Protein AF-A0A1B9RY44-F1 (afdb_monomer_lite)

pLDDT: mean 82.13, std 16.98, range [28.16, 98.31]

Sequence (632 aa):
MNVRVIAPRDVINAGLIRDAIIARSRARRDHPDIRRWLETHFFRWVIGCFEHALPVTDAKAWHICVGAQPIPNWFQAKLAAGVQGMIYIDAEHNLLREQEARLVEFLHSRLDTRLAGRFQRISFAAADEAWRKDHERMRRKRTRGWWPSHRQVLTEIITTPNGRFVELRGSGDLLRAEMAYESFHMQHCLGQFANHDRLEGGYGEQYARGCEEGRIRLFSLRDANNHPHVTISLADDLGDWSVDQIKGKQNSVPAARYMPDVLLLLNNLRPRPNDSTDLVLLGLIAHELPTVLGRAMGFSYQSFAELTSADLQRDLVATLPHLLALHPDPDVQLQWLALGAGGDISATTREPGAAIMAALAVTALDRSTSSAGERLAEIFANHFSNWQGTLSAKDAPSSEREGGGWLSRLLAPAKTSPPIGEPDTHRKWALAMTEPLFHRHAVTGVTRGLRLGAPLAVPQRQQSLVRTELGLDQARDEEVLARFQQEFFRVPEFERLGASAGRQKGLARQLLAAHAMRQSYILRLLAAWGLIDETLGWALLFLNAQRVRDCFLGWDEFGLAAARGRALRAAWLSHEPHHGQGTHPSKATENEWQDFHTSPEYIWKRLQWSSFNLVMPGLAPDPSLQQHNRNH

Radius of gyration: 42.22 Å; chains: 1; bounding box: 107×60×125 Å

Structure (mmCIF, N/CA/C/O backbone):
data_AF-A0A1B9RY44-F1
#
_entry.id   AF-A0A1B9RY44-F1
#
loop_
_atom_site.group_PDB
_atom_site.id
_atom_site.type_symbol
_atom_site.label_atom_id
_atom_site.label_alt_id
_atom_site.label_comp_id
_atom_site.label_asym_id
_atom_site.label_entity_id
_atom_site.label_seq_id
_atom_site.pdbx_PDB_ins_code
_atom_site.Cartn_x
_atom_site.Cartn_y
_atom_site.Cartn_z
_atom_site.occupancy
_atom_site.B_iso_or_equiv
_atom_site.auth_seq_id
_atom_site.auth_comp_id
_atom_site.auth_asym_id
_atom_site.auth_atom_id
_atom_site.pdbx_PDB_model_num
ATOM 1 N N . MET A 1 1 ? 17.069 25.511 -48.737 1.00 34.19 1 MET A N 1
ATOM 2 C CA . MET A 1 1 ? 18.241 25.290 -49.612 1.00 34.19 1 MET A CA 1
ATOM 3 C C . MET A 1 1 ? 17.735 25.096 -51.026 1.00 34.19 1 MET A C 1
ATOM 5 O O . MET A 1 1 ? 16.913 24.214 -51.238 1.00 34.19 1 MET A O 1
ATOM 9 N N . ASN A 1 2 ? 18.155 25.962 -51.949 1.00 28.16 2 ASN A N 1
ATOM 10 C CA . ASN A 1 2 ? 17.778 25.890 -53.360 1.00 28.16 2 ASN A CA 1
ATOM 11 C C . ASN A 1 2 ? 18.171 24.526 -53.932 1.00 28.16 2 ASN A C 1
ATOM 13 O O . ASN A 1 2 ? 19.325 24.116 -53.811 1.00 28.16 2 ASN A O 1
ATOM 17 N N . VAL A 1 3 ? 17.211 23.832 -54.545 1.00 33.84 3 VAL A N 1
ATOM 18 C CA . VAL A 1 3 ? 17.469 22.642 -55.357 1.00 33.84 3 VAL A CA 1
ATOM 19 C C . VAL A 1 3 ? 18.356 23.101 -56.512 1.00 33.84 3 VAL A C 1
ATOM 21 O O . VAL A 1 3 ? 17.869 23.695 -57.471 1.00 33.84 3 VAL A O 1
ATOM 24 N N . ARG A 1 4 ? 19.677 22.904 -56.396 1.00 39.44 4 ARG A N 1
ATOM 25 C CA . ARG A 1 4 ? 20.592 23.066 -57.529 1.00 39.44 4 ARG A CA 1
ATOM 26 C C . ARG A 1 4 ? 20.124 22.083 -58.595 1.00 39.44 4 ARG A C 1
ATOM 28 O O . ARG A 1 4 ? 20.248 20.873 -58.420 1.00 39.44 4 ARG A O 1
ATOM 35 N N . VAL A 1 5 ? 19.551 22.610 -59.672 1.00 40.47 5 VAL A N 1
ATOM 36 C CA . VAL A 1 5 ? 19.350 21.862 -60.910 1.00 40.47 5 VAL A CA 1
ATOM 37 C C . VAL A 1 5 ? 20.723 21.316 -61.301 1.00 40.47 5 VAL A C 1
ATOM 39 O O . VAL A 1 5 ? 21.675 22.081 -61.458 1.00 40.47 5 VAL A O 1
ATOM 42 N N . ILE A 1 6 ? 20.846 19.989 -61.337 1.00 50.47 6 ILE A N 1
ATOM 43 C CA . ILE A 1 6 ? 22.105 19.289 -61.601 1.00 50.47 6 ILE A CA 1
ATOM 44 C C . ILE A 1 6 ? 22.459 19.541 -63.067 1.00 50.47 6 ILE A C 1
ATOM 46 O O . ILE A 1 6 ? 21.918 18.890 -63.958 1.00 50.47 6 ILE A O 1
ATOM 50 N N . ALA A 1 7 ? 23.348 20.497 -63.326 1.00 54.31 7 ALA A N 1
ATOM 51 C CA . ALA A 1 7 ? 24.014 20.570 -64.616 1.00 54.31 7 ALA A CA 1
ATOM 52 C C . ALA A 1 7 ? 24.938 19.341 -64.734 1.00 54.31 7 ALA A C 1
ATOM 54 O O . ALA A 1 7 ? 25.665 19.045 -63.779 1.00 54.31 7 ALA A O 1
ATOM 55 N N . PRO A 1 8 ? 24.905 18.588 -65.846 1.00 63.97 8 PRO A N 1
ATOM 56 C CA . PRO A 1 8 ? 25.803 17.456 -66.028 1.00 63.97 8 PRO A CA 1
ATOM 57 C C . PRO A 1 8 ? 27.256 17.948 -66.004 1.00 63.97 8 PRO A C 1
ATOM 59 O O . PRO A 1 8 ? 27.654 18.758 -66.838 1.00 63.97 8 PRO A O 1
ATOM 62 N N . ARG A 1 9 ? 28.042 17.480 -65.026 1.00 85.12 9 ARG A N 1
ATOM 63 C CA . ARG A 1 9 ? 29.492 17.711 -64.979 1.00 85.12 9 ARG A CA 1
ATOM 64 C C . ARG A 1 9 ? 30.172 16.726 -65.922 1.00 85.12 9 ARG A C 1
ATOM 66 O O . ARG A 1 9 ? 29.802 15.552 -65.959 1.00 85.12 9 ARG A O 1
ATOM 73 N N . ASP A 1 10 ? 31.169 17.193 -66.663 1.00 86.50 10 ASP A N 1
ATOM 74 C CA . ASP A 1 10 ? 31.913 16.355 -67.604 1.00 86.50 10 ASP A CA 1
ATOM 75 C C . ASP A 1 10 ? 32.976 15.532 -66.855 1.00 86.50 10 ASP A C 1
ATOM 77 O O . ASP A 1 10 ? 34.137 15.923 -66.735 1.00 86.50 10 ASP A O 1
ATOM 81 N N . VAL A 1 11 ? 32.540 14.418 -66.255 1.00 90.31 11 VAL A N 1
ATOM 82 C CA . VAL A 1 11 ? 33.387 13.519 -65.456 1.00 90.31 11 VAL A CA 1
ATOM 83 C C . VAL A 1 11 ? 34.052 12.482 -66.356 1.00 90.31 11 VAL A C 1
ATOM 85 O O . VAL A 1 11 ? 33.404 11.547 -66.830 1.00 90.31 11 VAL A O 1
ATOM 88 N N . ILE A 1 12 ? 35.366 12.603 -66.545 1.00 89.56 12 ILE A N 1
ATOM 89 C CA . ILE A 1 12 ? 36.120 11.800 -67.521 1.00 89.56 12 ILE A CA 1
ATOM 90 C C . ILE A 1 12 ? 36.256 10.323 -67.131 1.00 89.56 12 ILE A C 1
ATOM 92 O O . ILE A 1 12 ? 36.442 9.471 -67.995 1.00 89.56 12 ILE A O 1
ATOM 96 N N . ASN A 1 13 ? 36.152 10.008 -65.836 1.00 91.25 13 ASN A N 1
ATOM 97 C CA . ASN A 1 13 ? 36.342 8.666 -65.284 1.00 91.25 13 ASN A CA 1
ATOM 98 C C . ASN A 1 13 ? 35.056 8.060 -64.690 1.00 91.25 13 ASN A C 1
ATOM 100 O O . ASN A 1 13 ? 35.117 7.180 -63.832 1.00 91.25 13 ASN A O 1
ATOM 104 N N . ALA A 1 14 ? 33.878 8.495 -65.154 1.00 89.50 14 ALA A N 1
ATOM 105 C CA . ALA A 1 14 ? 32.586 8.049 -64.625 1.00 89.50 14 ALA A CA 1
ATOM 106 C C . ALA A 1 14 ? 32.402 6.514 -64.629 1.00 89.50 14 ALA A C 1
ATOM 108 O O . ALA A 1 14 ? 31.800 5.969 -63.705 1.00 89.50 14 ALA A O 1
ATOM 109 N N . GLY A 1 15 ? 32.939 5.806 -65.631 1.00 88.56 15 GLY A N 1
ATOM 110 C CA . GLY A 1 15 ? 32.920 4.337 -65.674 1.00 88.56 15 GLY A CA 1
ATOM 111 C C . GLY A 1 15 ? 33.666 3.703 -64.495 1.00 88.56 15 GLY A C 1
ATOM 112 O O . GLY A 1 15 ? 33.091 2.890 -63.777 1.00 88.56 15 GLY A O 1
A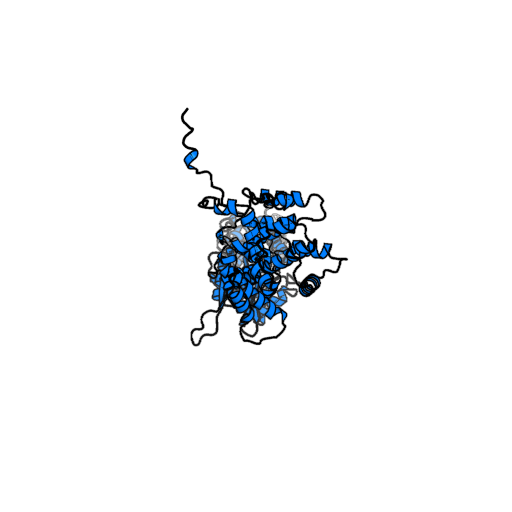TOM 113 N N . LEU A 1 16 ? 34.887 4.173 -64.216 1.00 90.00 16 LEU A N 1
ATOM 114 C CA . LEU A 1 16 ? 35.718 3.676 -63.112 1.00 90.00 16 LEU A CA 1
ATOM 115 C C . LEU A 1 16 ? 35.061 3.902 -61.745 1.00 90.00 16 LEU A C 1
ATOM 117 O O . LEU A 1 16 ? 35.106 3.030 -60.883 1.00 90.00 16 LEU A O 1
ATOM 121 N N . ILE A 1 17 ? 34.400 5.048 -61.558 1.00 93.00 17 ILE A N 1
ATOM 122 C CA . ILE A 1 17 ? 33.658 5.352 -60.325 1.00 93.00 17 ILE A CA 1
ATOM 123 C C . ILE A 1 17 ? 32.526 4.341 -60.116 1.00 93.00 17 ILE A C 1
ATOM 125 O O . ILE A 1 17 ? 32.338 3.835 -59.008 1.00 93.00 17 ILE A O 1
ATOM 129 N N . ARG A 1 18 ? 31.766 4.036 -61.175 1.00 93.69 18 ARG A N 1
ATOM 130 C CA . ARG A 1 18 ? 30.678 3.055 -61.109 1.00 93.69 18 ARG A CA 1
ATOM 131 C C . ARG A 1 18 ? 31.210 1.667 -60.763 1.00 93.69 18 ARG A C 1
ATOM 133 O O . ARG A 1 18 ? 30.661 1.023 -59.871 1.00 93.69 18 ARG A O 1
ATOM 140 N N . ASP A 1 19 ? 32.270 1.235 -61.435 1.00 93.50 19 ASP A N 1
ATOM 141 C CA . ASP A 1 19 ? 32.866 -0.083 -61.219 1.00 93.50 19 ASP A CA 1
ATOM 142 C C . ASP A 1 19 ? 33.399 -0.227 -59.790 1.00 93.50 19 ASP A C 1
ATOM 144 O O . ASP A 1 19 ? 33.167 -1.253 -59.148 1.00 93.50 19 ASP A O 1
ATOM 148 N N . ALA A 1 20 ? 34.015 0.826 -59.245 1.00 93.69 20 ALA A N 1
ATOM 149 C CA . ALA A 1 20 ? 34.483 0.857 -57.864 1.00 93.69 20 ALA A CA 1
ATOM 150 C C . ALA A 1 20 ? 33.327 0.737 -56.850 1.00 93.69 20 ALA A C 1
ATOM 152 O O . ALA A 1 20 ? 33.397 -0.081 -55.931 1.00 93.69 20 ALA A O 1
ATOM 153 N N . ILE A 1 21 ? 32.224 1.475 -57.040 1.00 94.69 21 ILE A N 1
ATOM 154 C CA . ILE A 1 21 ? 31.020 1.369 -56.191 1.00 94.69 21 ILE A CA 1
ATOM 155 C C . ILE A 1 21 ? 30.457 -0.064 -56.218 1.00 94.69 21 ILE A C 1
ATOM 157 O O . ILE A 1 21 ? 30.146 -0.638 -55.170 1.00 94.69 21 ILE A O 1
ATOM 161 N N . ILE A 1 22 ? 30.353 -0.670 -57.407 1.00 94.88 22 ILE A N 1
ATOM 162 C CA . ILE A 1 22 ? 29.857 -2.045 -57.576 1.00 94.88 22 ILE A CA 1
ATOM 163 C C . ILE A 1 22 ? 30.790 -3.046 -56.894 1.00 94.88 22 ILE A C 1
ATOM 165 O O . ILE A 1 22 ? 30.322 -3.935 -56.177 1.00 94.88 22 ILE A O 1
ATOM 169 N N . ALA A 1 23 ? 32.102 -2.909 -57.097 1.00 94.06 23 ALA A N 1
ATOM 170 C CA . ALA A 1 23 ? 33.106 -3.777 -56.497 1.00 94.06 23 ALA A CA 1
ATOM 171 C C . ALA A 1 23 ? 33.033 -3.734 -54.964 1.00 94.06 23 ALA A C 1
ATOM 173 O O . ALA A 1 23 ? 32.957 -4.787 -54.325 1.00 94.06 23 ALA A O 1
ATOM 174 N N . ARG A 1 24 ? 32.949 -2.535 -54.371 1.00 95.88 24 ARG A N 1
ATOM 175 C CA . ARG A 1 24 ? 32.801 -2.362 -52.918 1.00 95.88 24 ARG A CA 1
ATOM 176 C C . ARG A 1 24 ? 31.494 -2.953 -52.390 1.00 95.88 24 ARG A C 1
ATOM 178 O O . ARG A 1 24 ? 31.508 -3.651 -51.377 1.00 95.88 24 ARG A O 1
ATOM 185 N N . SER A 1 25 ? 30.380 -2.757 -53.097 1.00 94.94 25 SER A N 1
ATOM 186 C CA . SER A 1 25 ? 29.089 -3.335 -52.705 1.00 94.94 25 SER A CA 1
ATOM 187 C C . SER A 1 25 ? 29.075 -4.868 -52.760 1.00 94.94 25 SER A C 1
ATOM 189 O O . SER A 1 25 ? 28.510 -5.528 -51.882 1.00 94.94 25 SER A O 1
ATOM 191 N N . ARG A 1 26 ? 29.743 -5.463 -53.759 1.00 93.69 26 ARG A N 1
ATOM 192 C CA . ARG A 1 26 ? 29.936 -6.920 -53.849 1.00 93.69 26 ARG A CA 1
ATOM 193 C C . ARG A 1 26 ? 30.814 -7.442 -52.716 1.00 93.69 26 ARG A C 1
ATOM 195 O O . ARG A 1 26 ? 30.450 -8.442 -52.104 1.00 93.69 26 ARG A O 1
ATOM 202 N N . ALA A 1 27 ? 31.914 -6.754 -52.407 1.00 92.88 27 ALA A N 1
ATOM 203 C CA . ALA A 1 27 ? 32.815 -7.128 -51.319 1.00 92.88 27 ALA A CA 1
ATOM 204 C C . ALA A 1 27 ? 32.106 -7.132 -49.951 1.00 92.88 27 ALA A C 1
ATOM 206 O O . ALA A 1 27 ? 32.279 -8.073 -49.181 1.00 92.88 27 ALA A O 1
ATOM 207 N N . ARG A 1 28 ? 31.241 -6.140 -49.682 1.00 93.19 28 ARG A N 1
ATOM 208 C CA . ARG A 1 28 ? 30.412 -6.072 -48.460 1.00 93.19 28 ARG A CA 1
ATOM 209 C C . ARG A 1 28 ? 29.225 -7.037 -48.436 1.00 93.19 28 ARG A C 1
ATOM 211 O O . ARG A 1 28 ? 28.609 -7.201 -47.390 1.00 93.19 28 ARG A O 1
ATOM 218 N N . ARG A 1 29 ? 28.894 -7.669 -49.569 1.00 93.50 29 ARG A N 1
ATOM 219 C CA . ARG A 1 29 ? 27.685 -8.493 -49.752 1.00 93.50 29 ARG A CA 1
ATOM 220 C C . ARG A 1 29 ? 26.389 -7.726 -49.448 1.00 93.50 29 ARG A C 1
ATOM 222 O O . ARG A 1 29 ? 25.472 -8.269 -48.840 1.00 93.50 29 ARG A O 1
ATOM 229 N N . ASP A 1 30 ? 26.296 -6.474 -49.901 1.00 91.81 30 ASP A N 1
ATOM 230 C CA . ASP A 1 30 ? 25.096 -5.656 -49.678 1.00 91.81 30 ASP A CA 1
ATOM 231 C C . ASP A 1 30 ? 23.840 -6.283 -50.317 1.00 91.81 30 ASP A C 1
ATOM 233 O O . ASP A 1 30 ? 23.916 -6.920 -51.378 1.00 91.81 30 ASP A O 1
ATOM 237 N N . HIS A 1 31 ? 22.678 -6.036 -49.697 1.00 93.06 31 HIS A N 1
ATOM 238 C CA . HIS A 1 31 ? 21.365 -6.464 -50.191 1.00 93.06 31 HIS A CA 1
ATOM 239 C C . HIS A 1 31 ? 21.114 -5.962 -51.633 1.00 93.06 31 HIS A C 1
ATOM 241 O O . HIS A 1 31 ? 21.497 -4.826 -51.943 1.00 93.06 31 HIS A O 1
ATOM 247 N N . PRO A 1 32 ? 20.441 -6.733 -52.519 1.00 92.06 32 PRO A N 1
ATOM 248 C CA . PRO A 1 32 ? 20.240 -6.356 -53.925 1.00 92.06 32 PRO A CA 1
ATOM 249 C C . PRO A 1 32 ? 19.645 -4.957 -54.132 1.00 92.06 32 PRO A C 1
ATOM 251 O O . PRO A 1 32 ? 20.106 -4.210 -54.996 1.00 92.06 32 PRO A O 1
ATOM 254 N N . ASP A 1 33 ? 18.677 -4.564 -53.301 1.00 90.81 33 ASP A N 1
ATOM 255 C CA . ASP A 1 33 ? 18.061 -3.233 -53.385 1.00 90.81 33 ASP A CA 1
ATOM 256 C C . ASP A 1 33 ? 19.015 -2.098 -52.998 1.00 90.81 33 ASP A C 1
ATOM 258 O O . ASP A 1 33 ? 18.949 -1.019 -53.588 1.00 90.81 33 ASP A O 1
ATOM 262 N N . ILE A 1 34 ? 19.920 -2.339 -52.045 1.00 93.56 34 ILE A N 1
ATOM 263 C CA . ILE A 1 34 ? 20.943 -1.371 -51.625 1.00 93.56 34 ILE A CA 1
ATOM 264 C C . ILE A 1 34 ? 21.990 -1.241 -52.727 1.00 93.56 34 ILE A C 1
ATOM 266 O O . ILE A 1 34 ? 22.307 -0.128 -53.139 1.00 93.56 34 ILE A O 1
ATOM 270 N N . ARG A 1 35 ? 22.454 -2.365 -53.287 1.00 94.50 35 ARG A N 1
ATOM 271 C CA . ARG A 1 35 ? 23.375 -2.371 -54.432 1.00 94.50 35 ARG A CA 1
ATOM 272 C C . ARG A 1 35 ? 22.818 -1.567 -55.603 1.00 94.50 35 ARG A C 1
ATOM 274 O O . ARG A 1 35 ? 23.480 -0.661 -56.101 1.00 94.50 35 ARG A O 1
ATOM 281 N N . ARG A 1 36 ? 21.567 -1.833 -55.988 1.00 93.25 36 ARG A N 1
ATOM 282 C CA . ARG A 1 36 ? 20.889 -1.096 -57.062 1.00 93.25 36 ARG A CA 1
ATOM 283 C C . ARG A 1 36 ? 20.767 0.396 -56.745 1.00 93.25 36 ARG A C 1
ATOM 285 O O . ARG A 1 36 ? 20.862 1.228 -57.646 1.00 93.25 36 ARG A O 1
ATOM 292 N N . TRP A 1 37 ? 20.546 0.753 -55.479 1.00 95.81 37 TRP A N 1
ATOM 293 C CA . TRP A 1 37 ? 20.487 2.151 -55.048 1.00 95.81 37 TRP A CA 1
ATOM 294 C C . TRP A 1 37 ? 21.850 2.844 -55.172 1.00 95.81 37 TRP A C 1
ATOM 296 O O . TRP A 1 37 ? 21.921 3.963 -55.679 1.00 95.81 37 TRP A O 1
ATOM 306 N N . LEU A 1 38 ? 22.936 2.165 -54.791 1.00 96.06 38 LEU A N 1
ATOM 307 C CA . LEU A 1 38 ? 24.302 2.673 -54.935 1.00 96.06 38 LEU A CA 1
ATOM 308 C C . LEU A 1 38 ? 24.685 2.878 -56.410 1.00 96.06 38 LEU A C 1
ATOM 310 O O . LEU A 1 38 ? 25.196 3.931 -56.789 1.00 96.06 38 LEU A O 1
ATOM 314 N N . GLU A 1 39 ? 24.365 1.903 -57.263 1.00 94.12 39 GLU A N 1
ATOM 315 C CA . GLU A 1 39 ? 24.623 1.953 -58.709 1.00 94.12 39 GLU A CA 1
ATOM 316 C C . GLU A 1 39 ? 23.892 3.101 -59.422 1.00 94.12 39 GLU A C 1
ATOM 318 O O . GLU A 1 39 ? 24.317 3.550 -60.488 1.00 94.12 39 GLU A O 1
ATOM 323 N N . THR A 1 40 ? 22.784 3.579 -58.851 1.00 92.50 40 THR A N 1
ATOM 324 C CA . THR A 1 40 ? 21.917 4.580 -59.478 1.00 92.50 40 THR A CA 1
ATOM 325 C C . THR A 1 40 ? 21.990 5.932 -58.778 1.00 92.50 40 THR A C 1
ATOM 327 O O . THR A 1 40 ? 22.476 6.898 -59.361 1.00 92.50 40 THR A O 1
ATOM 330 N N . HIS A 1 41 ? 21.503 6.031 -57.545 1.00 93.75 41 HIS A N 1
ATOM 331 C CA . HIS A 1 41 ? 21.343 7.291 -56.820 1.00 93.75 41 HIS A CA 1
ATOM 332 C C . HIS A 1 41 ? 22.656 7.803 -56.242 1.00 93.75 41 HIS A C 1
ATOM 334 O O . HIS A 1 41 ? 22.960 8.983 -56.417 1.00 93.75 41 HIS A O 1
ATOM 340 N N . PHE A 1 42 ? 23.448 6.928 -55.613 1.00 94.44 42 PHE A N 1
ATOM 341 C CA . PHE A 1 42 ? 24.769 7.308 -55.104 1.00 94.44 42 PHE A CA 1
ATOM 342 C C . PHE A 1 42 ? 25.689 7.687 -56.266 1.00 94.44 42 PHE A C 1
ATOM 344 O O . PHE A 1 42 ? 26.179 8.810 -56.297 1.00 94.44 42 PHE A O 1
ATOM 351 N N . PHE A 1 43 ? 25.808 6.833 -57.290 1.00 94.75 43 PHE A N 1
ATOM 352 C CA . PHE A 1 43 ? 26.581 7.129 -58.501 1.00 94.75 43 PHE A CA 1
ATOM 353 C C . PHE A 1 43 ? 26.215 8.480 -59.144 1.00 94.75 43 PHE A C 1
ATOM 355 O O . PHE A 1 43 ? 27.104 9.284 -59.425 1.00 94.75 43 PHE A O 1
ATOM 362 N N . ARG A 1 44 ? 24.916 8.767 -59.337 1.00 92.38 44 ARG A N 1
ATOM 363 C CA . ARG A 1 44 ? 24.445 10.052 -59.893 1.00 92.38 44 ARG A CA 1
ATOM 364 C C . ARG A 1 44 ? 24.846 11.246 -59.031 1.00 92.38 44 ARG A C 1
ATOM 366 O O . ARG A 1 44 ? 25.197 12.290 -59.575 1.00 92.38 44 ARG A O 1
ATOM 373 N N . TRP A 1 45 ? 24.798 11.102 -57.708 1.00 93.62 45 TRP A N 1
ATOM 374 C CA . TRP A 1 45 ? 25.266 12.144 -56.801 1.00 93.62 45 TRP A CA 1
ATOM 375 C C . TRP A 1 45 ? 26.783 12.338 -56.885 1.00 93.62 45 TRP A C 1
ATOM 377 O O . TRP A 1 45 ? 27.221 13.484 -56.945 1.00 93.62 45 TRP A O 1
ATOM 387 N N . VAL A 1 46 ? 27.578 11.263 -56.973 1.00 93.06 46 VAL A N 1
ATOM 388 C CA . VAL A 1 46 ? 29.043 11.375 -57.095 1.00 93.06 46 VAL A CA 1
ATOM 389 C C . VAL A 1 46 ? 29.412 12.215 -58.313 1.00 93.06 46 VAL A C 1
ATOM 391 O O . VAL A 1 46 ? 30.081 13.237 -58.186 1.00 93.06 46 VAL A O 1
ATOM 394 N N . ILE A 1 47 ? 28.904 11.845 -59.489 1.00 92.19 47 ILE A N 1
ATOM 395 C CA . ILE A 1 47 ? 29.249 12.551 -60.729 1.00 92.19 47 ILE A CA 1
ATOM 396 C C . ILE A 1 47 ? 28.630 13.955 -60.807 1.00 92.19 47 ILE A C 1
ATOM 398 O O . ILE A 1 47 ? 29.189 14.838 -61.450 1.00 92.19 47 ILE A O 1
ATOM 402 N N . GLY A 1 48 ? 27.486 14.186 -60.157 1.00 87.69 48 GLY A N 1
ATOM 403 C CA . GLY A 1 48 ? 26.756 15.452 -60.242 1.00 87.69 48 GLY A CA 1
ATOM 404 C C . GLY A 1 48 ? 27.139 16.483 -59.180 1.00 87.69 48 GLY A C 1
ATOM 405 O O . GLY A 1 48 ? 27.083 17.682 -59.444 1.00 87.69 48 GLY A O 1
ATOM 406 N N . CYS A 1 49 ? 27.522 16.046 -57.981 1.00 88.00 49 CYS A N 1
ATOM 407 C CA . CYS A 1 49 ? 27.530 16.901 -56.791 1.00 88.00 49 CYS A CA 1
ATOM 408 C C . CYS A 1 49 ? 28.754 16.737 -55.881 1.00 88.00 49 CYS A C 1
ATOM 410 O O . CYS A 1 49 ? 28.934 17.579 -55.007 1.00 88.00 49 CYS A O 1
ATOM 412 N N . PHE A 1 50 ? 29.589 15.706 -56.047 1.00 90.75 50 PHE A N 1
ATOM 413 C CA . PHE A 1 50 ? 30.744 15.511 -55.166 1.00 90.75 50 PHE A CA 1
ATOM 414 C C . PHE A 1 50 ? 31.811 16.596 -55.373 1.00 90.75 50 PHE A C 1
ATOM 416 O O . PHE A 1 50 ? 32.318 16.781 -56.481 1.00 90.75 50 PHE A O 1
ATOM 423 N N . GLU A 1 51 ? 32.138 17.339 -54.318 1.00 86.00 51 GLU A N 1
ATOM 424 C CA . GLU A 1 51 ? 32.930 18.573 -54.423 1.00 86.00 51 GLU A CA 1
ATOM 425 C C . GLU A 1 51 ? 34.414 18.321 -54.724 1.00 86.00 51 GLU A C 1
ATOM 427 O O . GLU A 1 51 ? 35.035 19.108 -55.437 1.00 86.00 51 GLU A O 1
ATOM 432 N N . HIS A 1 52 ? 34.971 17.198 -54.258 1.00 87.81 52 HIS A N 1
ATOM 433 C CA . HIS A 1 52 ? 36.388 16.868 -54.426 1.00 87.81 52 HIS A CA 1
ATOM 434 C C . HIS A 1 52 ? 36.653 16.238 -55.796 1.00 87.81 52 HIS A C 1
ATOM 436 O O . HIS A 1 52 ? 36.698 15.018 -55.954 1.00 87.81 52 HIS A O 1
ATOM 442 N N . ALA A 1 53 ? 36.818 17.101 -56.795 1.00 89.50 53 ALA A N 1
ATOM 443 C CA . ALA A 1 53 ? 37.194 16.721 -58.147 1.00 89.50 53 ALA A CA 1
ATOM 444 C C . ALA A 1 53 ? 38.404 17.531 -58.624 1.00 89.50 53 ALA A C 1
ATOM 446 O O . ALA A 1 53 ? 38.539 18.712 -58.305 1.00 89.50 53 ALA A O 1
ATOM 447 N N . LEU A 1 54 ? 39.261 16.898 -59.417 1.00 87.62 54 LEU A N 1
ATOM 448 C CA . LEU A 1 54 ? 40.428 17.517 -60.032 1.00 87.62 54 LEU A CA 1
ATOM 449 C C . LEU A 1 54 ? 40.059 18.032 -61.429 1.00 87.62 54 LEU A C 1
ATOM 451 O O . LEU A 1 54 ? 39.480 17.271 -62.207 1.00 87.62 54 LEU A O 1
ATOM 455 N N . PRO A 1 55 ? 40.369 19.291 -61.777 1.00 88.38 55 PRO A N 1
ATOM 456 C CA . PRO A 1 55 ? 40.178 19.784 -63.134 1.00 88.38 55 PRO A CA 1
ATOM 457 C C . PRO A 1 55 ? 41.168 19.112 -64.088 1.00 88.38 55 PRO A C 1
ATOM 459 O O . PRO A 1 55 ? 42.345 18.949 -63.767 1.00 88.38 55 PRO A O 1
ATOM 462 N N . VAL A 1 56 ? 40.697 18.753 -65.281 1.00 89.44 56 VAL A N 1
ATOM 463 C CA . VAL A 1 56 ? 41.519 18.116 -66.313 1.00 89.44 56 VAL A CA 1
ATOM 464 C C . VAL A 1 56 ? 41.449 18.946 -67.587 1.00 89.44 56 VAL A C 1
ATOM 466 O O . VAL A 1 56 ? 40.517 18.827 -68.375 1.00 89.44 56 VAL A O 1
ATOM 469 N N . THR A 1 57 ? 42.434 19.824 -67.766 1.00 86.69 57 THR A N 1
ATOM 470 C CA . THR A 1 57 ? 42.443 20.844 -68.830 1.00 86.69 57 THR A CA 1
ATOM 471 C C . THR A 1 57 ? 43.416 20.550 -69.964 1.00 86.69 57 THR A C 1
ATOM 473 O O . THR A 1 57 ? 43.361 21.209 -70.996 1.00 86.69 57 THR A O 1
ATOM 476 N N . ASP A 1 58 ? 44.317 19.585 -69.788 1.00 86.94 58 ASP A N 1
ATOM 477 C CA . ASP A 1 58 ? 45.335 19.238 -70.771 1.00 86.94 58 ASP A CA 1
ATOM 478 C C . ASP A 1 58 ? 45.772 17.765 -70.651 1.00 86.94 58 ASP A C 1
ATOM 480 O O . ASP A 1 58 ? 45.351 17.013 -69.763 1.00 86.94 58 ASP A O 1
ATOM 484 N N . ALA A 1 59 ? 46.643 17.350 -71.570 1.00 84.00 59 ALA A N 1
ATOM 485 C CA . ALA A 1 59 ? 47.235 16.018 -71.587 1.00 84.00 59 ALA A CA 1
ATOM 486 C C . ALA A 1 59 ? 48.074 15.711 -70.332 1.00 84.00 59 ALA A C 1
ATOM 488 O O . ALA A 1 59 ? 48.186 14.549 -69.946 1.00 84.00 59 ALA A O 1
ATOM 489 N N . LYS A 1 60 ? 48.661 16.714 -69.670 1.00 85.69 60 LYS A N 1
ATOM 490 C CA . LYS A 1 60 ? 49.469 16.519 -68.459 1.00 85.69 60 LYS A CA 1
ATOM 491 C C . LYS A 1 60 ? 48.570 16.205 -67.260 1.00 85.69 60 LYS A C 1
ATOM 493 O O . LYS A 1 60 ? 48.839 15.250 -66.537 1.00 85.69 60 LYS A O 1
ATOM 498 N N . ALA A 1 61 ? 47.476 16.943 -67.091 1.00 85.25 61 ALA A N 1
ATOM 499 C CA . ALA A 1 61 ? 46.457 16.718 -66.074 1.00 85.25 61 ALA A CA 1
ATOM 500 C C . ALA A 1 61 ? 45.791 15.342 -66.228 1.00 85.25 61 ALA A C 1
ATOM 502 O O . ALA A 1 61 ? 45.539 14.673 -65.226 1.00 85.25 61 ALA A O 1
ATOM 503 N N . TRP A 1 62 ? 45.580 14.881 -67.470 1.00 87.38 62 TRP A N 1
ATOM 504 C CA . TRP A 1 62 ? 45.118 13.515 -67.741 1.00 87.38 62 TRP A CA 1
ATOM 505 C C . TRP A 1 62 ? 46.063 12.473 -67.141 1.00 87.38 62 TRP A C 1
ATOM 507 O O . TRP A 1 62 ? 45.628 11.628 -66.364 1.00 87.38 62 TRP A O 1
ATOM 517 N N . HIS A 1 63 ? 47.359 12.558 -67.450 1.00 86.94 63 HIS A N 1
ATOM 518 C CA . HIS A 1 63 ? 48.338 11.587 -66.959 1.00 86.94 63 HIS A CA 1
ATOM 519 C C . HIS A 1 63 ? 48.531 11.657 -65.438 1.00 86.94 63 HIS A C 1
ATOM 521 O O . HIS A 1 63 ? 48.797 10.632 -64.817 1.00 86.94 63 HIS A O 1
ATOM 527 N N . ILE A 1 64 ? 48.351 12.831 -64.821 1.00 86.19 64 ILE A N 1
ATOM 528 C CA . ILE A 1 64 ? 48.352 12.975 -63.355 1.00 86.19 64 ILE A CA 1
ATOM 529 C C . ILE A 1 64 ? 47.178 12.210 -62.726 1.00 86.19 64 ILE A C 1
ATOM 531 O O . ILE A 1 64 ? 47.354 11.566 -61.697 1.00 86.19 64 ILE A O 1
ATOM 535 N N . CYS A 1 65 ? 45.991 12.268 -63.333 1.00 84.88 65 CYS A N 1
ATOM 536 C CA . CYS A 1 65 ? 44.780 11.681 -62.757 1.00 84.88 65 CYS A CA 1
ATOM 537 C C . CYS A 1 65 ? 44.588 10.196 -63.106 1.00 84.88 65 CYS A C 1
ATOM 539 O O . CYS A 1 65 ? 44.125 9.421 -62.276 1.00 84.88 65 CYS A O 1
ATOM 541 N N . VAL A 1 66 ? 44.908 9.806 -64.342 1.00 83.00 66 VAL A N 1
ATOM 542 C CA . VAL A 1 66 ? 44.611 8.480 -64.917 1.00 83.00 66 VAL A CA 1
ATOM 543 C C . VAL A 1 66 ? 45.875 7.608 -65.036 1.00 83.00 66 VAL A C 1
ATOM 545 O O . VAL A 1 66 ? 45.789 6.401 -65.261 1.00 83.00 66 VAL A O 1
ATOM 548 N N . GLY A 1 67 ? 47.065 8.188 -64.845 1.00 82.50 67 GLY A N 1
ATOM 549 C CA . GLY A 1 67 ? 48.352 7.502 -64.976 1.00 82.50 67 GLY A CA 1
ATOM 550 C C . GLY A 1 67 ? 48.838 7.400 -66.426 1.00 82.50 67 GLY A C 1
ATOM 551 O O . GLY A 1 67 ? 48.407 8.147 -67.301 1.00 82.50 67 GLY A O 1
ATOM 552 N N . ALA A 1 68 ? 49.740 6.453 -66.703 1.00 79.56 68 ALA A N 1
ATOM 553 C CA . ALA A 1 68 ? 50.392 6.263 -68.010 1.00 79.56 68 ALA A CA 1
ATOM 554 C C . ALA A 1 68 ? 49.484 5.665 -69.114 1.00 79.56 68 ALA A C 1
ATOM 556 O O . ALA A 1 68 ? 49.974 5.062 -70.068 1.00 79.56 68 ALA A O 1
ATOM 557 N N . GLN A 1 69 ? 48.160 5.776 -68.979 1.00 81.44 69 GLN A N 1
ATOM 558 C CA . GLN A 1 69 ? 47.221 5.246 -69.965 1.00 81.44 69 GLN A CA 1
ATOM 559 C C . GLN A 1 69 ? 47.186 6.118 -71.229 1.00 81.44 69 GLN A C 1
ATOM 561 O O . GLN A 1 69 ? 47.223 7.348 -71.119 1.00 81.44 69 GLN A O 1
ATOM 566 N N . PRO A 1 70 ? 47.053 5.511 -72.425 1.00 84.75 70 PRO A N 1
ATOM 567 C CA . PRO A 1 70 ? 46.967 6.264 -73.668 1.00 84.75 70 PRO A CA 1
ATOM 568 C C . PRO A 1 70 ? 45.753 7.193 -73.642 1.00 84.75 70 PRO A C 1
ATOM 570 O O . PRO A 1 70 ? 44.650 6.781 -73.280 1.00 84.75 70 PRO A O 1
ATOM 573 N N . ILE A 1 71 ? 45.958 8.449 -74.042 1.00 84.94 71 ILE A N 1
ATOM 574 C CA . ILE A 1 71 ? 44.888 9.445 -74.088 1.00 84.94 71 ILE A CA 1
ATOM 575 C C . ILE A 1 71 ? 43.863 9.032 -75.157 1.00 84.94 71 ILE A C 1
ATOM 577 O O . ILE A 1 71 ? 44.225 8.965 -76.334 1.00 84.94 71 ILE A O 1
ATOM 581 N N . PRO A 1 72 ? 42.586 8.809 -74.800 1.00 87.06 72 PRO A N 1
ATOM 582 C CA . PRO A 1 72 ? 41.571 8.408 -75.763 1.00 87.06 72 PRO A CA 1
ATOM 583 C C . PRO A 1 72 ? 41.286 9.485 -76.818 1.00 87.06 72 PRO A C 1
ATOM 585 O O . PRO A 1 72 ? 41.233 10.677 -76.507 1.00 87.06 72 PRO A O 1
ATOM 588 N N . ASN A 1 73 ? 40.970 9.060 -78.045 1.00 86.06 73 ASN A N 1
ATOM 589 C CA . ASN A 1 73 ? 40.633 9.961 -79.158 1.00 86.06 73 ASN A CA 1
ATOM 590 C C . ASN A 1 73 ? 39.479 10.924 -78.822 1.00 86.06 73 ASN A C 1
ATOM 592 O O . ASN A 1 73 ? 39.497 12.081 -79.234 1.00 86.06 73 ASN A O 1
ATOM 596 N N . TRP A 1 74 ? 38.493 10.478 -78.033 1.00 87.62 74 TRP A N 1
ATOM 597 C CA . TRP A 1 74 ? 37.375 11.327 -77.605 1.00 87.62 74 TRP A CA 1
ATOM 598 C C . TRP A 1 74 ? 37.826 12.476 -76.691 1.00 87.62 74 TRP A C 1
ATOM 600 O O . TRP A 1 74 ? 37.264 13.567 -76.758 1.00 87.62 74 TRP A O 1
ATOM 610 N N . PHE A 1 75 ? 38.846 12.257 -75.855 1.00 86.12 75 PHE A N 1
ATOM 611 C CA . PHE A 1 75 ? 39.374 13.275 -74.950 1.00 86.12 75 PHE A CA 1
ATOM 612 C C . PHE A 1 75 ? 40.228 14.284 -75.722 1.00 86.12 75 PHE A C 1
ATOM 614 O O . PHE A 1 75 ? 40.072 15.489 -75.541 1.00 86.12 75 PHE A O 1
ATOM 621 N N . GLN A 1 76 ? 41.048 13.808 -76.666 1.00 85.31 76 GLN A N 1
ATOM 622 C CA . GLN A 1 76 ? 41.800 14.677 -77.578 1.00 85.31 76 GLN A CA 1
ATOM 623 C C . GLN A 1 76 ? 40.873 15.564 -78.420 1.00 85.31 76 GLN A C 1
ATOM 625 O O . GLN A 1 76 ? 41.123 16.760 -78.551 1.00 85.31 76 GLN A O 1
ATOM 630 N N . ALA A 1 77 ? 39.768 15.009 -78.929 1.00 85.88 77 ALA A N 1
ATOM 631 C CA . ALA A 1 77 ? 38.764 15.769 -79.669 1.00 85.88 77 ALA A CA 1
ATOM 632 C C . ALA A 1 77 ? 38.101 16.858 -78.805 1.00 85.88 77 ALA A C 1
ATOM 634 O O . ALA A 1 77 ? 37.907 17.976 -79.276 1.00 85.88 77 ALA A O 1
ATOM 635 N N . LYS A 1 78 ? 37.803 16.569 -77.529 1.00 86.69 78 LYS A N 1
ATOM 636 C CA . LYS A 1 78 ? 37.261 17.561 -76.583 1.00 86.69 78 LYS A CA 1
ATOM 637 C C . LYS A 1 78 ? 38.255 18.674 -76.252 1.00 86.69 78 LYS A C 1
ATOM 639 O O . LYS A 1 78 ? 37.855 19.835 -76.195 1.00 86.69 78 LYS A O 1
ATOM 644 N N . LEU A 1 79 ? 39.535 18.335 -76.082 1.00 85.44 79 LEU A N 1
ATOM 645 C CA . LEU A 1 79 ? 40.601 19.322 -75.892 1.00 85.44 79 LEU A CA 1
ATOM 646 C C . LEU A 1 79 ? 40.752 20.227 -77.124 1.00 85.44 79 LEU A C 1
ATOM 648 O O . LEU A 1 79 ? 40.802 21.445 -76.978 1.00 85.44 79 LEU A O 1
ATOM 652 N N . ALA A 1 80 ? 40.760 19.652 -78.331 1.00 84.88 80 ALA A N 1
ATOM 653 C CA . ALA A 1 80 ? 40.851 20.404 -79.585 1.00 84.88 80 ALA A CA 1
ATOM 654 C C . ALA A 1 80 ? 39.626 21.304 -79.833 1.00 84.88 80 ALA A C 1
ATOM 656 O O . ALA A 1 80 ? 39.761 22.395 -80.380 1.00 84.88 80 ALA A O 1
ATOM 657 N N . ALA A 1 81 ? 38.440 20.875 -79.390 1.00 84.00 81 ALA A N 1
ATOM 658 C CA . ALA A 1 81 ? 37.204 21.656 -79.439 1.00 84.00 81 ALA A CA 1
ATOM 659 C C . ALA A 1 81 ? 37.099 22.729 -78.334 1.00 84.00 81 ALA A C 1
ATOM 661 O O . ALA A 1 81 ? 36.094 23.435 -78.266 1.00 84.00 81 ALA A O 1
ATOM 662 N N . GLY A 1 82 ? 38.101 22.851 -77.454 1.00 79.56 82 GLY A N 1
ATOM 663 C CA . GLY A 1 82 ? 38.123 23.853 -76.388 1.00 79.56 82 GLY A CA 1
ATOM 664 C C . GLY A 1 82 ? 37.085 23.625 -75.284 1.00 79.56 82 GLY A C 1
ATOM 665 O O . GLY A 1 82 ? 36.683 24.584 -74.624 1.00 79.56 82 GLY A O 1
ATOM 666 N N . VAL A 1 83 ? 36.628 22.383 -75.071 1.00 81.75 83 VAL A N 1
ATOM 667 C CA . VAL A 1 83 ? 35.655 22.060 -74.014 1.00 81.75 83 VAL A CA 1
ATOM 668 C C . VAL A 1 83 ? 36.284 22.317 -72.643 1.00 81.75 83 VAL A C 1
ATOM 670 O O . VAL A 1 83 ? 37.283 21.700 -72.275 1.00 81.75 83 VAL A O 1
ATOM 673 N N . GLN A 1 84 ? 35.683 23.220 -71.870 1.00 77.88 84 GLN A N 1
ATOM 674 C CA . GLN A 1 84 ? 36.110 23.541 -70.508 1.00 77.88 84 GLN A CA 1
ATOM 675 C C . GLN A 1 84 ? 35.283 22.773 -69.466 1.00 77.88 84 GLN A C 1
ATOM 677 O O . GLN A 1 84 ? 34.150 22.375 -69.723 1.00 77.88 84 GLN A O 1
ATOM 682 N N . GLY A 1 85 ? 35.842 22.590 -68.265 1.00 80.38 85 GLY A N 1
ATOM 683 C CA . GLY A 1 85 ? 35.121 21.997 -67.131 1.00 80.38 85 GLY A CA 1
ATOM 684 C C . GLY A 1 85 ? 35.139 20.465 -67.053 1.00 80.38 85 GLY A C 1
ATOM 685 O O . GLY A 1 85 ? 34.338 19.898 -66.310 1.00 80.38 85 GLY A O 1
ATOM 686 N N . MET A 1 86 ? 36.047 19.797 -67.776 1.00 89.75 86 MET A N 1
ATOM 687 C CA . MET A 1 86 ? 36.322 18.367 -67.591 1.00 89.75 86 MET A CA 1
ATOM 688 C C . MET A 1 86 ? 36.972 18.116 -66.231 1.00 89.75 86 MET A C 1
ATOM 690 O O . MET A 1 86 ? 37.890 18.833 -65.825 1.00 89.75 86 MET A O 1
ATOM 694 N N . ILE A 1 87 ? 36.501 17.090 -65.527 1.00 92.56 87 ILE A N 1
ATOM 695 C CA . ILE A 1 87 ? 36.948 16.776 -64.170 1.00 92.56 87 ILE A CA 1
ATOM 696 C C . ILE A 1 87 ? 37.186 15.283 -63.965 1.00 92.56 87 ILE A C 1
ATOM 698 O O . ILE A 1 87 ? 36.537 14.437 -64.581 1.00 92.56 87 ILE A O 1
ATOM 702 N N . TYR A 1 88 ? 38.078 14.972 -63.034 1.00 92.38 88 TYR A N 1
ATOM 703 C CA . TYR A 1 88 ? 38.356 13.636 -62.529 1.00 92.38 88 TYR A CA 1
ATOM 704 C C . TYR A 1 88 ? 37.955 13.541 -61.056 1.00 92.38 88 TYR A C 1
ATOM 706 O O . TYR A 1 88 ? 38.256 14.439 -60.272 1.00 92.38 88 TYR A O 1
ATOM 714 N N . ILE A 1 89 ? 37.297 12.453 -60.662 1.00 93.00 89 ILE A N 1
ATOM 715 C CA . ILE A 1 89 ? 36.964 12.180 -59.257 1.00 93.00 89 ILE A CA 1
ATOM 716 C C . ILE A 1 89 ? 37.676 10.903 -58.835 1.00 93.00 89 ILE A C 1
ATOM 718 O O . ILE A 1 89 ? 37.435 9.852 -59.421 1.00 93.00 89 ILE A O 1
ATOM 722 N N . ASP A 1 90 ? 38.513 10.965 -57.803 1.00 89.25 90 ASP A N 1
ATOM 723 C CA . ASP A 1 90 ? 39.112 9.757 -57.239 1.00 89.25 90 ASP A CA 1
ATOM 724 C C . ASP A 1 90 ? 38.023 8.866 -56.612 1.00 89.25 90 ASP A C 1
ATOM 726 O O . ASP A 1 90 ? 37.340 9.252 -55.661 1.00 89.25 90 ASP A O 1
ATOM 730 N N . ALA A 1 91 ? 37.849 7.666 -57.170 1.00 88.50 91 ALA A N 1
ATOM 731 C CA . ALA A 1 91 ? 36.845 6.707 -56.725 1.00 88.50 91 ALA A CA 1
ATOM 732 C C . ALA A 1 91 ? 37.138 6.137 -55.326 1.00 88.50 91 ALA A C 1
ATOM 734 O O . ALA A 1 91 ? 36.224 5.596 -54.694 1.00 88.50 91 ALA A O 1
ATOM 735 N N . GLU A 1 92 ? 38.378 6.269 -54.848 1.00 87.62 92 GLU A N 1
ATOM 736 C CA . GLU A 1 92 ? 38.835 5.824 -53.530 1.00 87.62 92 GLU A CA 1
ATOM 737 C C . GLU A 1 92 ? 39.012 6.977 -52.531 1.00 87.62 92 GLU A C 1
ATOM 739 O O . GLU A 1 92 ? 39.453 6.752 -51.404 1.00 87.62 92 GLU A O 1
ATOM 744 N N . HIS A 1 93 ? 38.591 8.195 -52.885 1.00 87.31 93 HIS A N 1
ATOM 745 C CA . HIS A 1 93 ? 38.671 9.351 -51.997 1.00 87.31 93 HIS A CA 1
ATOM 746 C C . HIS A 1 93 ? 37.996 9.074 -50.637 1.00 87.31 93 HIS A C 1
ATOM 748 O O . HIS A 1 93 ? 36.821 8.702 -50.580 1.00 87.31 93 HIS A O 1
ATOM 754 N N . ASN A 1 94 ? 38.692 9.330 -49.522 1.00 80.88 94 ASN A N 1
ATOM 755 C CA . ASN A 1 94 ? 38.213 8.992 -48.170 1.00 80.88 94 ASN A CA 1
ATOM 756 C C . ASN A 1 94 ? 36.811 9.546 -47.864 1.00 80.88 94 ASN A C 1
ATOM 758 O O . ASN A 1 94 ? 35.923 8.793 -47.477 1.00 80.88 94 ASN A O 1
ATOM 762 N N . LEU A 1 95 ? 36.569 10.834 -48.141 1.00 82.50 95 LEU A N 1
ATOM 763 C CA . LEU A 1 95 ? 35.250 11.455 -47.930 1.00 82.50 95 LEU A CA 1
ATOM 764 C C . LEU A 1 95 ? 34.133 10.819 -48.772 1.00 82.50 95 LEU A C 1
ATOM 766 O O . LEU A 1 95 ? 32.986 10.771 -48.337 1.00 82.50 95 LEU A O 1
ATOM 770 N N . LEU A 1 96 ? 34.443 10.307 -49.967 1.00 88.88 96 LEU A N 1
ATOM 771 C CA . LEU A 1 96 ? 33.468 9.579 -50.778 1.00 88.88 96 LEU A CA 1
ATOM 772 C C . LEU A 1 96 ? 33.116 8.240 -50.113 1.00 88.88 96 LEU A C 1
ATOM 774 O O . LEU A 1 96 ? 31.941 7.881 -50.018 1.00 88.88 96 LEU A O 1
ATOM 778 N N . ARG A 1 97 ? 34.131 7.527 -49.613 1.00 88.88 97 ARG A N 1
ATOM 779 C CA . ARG A 1 97 ? 33.972 6.239 -48.927 1.00 88.88 97 ARG A CA 1
ATOM 780 C C . ARG A 1 97 ? 33.223 6.363 -47.602 1.00 88.88 97 ARG A C 1
ATOM 782 O O . ARG A 1 97 ? 32.397 5.505 -47.304 1.00 88.88 97 ARG A O 1
ATOM 789 N N . GLU A 1 98 ? 33.470 7.422 -46.838 1.00 77.50 98 GLU A N 1
ATOM 790 C CA . GLU A 1 98 ? 32.741 7.714 -45.598 1.00 77.50 98 GLU A CA 1
ATOM 791 C C . GLU A 1 98 ? 31.249 7.942 -45.862 1.00 77.50 98 GLU A C 1
ATOM 793 O O . GLU A 1 98 ? 30.403 7.351 -45.187 1.00 77.50 98 GLU A O 1
ATOM 798 N N . GLN A 1 99 ? 30.913 8.738 -46.883 1.00 86.31 99 GLN A N 1
ATOM 799 C CA . GLN A 1 99 ? 29.516 8.977 -47.261 1.00 86.31 99 GLN A CA 1
ATOM 800 C C . GLN A 1 99 ? 28.832 7.702 -47.764 1.00 86.31 99 GLN A C 1
ATOM 802 O O . GLN A 1 99 ? 27.673 7.449 -47.430 1.00 86.31 99 GLN A O 1
ATOM 807 N N . GLU A 1 100 ? 29.544 6.867 -48.525 1.00 90.56 100 GLU A N 1
ATOM 808 C CA . GLU A 1 100 ? 29.036 5.561 -48.949 1.00 90.56 100 GLU A CA 1
ATOM 809 C C . GLU A 1 100 ? 28.743 4.658 -47.746 1.00 90.56 100 GLU A C 1
ATOM 811 O O . GLU A 1 100 ? 27.632 4.145 -47.623 1.00 90.56 100 GLU A O 1
ATOM 816 N N . ALA A 1 101 ? 29.716 4.482 -46.847 1.00 84.31 101 ALA A N 1
ATOM 817 C CA . ALA A 1 101 ? 29.601 3.600 -45.688 1.00 84.31 101 ALA A CA 1
ATOM 818 C C . ALA A 1 101 ? 28.422 3.994 -44.790 1.00 84.31 101 ALA A C 1
ATOM 820 O O . ALA A 1 101 ? 27.600 3.152 -44.431 1.00 84.31 101 ALA A O 1
ATOM 821 N N . ARG A 1 102 ? 28.287 5.294 -44.521 1.00 85.69 102 ARG A N 1
ATOM 822 C CA . ARG A 1 102 ? 27.175 5.885 -43.775 1.00 85.69 102 ARG A CA 1
ATOM 823 C C . ARG A 1 102 ? 25.806 5.538 -44.366 1.00 85.69 102 ARG A C 1
ATOM 825 O O . ARG A 1 102 ? 24.877 5.187 -43.639 1.00 85.69 102 ARG A O 1
ATOM 832 N N . LEU A 1 103 ? 25.647 5.686 -45.680 1.00 91.12 103 LEU A N 1
ATOM 833 C CA . LEU A 1 103 ? 24.364 5.441 -46.344 1.00 91.12 103 LEU A CA 1
ATOM 834 C C . LEU A 1 103 ? 24.062 3.950 -46.454 1.00 91.12 103 LEU A C 1
ATOM 836 O O . LEU A 1 103 ? 22.905 3.550 -46.347 1.00 91.12 103 LEU A O 1
ATOM 840 N N . VAL A 1 104 ? 25.093 3.126 -46.618 1.00 91.44 104 VAL A N 1
ATOM 841 C CA . VAL A 1 104 ? 24.970 1.669 -46.567 1.00 91.44 104 VAL A CA 1
ATOM 842 C C . VAL A 1 104 ? 24.482 1.225 -45.188 1.00 91.44 104 VAL A C 1
ATOM 844 O O . VAL A 1 104 ? 23.492 0.500 -45.112 1.00 91.44 104 VAL A O 1
ATOM 847 N N . GLU A 1 105 ? 25.092 1.717 -44.107 1.00 84.50 105 GLU A N 1
ATOM 848 C CA . GLU A 1 105 ? 24.652 1.454 -42.729 1.00 84.50 105 GLU A CA 1
ATOM 849 C C . GLU A 1 105 ? 23.190 1.880 -42.519 1.00 84.50 105 GLU A C 1
ATOM 851 O O . GLU A 1 105 ? 22.363 1.096 -42.042 1.00 84.50 105 GLU A O 1
ATOM 856 N N . PHE A 1 106 ? 22.842 3.097 -42.954 1.00 86.56 106 PHE A N 1
ATOM 857 C CA . PHE A 1 106 ? 21.475 3.604 -42.883 1.00 86.56 106 PHE A CA 1
ATOM 858 C C . PHE A 1 106 ? 20.480 2.677 -43.582 1.00 86.56 106 PHE A C 1
ATOM 860 O O . PHE A 1 106 ? 19.472 2.304 -42.986 1.00 86.56 106 PHE A O 1
ATOM 867 N N . LEU A 1 107 ? 20.736 2.305 -44.836 1.00 89.94 107 LEU A N 1
ATOM 868 C CA . LEU A 1 107 ? 19.806 1.507 -45.632 1.00 89.94 107 LEU A CA 1
ATOM 869 C C . LEU A 1 107 ? 19.675 0.080 -45.090 1.00 89.94 107 LEU A C 1
ATOM 871 O O . LEU A 1 107 ? 18.556 -0.430 -45.018 1.00 89.94 107 LEU A O 1
ATOM 875 N N . HIS A 1 108 ? 20.774 -0.531 -44.634 1.00 87.50 108 HIS A N 1
ATOM 876 C CA . HIS A 1 108 ? 20.735 -1.840 -43.972 1.00 87.50 108 HIS A CA 1
ATOM 877 C C . HIS A 1 108 ? 19.862 -1.809 -42.714 1.00 87.50 108 HIS A C 1
ATOM 879 O O . HIS A 1 108 ? 19.008 -2.677 -42.552 1.00 87.50 108 HIS A O 1
ATOM 885 N N . SER A 1 109 ? 19.953 -0.756 -41.889 1.00 81.62 109 SER A N 1
ATOM 886 C CA . SER A 1 109 ? 19.103 -0.593 -40.691 1.00 81.62 109 SER A CA 1
ATOM 887 C C . SER A 1 109 ? 17.594 -0.486 -40.984 1.00 81.62 109 SER A C 1
ATOM 889 O O . SER A 1 109 ? 16.768 -0.490 -40.067 1.00 81.62 109 SER A O 1
ATOM 891 N N . ARG A 1 110 ? 17.207 -0.347 -42.260 1.00 88.06 110 ARG A N 1
ATOM 892 C CA . ARG A 1 110 ? 15.820 -0.158 -42.708 1.00 88.06 110 ARG A CA 1
ATOM 893 C C . ARG A 1 110 ? 15.262 -1.334 -43.507 1.00 88.06 110 ARG A C 1
ATOM 895 O O . ARG A 1 110 ? 14.117 -1.223 -43.956 1.00 88.06 110 ARG A O 1
ATOM 902 N N . LEU A 1 111 ? 16.010 -2.429 -43.659 1.00 85.75 111 LEU A N 1
ATOM 903 C CA . LEU A 1 111 ? 15.577 -3.616 -44.408 1.00 85.75 111 LEU A CA 1
ATOM 904 C C . LEU A 1 111 ? 14.287 -4.241 -43.852 1.00 85.75 111 LEU A C 1
ATOM 906 O O . LEU A 1 111 ? 13.416 -4.617 -44.628 1.00 85.75 111 LEU A O 1
ATOM 910 N N . ASP A 1 112 ? 14.090 -4.215 -42.533 1.00 79.69 112 ASP A N 1
ATOM 911 C CA . ASP A 1 112 ? 12.877 -4.753 -41.892 1.00 79.69 112 ASP A CA 1
ATOM 912 C C . ASP A 1 112 ? 11.748 -3.717 -41.749 1.00 79.69 112 ASP A C 1
ATOM 914 O O . ASP A 1 112 ? 10.783 -3.895 -41.004 1.00 79.69 112 ASP A O 1
ATOM 918 N N . THR A 1 113 ? 11.855 -2.582 -42.442 1.00 82.44 113 THR A N 1
ATOM 919 C CA . THR A 1 113 ? 10.866 -1.501 -42.369 1.00 82.44 113 THR A CA 1
ATOM 920 C C . THR A 1 113 ? 10.105 -1.354 -43.681 1.00 82.44 113 THR A C 1
ATOM 922 O O . THR A 1 113 ? 10.545 -1.777 -44.748 1.00 82.44 113 THR A O 1
ATOM 925 N N . ARG A 1 114 ? 8.996 -0.601 -43.653 1.00 82.06 114 ARG A N 1
ATOM 926 C CA . ARG A 1 114 ? 8.241 -0.199 -44.860 1.00 82.06 114 ARG A CA 1
ATOM 927 C C . ARG A 1 114 ? 9.069 0.612 -45.878 1.00 82.06 114 ARG A C 1
ATOM 929 O O . ARG A 1 114 ? 8.521 1.053 -46.894 1.00 82.06 114 ARG A O 1
ATOM 936 N N . LEU A 1 115 ? 10.330 0.927 -45.581 1.00 82.12 115 LEU A N 1
ATOM 937 C CA . LEU A 1 115 ? 11.236 1.648 -46.469 1.00 82.12 115 LEU A CA 1
ATOM 938 C C . LEU A 1 115 ? 11.964 0.721 -47.452 1.00 82.12 115 LEU A C 1
ATOM 940 O O . LEU A 1 115 ? 12.271 1.182 -48.548 1.00 82.12 115 LEU A O 1
ATOM 944 N N . ALA A 1 116 ? 12.173 -0.557 -47.110 1.00 81.38 116 ALA A N 1
ATOM 945 C CA . ALA A 1 116 ? 12.983 -1.497 -47.890 1.00 81.38 116 ALA A CA 1
ATOM 946 C C . ALA A 1 116 ? 12.550 -1.594 -49.362 1.00 81.38 116 ALA A C 1
ATOM 948 O O . ALA A 1 116 ? 13.338 -1.335 -50.267 1.00 81.38 116 ALA A O 1
ATOM 949 N N . GLY A 1 117 ? 11.250 -1.784 -49.616 1.00 81.12 117 GLY A N 1
ATOM 950 C CA . GLY A 1 117 ? 10.691 -1.826 -50.977 1.00 81.12 117 GLY A CA 1
ATOM 951 C C . GLY A 1 117 ? 10.590 -0.469 -51.694 1.00 81.12 117 GLY A C 1
ATOM 952 O O . GLY A 1 117 ? 10.030 -0.382 -52.785 1.00 81.12 117 GLY A O 1
ATOM 953 N N . ARG A 1 118 ? 11.068 0.623 -51.085 1.00 87.12 118 ARG A N 1
ATOM 954 C CA . ARG A 1 118 ? 10.957 1.993 -51.617 1.00 87.12 118 ARG A CA 1
ATOM 955 C C . ARG A 1 118 ? 12.291 2.716 -51.742 1.00 87.12 118 ARG A C 1
ATOM 957 O O . ARG A 1 118 ? 12.276 3.871 -52.160 1.00 87.12 118 ARG A O 1
ATOM 964 N N . PHE A 1 119 ? 13.424 2.064 -51.469 1.00 89.00 119 PHE A N 1
ATOM 965 C CA . PHE A 1 119 ? 14.750 2.689 -51.569 1.00 89.00 119 PHE A CA 1
ATOM 966 C C . PHE A 1 119 ? 14.969 3.393 -52.909 1.00 89.00 119 PHE A C 1
ATOM 968 O O . PHE A 1 119 ? 15.411 4.535 -52.939 1.00 89.00 119 PHE A O 1
ATOM 975 N N . GLN A 1 120 ? 14.542 2.785 -54.018 1.00 90.94 120 GLN A N 1
ATOM 976 C CA . GLN A 1 120 ? 14.710 3.356 -55.360 1.00 90.94 120 GLN A CA 1
ATOM 977 C C . GLN A 1 120 ? 13.931 4.660 -55.609 1.00 90.94 120 GLN A C 1
ATOM 979 O O . GLN A 1 120 ? 14.208 5.346 -56.589 1.00 90.94 120 GLN A O 1
ATOM 984 N N . ARG A 1 121 ? 12.973 5.022 -54.743 1.00 89.56 121 ARG A N 1
ATOM 985 C CA . ARG A 1 121 ? 12.243 6.302 -54.798 1.00 89.56 121 ARG A CA 1
ATOM 986 C C . ARG A 1 121 ? 12.911 7.404 -53.969 1.00 89.56 121 ARG A C 1
ATOM 988 O O . ARG A 1 121 ? 12.444 8.538 -53.987 1.00 89.56 121 ARG A O 1
ATOM 995 N N . ILE A 1 122 ? 13.967 7.077 -53.228 1.00 89.25 122 ILE A N 1
ATOM 996 C CA . ILE A 1 122 ? 14.665 7.992 -52.325 1.00 89.25 122 ILE A CA 1
ATOM 997 C C . ILE A 1 122 ? 15.931 8.468 -53.030 1.00 89.25 122 ILE A C 1
ATOM 999 O O . ILE A 1 122 ? 16.784 7.658 -53.386 1.00 89.25 122 ILE A O 1
ATOM 1003 N N . SER A 1 123 ? 16.060 9.776 -53.238 1.00 91.00 123 SER A N 1
ATOM 1004 C CA . SER A 1 123 ? 17.287 10.363 -53.781 1.00 91.00 123 SER A CA 1
ATOM 1005 C C . SER A 1 123 ? 18.416 10.329 -52.749 1.00 91.00 123 SER A C 1
ATOM 1007 O O . SER A 1 123 ? 18.164 10.213 -51.548 1.00 91.00 123 SER A O 1
ATOM 1009 N N . PHE A 1 124 ? 19.661 10.510 -53.198 1.00 91.12 124 PHE A N 1
ATOM 1010 C CA . PHE A 1 124 ? 20.804 10.670 -52.293 1.00 91.12 124 PHE A CA 1
ATOM 1011 C C . PHE A 1 124 ? 20.540 11.730 -51.215 1.00 91.12 124 PHE A C 1
ATOM 1013 O O . PHE A 1 124 ? 20.657 11.439 -50.032 1.00 91.12 124 PHE A O 1
ATOM 1020 N N . ALA A 1 125 ? 20.113 12.935 -51.611 1.00 87.69 125 ALA A N 1
ATOM 1021 C CA . ALA A 1 125 ? 19.899 14.043 -50.679 1.00 87.69 125 ALA A CA 1
ATOM 1022 C C . ALA A 1 125 ? 18.818 13.731 -49.631 1.00 87.69 125 ALA A C 1
ATOM 1024 O O . ALA A 1 125 ? 18.959 14.095 -48.467 1.00 87.69 125 ALA A O 1
ATOM 1025 N N . ALA A 1 126 ? 17.752 13.027 -50.027 1.00 87.44 126 ALA A N 1
ATOM 1026 C CA . ALA A 1 126 ? 16.708 12.609 -49.099 1.00 87.44 126 ALA A CA 1
ATOM 1027 C C . ALA A 1 126 ? 17.196 11.523 -48.123 1.00 87.44 126 ALA A C 1
ATOM 1029 O O . ALA A 1 126 ? 16.833 11.564 -46.949 1.00 87.44 126 ALA A O 1
ATOM 1030 N N . ALA A 1 127 ? 18.019 10.574 -48.584 1.00 88.94 127 ALA A N 1
ATOM 1031 C CA . ALA A 1 127 ? 18.621 9.549 -47.730 1.00 88.94 127 ALA A CA 1
ATOM 1032 C C . ALA A 1 127 ? 19.647 10.149 -46.752 1.00 88.94 127 ALA A C 1
ATOM 1034 O O . ALA A 1 127 ? 19.627 9.821 -45.567 1.00 88.94 127 ALA A O 1
ATOM 1035 N N . ASP A 1 128 ? 20.486 11.072 -47.229 1.00 88.38 128 ASP A N 1
ATOM 1036 C CA . ASP A 1 128 ? 21.466 11.796 -46.420 1.00 88.38 128 ASP A CA 1
ATOM 1037 C C . ASP A 1 128 ? 20.781 12.582 -45.295 1.00 88.38 128 ASP A C 1
ATOM 1039 O O . ASP A 1 128 ? 21.095 12.386 -44.119 1.00 88.38 128 ASP A O 1
ATOM 1043 N N . GLU A 1 129 ? 19.771 13.387 -45.638 1.00 87.94 129 GLU A N 1
ATOM 1044 C CA . GLU A 1 129 ? 18.999 14.175 -44.675 1.00 87.94 129 GLU A CA 1
ATOM 1045 C C . GLU A 1 129 ? 18.248 13.287 -43.674 1.00 87.94 129 GLU A C 1
ATOM 1047 O O . GLU A 1 129 ? 18.207 13.583 -42.478 1.00 87.94 129 GLU A O 1
ATOM 1052 N N . ALA A 1 130 ? 17.671 12.171 -44.133 1.00 85.12 130 ALA A N 1
ATOM 1053 C CA . ALA A 1 130 ? 17.009 11.215 -43.252 1.00 85.12 130 ALA A CA 1
ATOM 1054 C C . ALA A 1 130 ? 17.989 10.601 -42.244 1.00 85.12 130 ALA A C 1
ATOM 1056 O O . ALA A 1 130 ? 17.664 10.531 -41.058 1.00 85.12 130 ALA A O 1
ATOM 1057 N N . TRP A 1 131 ? 19.196 10.227 -42.682 1.00 87.75 131 TRP A N 1
ATOM 1058 C CA . TRP A 1 131 ? 20.242 9.782 -41.765 1.00 87.75 131 TRP A CA 1
ATOM 1059 C C . TRP A 1 131 ? 20.647 10.888 -40.792 1.00 87.75 131 TRP A C 1
ATOM 1061 O O . TRP A 1 131 ? 20.769 10.608 -39.606 1.00 87.75 131 TRP A O 1
ATOM 1071 N N . ARG A 1 132 ? 20.809 12.147 -41.235 1.00 80.62 132 ARG A N 1
ATOM 1072 C CA . ARG A 1 132 ? 21.199 13.252 -40.331 1.00 80.62 132 ARG A CA 1
ATOM 1073 C C . ARG A 1 132 ? 20.168 13.456 -39.242 1.00 80.62 132 ARG A C 1
ATOM 1075 O O . ARG A 1 132 ? 20.529 13.532 -38.073 1.00 80.62 132 ARG A O 1
ATOM 1082 N N . LYS A 1 133 ? 18.886 13.489 -39.610 1.00 83.50 133 LYS A N 1
ATOM 1083 C CA . LYS A 1 133 ? 17.783 13.607 -38.649 1.00 83.50 133 LYS A CA 1
ATOM 1084 C C . LYS A 1 133 ? 17.745 12.436 -37.680 1.00 83.50 133 LYS A C 1
ATOM 1086 O O . LYS A 1 133 ? 17.513 12.645 -36.491 1.00 83.50 133 LYS A O 1
ATOM 1091 N N . ASP A 1 134 ? 17.959 11.217 -38.167 1.00 78.88 134 ASP A N 1
ATOM 1092 C CA . ASP A 1 134 ? 17.991 10.026 -37.319 1.00 78.88 134 ASP A CA 1
ATOM 1093 C C . ASP A 1 134 ? 19.190 10.065 -36.361 1.00 78.88 134 ASP A C 1
ATOM 1095 O O . ASP A 1 134 ? 19.019 9.906 -35.155 1.00 78.88 134 ASP A O 1
ATOM 1099 N N . HIS A 1 135 ? 20.377 10.408 -36.856 1.00 76.50 135 HIS A N 1
ATOM 1100 C CA . HIS A 1 135 ? 21.595 10.530 -36.063 1.00 76.50 135 HIS A CA 1
ATOM 1101 C C . HIS A 1 135 ? 21.510 11.671 -35.035 1.00 76.50 135 HIS A C 1
ATOM 1103 O O . HIS A 1 135 ? 21.846 11.478 -33.869 1.00 76.50 135 HIS A O 1
ATOM 1109 N N . GLU A 1 136 ? 20.978 12.840 -35.404 1.00 74.75 136 GLU A N 1
ATOM 1110 C CA . GLU A 1 136 ? 20.701 13.938 -34.469 1.00 74.75 136 GLU A CA 1
ATOM 1111 C C . GLU A 1 136 ? 19.663 13.541 -33.416 1.00 74.75 136 GLU A C 1
ATOM 1113 O O . GLU A 1 136 ? 19.826 13.853 -32.235 1.00 74.75 136 GLU A O 1
ATOM 1118 N N . ARG A 1 137 ? 18.604 12.823 -33.809 1.00 75.50 137 ARG A N 1
ATOM 1119 C CA . ARG A 1 137 ? 17.600 12.298 -32.876 1.00 75.50 137 ARG A CA 1
ATOM 1120 C C . ARG A 1 137 ? 18.234 11.321 -31.890 1.00 75.50 137 ARG A C 1
ATOM 1122 O O . ARG A 1 137 ? 17.950 11.413 -30.697 1.00 75.50 137 ARG A O 1
ATOM 1129 N N . MET A 1 138 ? 19.091 10.419 -32.362 1.00 69.31 138 MET A N 1
ATOM 1130 C CA . MET A 1 138 ? 19.817 9.471 -31.516 1.00 69.31 138 MET A CA 1
ATOM 1131 C C . MET A 1 138 ? 20.817 10.183 -30.605 1.00 69.31 138 MET A C 1
ATOM 1133 O O . MET A 1 138 ? 20.878 9.868 -29.422 1.00 69.31 138 MET A O 1
ATOM 1137 N N . ARG A 1 139 ? 21.518 11.212 -31.095 1.00 65.75 139 ARG A N 1
ATOM 1138 C CA . ARG A 1 139 ? 22.426 12.039 -30.287 1.00 65.75 139 ARG A CA 1
ATOM 1139 C C . ARG A 1 139 ? 21.682 12.782 -29.177 1.00 65.75 139 ARG A C 1
ATOM 1141 O O . ARG A 1 139 ? 22.097 12.717 -28.028 1.00 65.75 139 ARG A O 1
ATOM 1148 N N . ARG A 1 140 ? 20.534 13.404 -29.483 1.00 70.62 140 ARG A N 1
ATOM 1149 C CA . ARG A 1 140 ? 19.659 14.057 -28.484 1.00 70.62 140 ARG A CA 1
ATOM 1150 C C . ARG A 1 140 ? 19.105 13.071 -27.454 1.00 70.62 140 ARG A C 1
ATOM 1152 O O . ARG A 1 140 ? 18.876 13.434 -26.303 1.00 70.62 140 ARG A O 1
ATOM 1159 N N . LYS A 1 141 ? 18.851 11.828 -27.865 1.00 71.75 141 LYS A N 1
ATOM 1160 C CA . LYS A 1 141 ? 18.449 10.752 -26.955 1.00 71.75 141 LYS A CA 1
ATOM 1161 C C . LYS A 1 141 ? 19.614 10.298 -26.069 1.00 71.75 141 LYS A C 1
ATOM 1163 O O . LYS A 1 141 ? 19.410 10.184 -24.866 1.00 71.75 141 LYS A O 1
ATOM 1168 N N . ARG A 1 142 ? 20.822 10.128 -26.618 1.00 65.75 142 ARG A N 1
ATOM 1169 C CA . ARG A 1 142 ? 22.041 9.797 -25.856 1.00 65.75 142 ARG A CA 1
ATOM 1170 C C . ARG A 1 142 ? 22.383 10.854 -24.811 1.00 65.75 142 ARG A C 1
ATOM 1172 O O . ARG A 1 142 ? 22.603 10.505 -23.662 1.00 65.75 142 ARG A O 1
ATOM 1179 N N . THR A 1 143 ? 22.275 12.145 -25.144 1.00 66.88 143 THR A N 1
ATOM 1180 C CA . THR A 1 143 ? 22.446 13.228 -24.151 1.00 66.88 143 THR A CA 1
ATOM 1181 C C . THR A 1 143 ? 21.422 13.163 -23.011 1.00 66.88 143 THR A C 1
ATOM 1183 O O . THR A 1 143 ? 21.664 13.684 -21.928 1.00 66.88 143 THR A O 1
ATOM 1186 N N . ARG A 1 144 ? 20.275 12.511 -23.242 1.00 67.38 144 ARG A N 1
ATOM 1187 C CA . ARG A 1 144 ? 19.234 12.238 -22.238 1.00 67.38 144 ARG A CA 1
ATOM 1188 C C . ARG A 1 144 ? 19.382 10.853 -21.581 1.00 67.38 144 ARG A C 1
ATOM 1190 O O . ARG A 1 144 ? 18.434 10.396 -20.955 1.00 67.38 144 ARG A O 1
ATOM 1197 N N . GLY A 1 145 ? 20.521 10.179 -21.757 1.00 69.50 145 GLY A N 1
ATOM 1198 C CA . GLY A 1 145 ? 20.824 8.883 -21.141 1.00 69.50 145 GLY A CA 1
ATOM 1199 C C . GLY A 1 145 ? 20.258 7.657 -21.867 1.00 69.50 145 GLY A C 1
ATOM 1200 O O . GLY A 1 145 ? 20.266 6.569 -21.304 1.00 69.50 145 GLY A O 1
ATOM 1201 N N . TRP A 1 146 ? 19.750 7.787 -23.099 1.00 82.62 146 TRP A N 1
ATOM 1202 C CA . TRP A 1 146 ? 19.241 6.631 -23.849 1.00 82.62 146 TRP A CA 1
ATOM 1203 C C . TRP A 1 146 ? 20.367 5.789 -24.457 1.00 82.62 146 TRP A C 1
ATOM 1205 O O . TRP A 1 146 ? 21.178 6.303 -25.234 1.00 82.62 146 TRP A O 1
ATOM 1215 N N . TRP A 1 147 ? 20.314 4.483 -24.205 1.00 84.50 147 TRP A N 1
ATOM 1216 C CA . TRP A 1 147 ? 21.187 3.465 -24.789 1.00 84.50 147 TRP A CA 1
ATOM 1217 C C . TRP A 1 147 ? 20.359 2.335 -25.411 1.00 84.50 147 TRP A C 1
ATOM 1219 O O . TRP A 1 147 ? 19.255 2.082 -24.935 1.00 84.50 147 TRP A O 1
ATOM 1229 N N . PRO A 1 148 ? 20.825 1.676 -26.490 1.00 85.38 148 PRO A N 1
ATOM 1230 C CA . PRO A 1 148 ? 20.124 0.526 -27.052 1.00 85.38 148 PRO A CA 1
ATOM 1231 C C . PRO A 1 148 ? 20.204 -0.678 -26.105 1.00 85.38 148 PRO A C 1
ATOM 1233 O O . PRO A 1 148 ? 21.215 -0.879 -25.435 1.00 85.38 148 PRO A O 1
ATOM 1236 N N . SER A 1 149 ? 19.151 -1.497 -26.089 1.00 90.25 149 SER A N 1
ATOM 1237 C CA . SER A 1 149 ? 19.155 -2.762 -25.349 1.00 90.25 149 SER A CA 1
ATOM 1238 C C . SER A 1 149 ? 20.066 -3.791 -26.021 1.00 90.25 149 SER A C 1
ATOM 1240 O O . SER A 1 149 ? 20.090 -3.907 -27.251 1.00 90.25 149 SER A O 1
ATOM 1242 N N . HIS A 1 150 ? 20.780 -4.566 -25.210 1.00 88.31 150 HIS A N 1
ATOM 1243 C CA . HIS A 1 150 ? 21.727 -5.583 -25.653 1.00 88.31 150 HIS A CA 1
ATOM 1244 C C . HIS A 1 150 ? 21.243 -6.968 -25.226 1.00 88.31 150 HIS A C 1
ATOM 1246 O O . HIS A 1 150 ? 21.488 -7.424 -24.115 1.00 88.31 150 HIS A O 1
ATOM 1252 N N . ARG A 1 151 ? 20.601 -7.697 -26.146 1.00 83.88 151 ARG A N 1
ATOM 1253 C CA . ARG A 1 151 ? 20.013 -9.021 -25.854 1.00 83.88 151 ARG A CA 1
ATOM 1254 C C . ARG A 1 151 ? 21.004 -10.049 -25.297 1.00 83.88 151 ARG A C 1
ATOM 1256 O O . ARG A 1 151 ? 20.586 -10.960 -24.602 1.00 83.88 151 ARG A O 1
ATOM 1263 N N . GLN A 1 152 ? 22.294 -9.897 -25.583 1.00 87.00 152 GLN A N 1
ATOM 1264 C CA . GLN A 1 152 ? 23.347 -10.801 -25.112 1.00 87.00 152 GLN A CA 1
ATOM 1265 C C . GLN A 1 152 ? 23.568 -10.784 -23.591 1.00 87.00 152 GLN A C 1
ATOM 1267 O O . GLN A 1 152 ? 24.110 -11.749 -23.069 1.00 87.00 152 GLN A O 1
ATOM 1272 N N . VAL A 1 153 ? 23.146 -9.724 -22.886 1.00 89.88 153 VAL A N 1
ATOM 1273 C CA . VAL A 1 153 ? 23.201 -9.661 -21.411 1.00 89.88 153 VAL A CA 1
ATOM 1274 C C . VAL A 1 153 ? 21.866 -10.003 -20.749 1.00 89.88 153 VAL A C 1
ATOM 1276 O O . VAL A 1 153 ? 21.714 -9.864 -19.540 1.00 89.88 153 VAL A O 1
ATOM 1279 N N . LEU A 1 154 ? 20.871 -10.433 -21.527 1.00 93.75 154 LEU A N 1
ATOM 1280 C CA . LEU A 1 154 ? 19.546 -10.776 -21.023 1.00 93.75 154 LEU A CA 1
ATOM 1281 C C . LEU A 1 154 ? 19.376 -12.291 -21.019 1.00 93.75 154 LEU A C 1
ATOM 1283 O O . LEU A 1 154 ? 19.405 -12.932 -22.066 1.00 93.75 154 LEU A O 1
ATOM 1287 N N . THR A 1 155 ? 19.151 -12.858 -19.838 1.00 95.69 155 THR A N 1
ATOM 1288 C CA . THR A 1 155 ? 18.775 -14.267 -19.680 1.00 95.69 155 THR A CA 1
ATOM 1289 C C . THR A 1 155 ? 17.295 -14.346 -19.351 1.00 95.69 155 THR A C 1
ATOM 1291 O O . THR A 1 155 ? 16.862 -13.786 -18.350 1.00 95.69 155 THR A O 1
ATOM 1294 N N . GLU A 1 156 ? 16.501 -15.016 -20.180 1.00 96.44 156 GLU A N 1
ATOM 1295 C CA . GLU A 1 156 ? 15.086 -15.228 -19.871 1.00 96.44 156 GLU A CA 1
ATOM 1296 C C . GLU A 1 156 ? 14.930 -16.180 -18.679 1.00 96.44 156 GLU A C 1
ATOM 1298 O O . GLU A 1 156 ? 15.581 -17.221 -18.620 1.00 96.44 156 GLU A O 1
ATOM 1303 N N . ILE A 1 157 ? 14.077 -15.802 -17.727 1.00 97.38 157 ILE A N 1
ATOM 1304 C CA . ILE A 1 157 ? 13.815 -16.569 -16.504 1.00 97.38 157 ILE A CA 1
ATOM 1305 C C . ILE A 1 157 ? 12.460 -17.260 -16.582 1.00 97.38 157 ILE A C 1
ATOM 1307 O O . ILE A 1 157 ? 12.354 -18.449 -16.293 1.00 97.38 157 ILE A O 1
ATOM 1311 N N . ILE A 1 158 ? 11.419 -16.510 -16.945 1.00 97.12 158 ILE A N 1
ATOM 1312 C CA . ILE A 1 158 ? 10.052 -17.022 -17.020 1.00 97.12 158 ILE A CA 1
ATOM 1313 C C . ILE A 1 158 ? 9.209 -16.166 -17.967 1.00 97.12 158 ILE A C 1
ATOM 1315 O O . ILE A 1 158 ? 9.288 -14.936 -17.950 1.00 97.12 158 ILE A O 1
ATOM 1319 N N . THR A 1 159 ? 8.390 -16.823 -18.787 1.00 96.44 159 THR A N 1
ATOM 1320 C CA . THR A 1 159 ? 7.340 -16.172 -19.578 1.00 96.44 159 THR A CA 1
ATOM 1321 C C . THR A 1 159 ? 6.083 -16.019 -18.723 1.00 96.44 159 THR A C 1
ATOM 1323 O O . THR A 1 159 ? 5.725 -16.916 -17.959 1.00 96.44 159 THR A O 1
ATOM 1326 N N . THR A 1 160 ? 5.411 -14.881 -18.846 1.00 95.25 160 THR A N 1
ATOM 1327 C CA . THR A 1 160 ? 4.253 -14.499 -18.038 1.00 95.25 160 THR A CA 1
ATOM 1328 C C . THR A 1 160 ? 3.119 -13.977 -18.937 1.00 95.25 160 THR A C 1
ATOM 1330 O O . THR A 1 160 ? 3.354 -13.690 -20.114 1.00 95.25 160 THR A O 1
ATOM 1333 N N . PRO A 1 161 ? 1.874 -13.829 -18.441 1.00 90.62 161 PRO A N 1
ATOM 1334 C CA . PRO A 1 161 ? 0.762 -13.339 -19.263 1.00 90.62 161 PRO A CA 1
ATOM 1335 C C . PRO A 1 161 ? 1.011 -11.968 -19.907 1.00 90.62 161 PRO A C 1
ATOM 1337 O O . PRO A 1 161 ? 0.543 -11.715 -21.017 1.00 90.62 161 PRO A O 1
ATOM 1340 N N . ASN A 1 162 ? 1.757 -11.089 -19.229 1.00 95.25 162 ASN A N 1
ATOM 1341 C CA . ASN A 1 162 ? 2.028 -9.732 -19.702 1.00 95.25 162 ASN A CA 1
ATOM 1342 C C . ASN A 1 162 ? 3.396 -9.561 -20.391 1.00 95.25 162 ASN A C 1
ATOM 1344 O O . ASN A 1 162 ? 3.732 -8.450 -20.812 1.00 95.25 162 ASN A O 1
ATOM 1348 N N . GLY A 1 163 ? 4.198 -10.622 -20.524 1.00 96.00 163 GLY A N 1
ATOM 1349 C CA . GLY A 1 163 ? 5.520 -10.536 -21.140 1.00 96.00 163 GLY A CA 1
ATOM 1350 C C . GLY A 1 163 ? 6.463 -11.645 -20.694 1.00 96.00 163 GLY A C 1
ATOM 1351 O O . GLY A 1 163 ? 6.106 -12.818 -20.666 1.00 96.00 163 GLY A O 1
ATOM 1352 N N . ARG A 1 164 ? 7.705 -11.280 -20.385 1.00 97.31 164 ARG A N 1
ATOM 1353 C CA . ARG A 1 164 ? 8.702 -12.207 -19.838 1.00 97.31 164 ARG A CA 1
ATOM 1354 C C . ARG A 1 164 ? 9.609 -11.495 -18.852 1.00 97.31 164 ARG A C 1
ATOM 1356 O O . ARG A 1 164 ? 9.982 -10.342 -19.079 1.00 97.31 164 ARG A O 1
ATOM 1363 N N . PHE A 1 165 ? 10.006 -12.191 -17.799 1.00 98.25 165 PHE A N 1
ATOM 1364 C CA . PHE A 1 165 ? 11.092 -11.733 -16.951 1.00 98.25 165 PHE A CA 1
ATOM 1365 C C . PHE A 1 165 ? 12.429 -12.136 -17.549 1.00 98.25 165 PHE A C 1
ATOM 1367 O O . PHE A 1 165 ? 12.665 -13.305 -17.862 1.00 98.25 165 PHE A O 1
ATOM 1374 N N . VAL A 1 166 ? 13.313 -11.153 -17.663 1.00 97.62 166 VAL A N 1
ATOM 1375 C CA . VAL A 1 166 ? 14.723 -11.353 -17.988 1.00 97.62 166 VAL A CA 1
ATOM 1376 C C . VAL A 1 166 ? 15.581 -10.945 -16.800 1.00 97.62 166 VAL A C 1
ATOM 1378 O O . VAL A 1 166 ? 15.294 -9.950 -16.141 1.00 97.62 166 VAL A O 1
ATOM 1381 N N . GLU A 1 167 ? 16.636 -11.702 -16.538 1.00 97.44 167 GLU A N 1
ATOM 1382 C CA . GLU A 1 167 ? 17.719 -11.317 -15.642 1.00 97.44 167 GLU A CA 1
ATOM 1383 C C . GLU A 1 167 ? 18.815 -10.619 -16.453 1.00 97.44 167 GLU A C 1
ATOM 1385 O O . GLU A 1 167 ? 19.213 -11.102 -17.519 1.00 97.44 167 GLU A O 1
ATOM 1390 N N . LEU A 1 168 ? 19.304 -9.487 -15.950 1.00 95.12 168 LEU A N 1
ATOM 1391 C CA . LEU A 1 168 ? 20.426 -8.756 -16.535 1.00 95.12 168 LEU A CA 1
ATOM 1392 C C . LEU A 1 168 ? 21.726 -9.435 -16.081 1.00 95.12 168 LEU A C 1
ATOM 1394 O O . LEU A 1 168 ? 22.303 -9.083 -15.055 1.00 95.12 168 LEU A O 1
ATOM 1398 N N . ARG A 1 169 ? 22.168 -10.442 -16.839 1.00 86.06 169 ARG A N 1
ATOM 1399 C CA . ARG A 1 169 ? 23.411 -11.184 -16.602 1.00 86.06 169 ARG A CA 1
ATOM 1400 C C . ARG A 1 169 ? 24.510 -10.656 -17.518 1.00 86.06 169 ARG A C 1
ATOM 1402 O O . ARG A 1 169 ? 24.534 -10.944 -18.710 1.00 86.06 169 ARG A O 1
ATOM 1409 N N . GLY A 1 170 ? 25.437 -9.889 -16.958 1.00 75.69 170 GLY A N 1
ATOM 1410 C CA . GLY A 1 170 ? 26.593 -9.361 -17.676 1.00 75.69 170 GLY A CA 1
ATOM 1411 C C . GLY A 1 170 ? 27.530 -8.592 -16.752 1.00 75.69 170 GLY A C 1
ATOM 1412 O O . GLY A 1 170 ? 27.266 -8.459 -15.563 1.00 75.69 170 GLY A O 1
ATOM 1413 N N . SER A 1 171 ? 28.613 -8.070 -17.315 1.00 83.69 171 SER A N 1
ATOM 1414 C CA . SER A 1 171 ? 29.561 -7.180 -16.643 1.00 83.69 171 SER A CA 1
ATOM 1415 C C . SER A 1 171 ? 30.047 -6.104 -17.617 1.00 83.69 171 SER A C 1
ATOM 1417 O O . SER A 1 171 ? 29.800 -6.181 -18.827 1.00 83.69 171 SER A O 1
ATOM 1419 N N . GLY A 1 172 ? 30.706 -5.072 -17.095 1.00 87.06 172 GLY A N 1
ATOM 1420 C CA . GLY A 1 172 ? 31.279 -3.989 -17.887 1.00 87.06 172 GLY A CA 1
ATOM 1421 C C . GLY A 1 172 ? 30.225 -3.125 -18.582 1.00 87.06 172 GLY A C 1
ATOM 1422 O O . GLY A 1 172 ? 29.147 -2.854 -18.040 1.00 87.06 172 GLY A O 1
ATOM 1423 N N . ASP A 1 173 ? 30.551 -2.675 -19.791 1.00 89.31 173 ASP A N 1
ATOM 1424 C CA . ASP A 1 173 ? 29.775 -1.667 -20.524 1.00 89.31 173 ASP A CA 1
ATOM 1425 C C . ASP A 1 173 ? 28.400 -2.174 -20.971 1.00 89.31 173 ASP A C 1
ATOM 1427 O O . ASP A 1 173 ? 27.436 -1.412 -21.024 1.00 89.31 173 ASP A O 1
ATOM 1431 N N . LEU A 1 174 ? 28.279 -3.470 -21.273 1.00 90.62 174 LEU A N 1
ATOM 1432 C CA . LEU A 1 174 ? 27.029 -4.048 -21.772 1.00 90.62 174 LEU A CA 1
ATOM 1433 C C . LEU A 1 174 ? 25.948 -4.111 -20.690 1.00 90.62 174 LEU A C 1
ATOM 1435 O O . LEU A 1 174 ? 24.790 -3.798 -20.970 1.00 90.62 174 LEU A O 1
ATOM 1439 N N . LEU A 1 175 ? 26.326 -4.474 -19.459 1.00 92.44 175 LEU A N 1
ATOM 1440 C CA . LEU A 1 175 ? 25.422 -4.432 -18.308 1.00 92.44 175 LEU A CA 1
ATOM 1441 C C . LEU A 1 175 ? 24.956 -2.994 -18.061 1.00 92.44 175 LEU A C 1
ATOM 1443 O O . LEU A 1 175 ? 23.757 -2.731 -17.978 1.00 92.44 175 LEU A O 1
ATOM 1447 N N . ARG A 1 176 ? 25.905 -2.054 -18.002 1.00 93.19 176 ARG A N 1
ATOM 1448 C CA . ARG A 1 176 ? 25.620 -0.633 -17.775 1.00 93.19 176 ARG A CA 1
ATOM 1449 C C . ARG A 1 176 ? 24.701 -0.060 -18.858 1.00 93.19 176 ARG A C 1
ATOM 1451 O O . ARG A 1 176 ? 23.771 0.680 -18.542 1.00 93.19 176 ARG A O 1
ATOM 1458 N N . ALA A 1 177 ? 24.897 -0.442 -20.122 1.00 91.81 177 ALA A N 1
ATOM 1459 C CA . ALA A 1 177 ? 24.041 -0.012 -21.228 1.00 91.81 177 ALA A CA 1
ATOM 1460 C C . ALA A 1 177 ? 22.606 -0.536 -21.085 1.00 91.81 177 ALA A C 1
ATOM 1462 O O . ALA A 1 177 ? 21.653 0.201 -21.340 1.00 91.81 177 ALA A O 1
ATOM 1463 N N . GLU A 1 178 ? 22.435 -1.779 -20.632 1.00 94.25 178 GLU A N 1
ATOM 1464 C CA . GLU A 1 178 ? 21.112 -2.355 -20.378 1.00 94.25 178 GLU A CA 1
ATOM 1465 C C . GLU A 1 178 ? 20.425 -1.716 -19.157 1.00 94.25 178 GLU A C 1
ATOM 1467 O O . GLU A 1 178 ? 19.223 -1.455 -19.194 1.00 94.25 178 GLU A O 1
ATOM 1472 N N . MET A 1 179 ? 21.179 -1.364 -18.110 1.00 93.06 179 MET A N 1
ATOM 1473 C CA . MET A 1 179 ? 20.668 -0.593 -16.966 1.00 93.06 179 MET A CA 1
ATOM 1474 C C . MET A 1 179 ? 20.248 0.830 -17.367 1.00 93.06 179 MET A C 1
ATOM 1476 O O . MET A 1 179 ? 19.234 1.347 -16.888 1.00 93.06 179 MET A O 1
ATOM 1480 N N . ALA A 1 180 ? 20.998 1.474 -18.266 1.00 91.56 180 ALA A N 1
ATOM 1481 C CA . ALA A 1 180 ? 20.632 2.773 -18.826 1.00 91.56 180 ALA A CA 1
ATOM 1482 C C . ALA A 1 180 ? 19.377 2.673 -19.712 1.00 91.56 180 ALA A C 1
ATOM 1484 O O . ALA A 1 180 ? 18.491 3.527 -19.627 1.00 91.56 180 ALA A O 1
ATOM 1485 N N . TYR A 1 181 ? 19.251 1.602 -20.508 1.00 92.56 181 TYR A N 1
ATOM 1486 C CA . TYR A 1 181 ? 18.026 1.296 -21.250 1.00 92.56 181 TYR A CA 1
ATOM 1487 C C . TYR A 1 181 ? 16.827 1.130 -20.304 1.00 92.56 181 TYR A C 1
ATOM 1489 O O . TYR A 1 181 ? 15.798 1.776 -20.516 1.00 92.56 181 TYR A O 1
ATOM 1497 N N . GLU A 1 182 ? 16.975 0.350 -19.225 1.00 92.62 182 GLU A N 1
ATOM 1498 C CA . GLU A 1 182 ? 15.950 0.205 -18.183 1.00 92.62 182 GLU A CA 1
ATOM 1499 C C . GLU A 1 182 ? 15.516 1.573 -17.656 1.00 92.62 182 GLU A C 1
ATOM 1501 O O . GLU A 1 182 ? 14.345 1.940 -17.738 1.00 92.62 182 GLU A O 1
ATOM 1506 N N . SER A 1 183 ? 16.486 2.372 -17.216 1.00 89.75 183 SER A N 1
ATOM 1507 C CA . SER A 1 183 ? 16.256 3.662 -16.561 1.00 89.75 183 SER A CA 1
ATOM 1508 C C . SER A 1 183 ? 15.583 4.677 -17.459 1.00 89.75 183 SER A C 1
ATOM 1510 O O . SER A 1 183 ? 14.712 5.418 -17.010 1.00 89.75 183 SER A O 1
ATOM 1512 N N . PHE A 1 184 ? 15.940 4.698 -18.740 1.00 88.88 184 PHE A N 1
ATOM 1513 C CA . PHE A 1 184 ? 15.314 5.593 -19.700 1.00 88.88 184 PHE A CA 1
ATOM 1514 C C . PHE A 1 184 ? 13.820 5.289 -19.873 1.00 88.88 184 PHE A C 1
ATOM 1516 O O . PHE A 1 184 ? 12.995 6.205 -19.933 1.00 88.88 184 PHE A O 1
ATOM 1523 N N . HIS A 1 185 ? 13.461 4.007 -19.964 1.00 89.06 185 HIS A N 1
ATOM 1524 C CA . HIS A 1 185 ? 12.084 3.584 -20.210 1.00 89.06 185 HIS A CA 1
ATOM 1525 C C . HIS A 1 185 ? 11.229 3.596 -18.938 1.00 89.06 185 HIS A C 1
ATOM 1527 O O . HIS A 1 185 ? 10.091 4.079 -18.956 1.00 89.06 185 HIS A O 1
ATOM 1533 N N . MET A 1 186 ? 11.794 3.110 -17.837 1.00 87.69 186 MET A N 1
ATOM 1534 C CA . MET A 1 186 ? 11.151 3.058 -16.530 1.00 87.69 186 MET A CA 1
ATOM 1535 C C . MET A 1 186 ? 11.188 4.399 -15.805 1.00 87.69 186 MET A C 1
ATOM 1537 O O . MET A 1 186 ? 10.389 4.599 -14.904 1.00 87.69 186 MET A O 1
ATOM 1541 N N . GLN A 1 187 ? 12.046 5.343 -16.197 1.00 83.69 187 GLN A N 1
ATOM 1542 C CA . GLN A 1 187 ? 12.192 6.654 -15.547 1.00 83.69 187 GLN A CA 1
ATOM 1543 C C . GLN A 1 187 ? 12.534 6.545 -14.049 1.00 83.69 187 GLN A C 1
ATOM 1545 O O . GLN A 1 187 ? 12.014 7.296 -13.230 1.00 83.69 187 GLN A O 1
ATOM 1550 N N . HIS A 1 188 ? 13.397 5.596 -13.690 1.00 77.88 188 HIS A N 1
ATOM 1551 C CA . HIS A 1 188 ? 13.872 5.357 -12.321 1.00 77.88 188 HIS A CA 1
ATOM 1552 C C . HIS A 1 188 ? 15.407 5.287 -12.284 1.00 77.88 188 HIS A C 1
ATOM 1554 O O . HIS A 1 188 ? 16.064 5.415 -13.318 1.00 77.88 188 HIS A O 1
ATOM 1560 N N . CYS A 1 189 ? 15.983 5.139 -11.092 1.00 76.88 189 CYS A N 1
ATOM 1561 C CA . CYS A 1 189 ? 17.390 5.463 -10.856 1.00 76.88 189 CYS A CA 1
ATOM 1562 C C . CYS A 1 189 ? 18.398 4.342 -11.157 1.00 76.88 189 CYS A C 1
ATOM 1564 O O . CYS A 1 189 ? 19.595 4.605 -11.083 1.00 76.88 189 CYS A O 1
ATOM 1566 N N . LEU A 1 190 ? 17.957 3.129 -11.512 1.00 81.69 190 LEU A N 1
ATOM 1567 C CA . LEU A 1 190 ? 18.806 1.926 -11.590 1.00 81.69 190 LEU A CA 1
ATOM 1568 C C . LEU A 1 190 ? 20.116 2.111 -12.381 1.00 81.69 190 LEU A C 1
ATOM 1570 O O . LEU A 1 190 ? 21.157 1.599 -12.002 1.00 81.69 190 LEU A O 1
ATOM 1574 N N . GLY A 1 191 ? 20.058 2.847 -13.480 1.00 78.31 191 GLY A N 1
ATOM 1575 C CA . GLY A 1 191 ? 21.130 3.152 -14.426 1.00 78.31 191 GLY A CA 1
ATOM 1576 C C . GLY A 1 191 ? 21.270 4.656 -14.652 1.00 78.31 191 GLY A C 1
ATOM 1577 O O . GLY A 1 191 ? 21.564 5.099 -15.762 1.00 78.31 191 GLY A O 1
ATOM 1578 N N . GLN A 1 192 ? 21.023 5.458 -13.611 1.00 81.12 192 GLN A N 1
ATOM 1579 C CA . GLN A 1 192 ? 21.411 6.868 -13.594 1.00 81.12 192 GLN A CA 1
ATOM 1580 C C . GLN A 1 192 ? 22.916 6.977 -13.344 1.00 81.12 192 GLN A C 1
ATOM 1582 O O . GLN A 1 192 ? 23.381 7.010 -12.199 1.00 81.12 192 GLN A O 1
ATOM 1587 N N . PHE A 1 193 ? 23.673 7.015 -14.437 1.00 85.69 193 PHE A N 1
ATOM 1588 C CA . PHE A 1 193 ? 25.113 7.241 -14.407 1.00 85.69 193 PHE A CA 1
ATOM 1589 C C . PHE A 1 193 ? 25.428 8.735 -14.426 1.00 85.69 193 PHE A C 1
ATOM 1591 O O . PHE A 1 193 ? 24.753 9.503 -15.106 1.00 85.69 193 PHE A O 1
ATOM 1598 N N . ALA A 1 194 ? 26.469 9.160 -13.711 1.00 82.88 194 ALA A N 1
ATOM 1599 C CA . ALA A 1 194 ? 26.886 10.564 -13.723 1.00 82.88 194 ALA A CA 1
ATOM 1600 C C . ALA A 1 194 ? 27.395 10.986 -15.112 1.00 82.88 194 ALA A C 1
ATOM 1602 O O . ALA A 1 194 ? 27.128 12.098 -15.570 1.00 82.88 194 ALA A O 1
ATOM 1603 N N . ASN A 1 195 ? 28.099 10.083 -15.799 1.00 82.94 195 ASN A N 1
ATOM 1604 C CA . ASN A 1 195 ? 28.514 10.265 -17.182 1.00 82.94 195 ASN A CA 1
ATOM 1605 C C . ASN A 1 195 ? 27.652 9.405 -18.116 1.00 82.94 195 ASN A C 1
ATOM 1607 O O . ASN A 1 195 ? 27.869 8.203 -18.232 1.00 82.94 195 ASN A O 1
ATOM 1611 N N . HIS A 1 196 ? 26.703 10.022 -18.824 1.00 81.00 196 HIS A N 1
ATOM 1612 C CA . HIS A 1 196 ? 25.808 9.313 -19.748 1.00 81.00 196 HIS A CA 1
ATOM 1613 C C . HIS A 1 196 ? 26.501 8.749 -20.999 1.00 81.00 196 HIS A C 1
ATOM 1615 O O . HIS A 1 196 ? 25.947 7.845 -21.622 1.00 81.00 196 HIS A O 1
ATOM 1621 N N . ASP A 1 197 ? 27.677 9.263 -21.375 1.00 78.94 197 ASP A N 1
ATOM 1622 C CA . ASP A 1 197 ? 28.402 8.821 -22.573 1.00 78.94 197 ASP A CA 1
ATOM 1623 C C . ASP A 1 197 ? 29.309 7.618 -22.291 1.00 78.94 197 ASP A C 1
ATOM 1625 O O . ASP A 1 197 ? 29.511 6.785 -23.173 1.00 78.94 197 ASP A O 1
ATOM 1629 N N . ARG A 1 198 ? 29.853 7.529 -21.072 1.00 83.56 198 ARG A N 1
ATOM 1630 C CA . ARG A 1 198 ? 30.703 6.407 -20.633 1.00 83.56 198 ARG A CA 1
ATOM 1631 C C . ARG A 1 198 ? 29.992 5.407 -19.731 1.00 83.56 198 ARG A C 1
ATOM 1633 O O . ARG A 1 198 ? 30.514 4.327 -19.516 1.00 83.56 198 ARG A O 1
ATOM 1640 N N . LEU A 1 199 ? 28.809 5.765 -19.233 1.00 86.31 199 LEU A N 1
ATOM 1641 C CA . LEU A 1 199 ? 28.045 4.993 -18.255 1.00 86.31 199 LEU A CA 1
ATOM 1642 C C . LEU A 1 199 ? 28.824 4.743 -16.957 1.00 86.31 199 LEU A C 1
ATOM 1644 O O . LEU A 1 199 ? 28.792 3.658 -16.394 1.00 86.31 199 LEU A O 1
ATOM 1648 N N . GLU A 1 200 ? 29.519 5.769 -16.475 1.00 86.44 200 GLU A N 1
ATOM 1649 C CA . GLU A 1 200 ? 30.374 5.689 -15.289 1.00 86.44 200 GLU A CA 1
ATOM 1650 C C . GLU A 1 200 ? 29.856 6.593 -14.167 1.00 86.44 200 GLU A C 1
ATOM 1652 O O . GLU A 1 200 ? 29.363 7.708 -14.402 1.00 86.44 200 GLU A O 1
ATOM 1657 N N . GLY A 1 201 ? 30.040 6.129 -12.930 1.00 81.69 201 GLY A N 1
ATOM 1658 C CA . GLY A 1 201 ? 29.761 6.900 -11.720 1.00 81.69 201 GLY A CA 1
ATOM 1659 C C . GLY A 1 201 ? 28.269 7.148 -11.480 1.00 81.69 201 GLY A C 1
ATOM 1660 O O . GLY A 1 201 ? 27.405 6.654 -12.198 1.00 81.69 201 GLY A O 1
ATOM 1661 N N . GLY A 1 202 ? 27.945 7.938 -10.458 1.00 82.44 202 GLY A N 1
ATOM 1662 C CA . GLY A 1 202 ? 26.556 8.150 -10.040 1.00 82.44 202 GLY A CA 1
ATOM 1663 C C . GLY A 1 202 ? 25.959 6.935 -9.321 1.00 82.44 202 GLY A C 1
ATOM 1664 O O . GLY A 1 202 ? 26.679 6.045 -8.872 1.00 82.44 202 GLY A O 1
ATOM 1665 N N . TYR A 1 203 ? 24.634 6.917 -9.188 1.00 74.50 203 TYR A N 1
ATOM 1666 C CA . TYR A 1 203 ? 23.921 5.874 -8.443 1.00 74.50 203 TYR A CA 1
ATOM 1667 C C . TYR A 1 203 ? 23.928 4.526 -9.181 1.00 74.50 203 TYR A C 1
ATOM 1669 O O . TYR A 1 203 ? 24.100 3.481 -8.556 1.00 74.50 203 TYR A O 1
ATOM 1677 N N . GLY A 1 204 ? 23.848 4.546 -10.518 1.00 82.25 204 GLY A N 1
ATOM 1678 C CA . GLY A 1 204 ? 23.881 3.326 -11.332 1.00 82.25 204 GLY A CA 1
ATOM 1679 C C . GLY A 1 204 ? 25.178 2.520 -11.204 1.00 82.25 204 GLY A C 1
ATOM 1680 O O . GLY A 1 204 ? 25.158 1.297 -11.323 1.00 82.25 204 GLY A O 1
ATOM 1681 N N . GLU A 1 205 ? 26.300 3.169 -10.877 1.00 88.44 205 GLU A N 1
ATOM 1682 C CA . GLU A 1 205 ? 27.585 2.491 -10.655 1.00 88.44 205 GLU A CA 1
ATOM 1683 C C . GLU A 1 205 ? 27.532 1.523 -9.461 1.00 88.44 205 GLU A C 1
ATOM 1685 O O . GLU A 1 205 ? 28.159 0.466 -9.498 1.00 88.44 205 GLU A O 1
ATOM 1690 N N . GLN A 1 206 ? 26.758 1.842 -8.416 1.00 86.50 206 GLN A N 1
ATOM 1691 C CA . GLN A 1 206 ? 26.628 0.983 -7.234 1.00 86.50 206 GLN A CA 1
ATOM 1692 C C . GLN A 1 206 ? 25.932 -0.339 -7.577 1.00 86.50 206 GLN A C 1
ATOM 1694 O O . GLN A 1 206 ? 26.401 -1.405 -7.176 1.00 86.50 206 GLN A O 1
ATOM 1699 N N . TYR A 1 207 ? 24.860 -0.278 -8.372 1.00 87.69 207 TYR A N 1
ATOM 1700 C CA . TYR A 1 207 ? 24.150 -1.465 -8.851 1.00 87.69 207 TYR A CA 1
ATOM 1701 C C . TYR A 1 207 ? 24.996 -2.285 -9.822 1.00 87.69 207 TYR A C 1
ATOM 1703 O O . TYR A 1 207 ? 25.032 -3.509 -9.703 1.00 87.69 207 TYR A O 1
ATOM 1711 N N . ALA A 1 208 ? 25.707 -1.625 -10.742 1.00 91.81 208 ALA A N 1
ATOM 1712 C CA . ALA A 1 208 ? 26.567 -2.304 -11.705 1.00 91.81 208 ALA A CA 1
ATOM 1713 C C . ALA A 1 208 ? 27.657 -3.112 -10.985 1.00 91.81 208 ALA A C 1
ATOM 1715 O O . ALA A 1 208 ? 27.780 -4.313 -11.219 1.00 91.81 208 ALA A O 1
ATOM 1716 N N . ARG A 1 209 ? 28.361 -2.490 -10.028 1.00 91.38 209 ARG A N 1
ATOM 1717 C CA . ARG A 1 209 ? 29.371 -3.177 -9.208 1.00 91.38 209 ARG A CA 1
ATOM 1718 C C . ARG A 1 209 ? 28.777 -4.285 -8.352 1.00 91.38 209 ARG A C 1
ATOM 1720 O O . ARG A 1 209 ? 29.353 -5.361 -8.275 1.00 91.38 209 ARG A O 1
ATOM 1727 N N . GLY A 1 210 ? 27.613 -4.058 -7.743 1.00 90.25 210 GLY A N 1
ATOM 1728 C CA . GLY A 1 210 ? 26.924 -5.091 -6.969 1.00 90.25 210 GLY A CA 1
ATOM 1729 C C . GLY A 1 210 ? 26.592 -6.331 -7.805 1.00 90.25 210 GLY A C 1
ATOM 1730 O O . GLY A 1 210 ? 26.744 -7.446 -7.315 1.00 90.25 210 GLY A O 1
ATOM 1731 N N . CYS A 1 211 ? 26.205 -6.157 -9.072 1.00 92.75 211 CYS A N 1
ATOM 1732 C CA . CYS A 1 211 ? 25.994 -7.275 -9.995 1.00 92.75 211 CYS A CA 1
ATOM 1733 C C . CYS A 1 211 ? 27.311 -7.970 -10.370 1.00 92.75 211 CYS A C 1
ATOM 1735 O O . CYS A 1 211 ? 27.380 -9.196 -10.360 1.00 92.75 211 CYS A O 1
ATOM 1737 N N . GLU A 1 212 ? 28.361 -7.200 -10.668 1.00 92.50 212 GLU A N 1
ATOM 1738 C CA . GLU A 1 212 ? 29.691 -7.717 -11.035 1.00 92.50 212 GLU A CA 1
ATOM 1739 C C . GLU A 1 212 ? 30.352 -8.510 -9.899 1.00 92.50 212 GLU A C 1
ATOM 1741 O O . GLU A 1 212 ? 31.009 -9.519 -10.142 1.00 92.50 212 GLU A O 1
ATOM 1746 N N . GLU A 1 213 ? 30.136 -8.082 -8.657 1.00 91.62 213 GLU A N 1
ATOM 1747 C CA . GLU A 1 213 ? 30.605 -8.750 -7.440 1.00 91.62 213 GLU A CA 1
ATOM 1748 C C . GLU A 1 213 ? 29.687 -9.904 -7.002 1.00 91.62 213 GLU A C 1
ATOM 1750 O O . GLU A 1 213 ? 29.975 -10.575 -6.013 1.00 91.62 213 GLU A O 1
ATOM 1755 N N . GLY A 1 214 ? 28.573 -10.137 -7.706 1.00 90.25 214 GLY A N 1
ATOM 1756 C CA . GLY A 1 214 ? 27.613 -11.190 -7.379 1.00 90.25 214 GLY A CA 1
ATOM 1757 C C . GLY A 1 214 ? 26.804 -10.936 -6.104 1.00 90.25 214 GLY A C 1
ATOM 1758 O O . GLY A 1 214 ? 26.244 -11.879 -5.559 1.00 90.25 214 GLY A O 1
ATOM 1759 N N . ARG A 1 215 ? 26.727 -9.686 -5.629 1.00 92.00 215 ARG A N 1
ATOM 1760 C CA . ARG A 1 215 ? 25.944 -9.268 -4.450 1.00 92.00 215 ARG A CA 1
ATOM 1761 C C . ARG A 1 215 ? 24.530 -8.802 -4.790 1.00 92.00 215 ARG A C 1
ATOM 1763 O O . ARG A 1 215 ? 23.708 -8.667 -3.892 1.00 92.00 215 ARG A O 1
ATOM 1770 N N . ILE A 1 216 ? 24.252 -8.499 -6.057 1.00 93.12 216 ILE A N 1
ATOM 1771 C CA . ILE A 1 216 ? 22.946 -8.030 -6.534 1.00 93.12 216 ILE A CA 1
ATOM 1772 C C . ILE A 1 216 ? 22.551 -8.808 -7.786 1.00 93.12 216 ILE A C 1
ATOM 1774 O O . ILE A 1 216 ? 23.382 -9.089 -8.647 1.00 93.12 216 ILE A O 1
ATOM 1778 N N . ARG A 1 217 ? 21.260 -9.111 -7.916 1.00 95.56 217 ARG A N 1
ATOM 1779 C CA . ARG A 1 217 ? 20.649 -9.633 -9.143 1.00 95.56 217 ARG A CA 1
ATOM 1780 C C . ARG A 1 217 ? 19.530 -8.709 -9.589 1.00 95.56 217 ARG A C 1
ATOM 1782 O O . ARG A 1 217 ? 18.738 -8.260 -8.765 1.00 95.56 217 ARG A O 1
ATOM 1789 N N . LEU A 1 218 ? 19.456 -8.442 -10.889 1.00 96.56 218 LEU A N 1
ATOM 1790 C CA . LEU A 1 218 ? 18.490 -7.517 -11.479 1.00 96.56 218 LEU A CA 1
ATOM 1791 C C . LEU A 1 218 ? 17.580 -8.241 -12.462 1.00 96.56 218 LEU A C 1
ATOM 1793 O O . LEU A 1 218 ? 18.053 -8.880 -13.402 1.00 96.56 218 LEU A O 1
ATOM 1797 N N . PHE A 1 219 ? 16.275 -8.078 -12.278 1.00 97.94 219 PHE A N 1
ATOM 1798 C CA . PHE A 1 219 ? 15.241 -8.652 -13.128 1.00 97.94 219 PHE A CA 1
ATOM 1799 C C . PHE A 1 219 ? 14.363 -7.552 -13.712 1.00 97.94 219 PHE A C 1
ATOM 1801 O O . PHE A 1 219 ? 14.030 -6.587 -13.028 1.00 97.94 219 PHE A O 1
ATOM 1808 N N . SER A 1 220 ? 13.955 -7.716 -14.968 1.00 97.62 220 SER A N 1
ATOM 1809 C CA . SER A 1 220 ? 13.069 -6.786 -15.668 1.00 97.62 220 SER A CA 1
ATOM 1810 C C . SER A 1 220 ? 11.928 -7.534 -16.354 1.00 97.62 220 SER A C 1
ATOM 1812 O O . SER A 1 220 ? 12.170 -8.485 -17.102 1.00 97.62 220 SER A O 1
ATOM 1814 N N . LEU A 1 221 ? 10.684 -7.108 -16.120 1.00 98.31 221 LEU A N 1
ATOM 1815 C CA . LEU A 1 221 ? 9.518 -7.563 -16.880 1.00 98.31 221 LEU A CA 1
ATOM 1816 C C . LEU A 1 221 ? 9.469 -6.810 -18.210 1.00 98.31 221 LEU A C 1
ATOM 1818 O O . LEU A 1 221 ? 9.180 -5.611 -18.238 1.00 98.31 221 LEU A O 1
ATOM 1822 N N . ARG A 1 222 ? 9.723 -7.518 -19.312 1.00 96.81 222 ARG A N 1
ATOM 1823 C CA . ARG A 1 222 ? 9.763 -6.977 -20.676 1.00 96.81 222 ARG A CA 1
ATOM 1824 C C . ARG A 1 222 ? 8.527 -7.401 -21.466 1.00 96.81 222 ARG A C 1
ATOM 1826 O O . ARG A 1 222 ? 8.213 -8.590 -21.529 1.00 96.81 222 ARG A O 1
ATOM 1833 N N . ASP A 1 223 ? 7.887 -6.457 -22.151 1.00 95.62 223 ASP A N 1
ATOM 1834 C CA . ASP A 1 223 ? 6.823 -6.769 -23.115 1.00 95.62 223 ASP A CA 1
ATOM 1835 C C . ASP A 1 223 ? 7.371 -7.329 -24.448 1.00 95.62 223 ASP A C 1
ATOM 1837 O O . ASP A 1 223 ? 8.583 -7.509 -24.638 1.00 95.62 223 ASP A O 1
ATOM 1841 N N . ALA A 1 224 ? 6.471 -7.593 -25.401 1.00 91.81 224 ALA A N 1
ATOM 1842 C CA . ALA A 1 224 ? 6.811 -8.084 -26.741 1.00 91.81 224 ALA A CA 1
ATOM 1843 C C . ALA A 1 224 ? 7.710 -7.121 -27.548 1.00 91.81 224 ALA A C 1
ATOM 1845 O O . ALA A 1 224 ? 8.461 -7.562 -28.415 1.00 91.81 224 ALA A O 1
ATOM 1846 N N . ASN A 1 225 ? 7.679 -5.820 -27.241 1.00 90.56 225 ASN A N 1
ATOM 1847 C CA . ASN A 1 225 ? 8.541 -4.801 -27.847 1.00 90.56 225 ASN A CA 1
ATOM 1848 C C . ASN A 1 225 ? 9.850 -4.596 -27.068 1.00 90.56 225 ASN A C 1
ATOM 1850 O O . ASN A 1 225 ? 10.618 -3.690 -27.387 1.00 90.56 225 ASN A O 1
ATOM 1854 N N . ASN A 1 226 ? 10.118 -5.434 -26.062 1.00 92.75 226 ASN A N 1
ATOM 1855 C CA . ASN A 1 226 ? 11.251 -5.320 -25.151 1.00 92.75 226 ASN A CA 1
ATOM 1856 C C . ASN A 1 226 ? 11.231 -4.049 -24.284 1.00 92.75 226 ASN A C 1
ATOM 1858 O O . ASN A 1 226 ? 12.282 -3.611 -23.816 1.00 92.75 226 ASN A O 1
ATOM 1862 N N . HIS A 1 227 ? 10.068 -3.436 -24.055 1.00 93.75 227 HIS A N 1
ATOM 1863 C CA . HIS A 1 227 ? 9.969 -2.338 -23.099 1.00 93.75 227 HIS A CA 1
ATOM 1864 C C . HIS A 1 227 ? 9.796 -2.879 -21.676 1.00 93.75 227 HIS A C 1
ATOM 1866 O O . HIS A 1 227 ? 9.000 -3.800 -21.475 1.00 93.75 227 HIS A O 1
ATOM 1872 N N . PRO A 1 228 ? 10.528 -2.326 -20.694 1.00 95.94 228 PRO A N 1
ATOM 1873 C CA . PRO A 1 228 ? 10.350 -2.679 -19.294 1.00 95.94 228 PRO A CA 1
ATOM 1874 C C . PRO A 1 228 ? 9.066 -2.116 -18.704 1.00 95.94 228 PRO A C 1
ATOM 1876 O O . PRO A 1 228 ? 8.620 -1.027 -19.074 1.00 95.94 228 PRO A O 1
ATOM 1879 N N . HIS A 1 229 ? 8.532 -2.851 -17.733 1.00 96.38 229 HIS A N 1
ATOM 1880 C CA . HIS A 1 229 ? 7.352 -2.464 -16.960 1.00 96.38 229 HIS A CA 1
ATOM 1881 C C . HIS A 1 229 ? 7.511 -2.633 -15.448 1.00 96.38 229 HIS A C 1
ATOM 1883 O O . HIS A 1 229 ? 6.828 -1.941 -14.692 1.00 96.38 229 HIS A O 1
ATOM 1889 N N . VAL A 1 230 ? 8.398 -3.531 -15.015 1.00 97.50 230 VAL A N 1
ATOM 1890 C CA . VAL A 1 230 ? 8.730 -3.792 -13.610 1.00 97.50 230 VAL A CA 1
ATOM 1891 C C . VAL A 1 230 ? 10.216 -4.112 -13.522 1.00 97.50 230 VAL A C 1
ATOM 1893 O O . VAL A 1 230 ? 10.698 -4.920 -14.311 1.00 97.50 230 VAL A O 1
ATOM 1896 N N . THR A 1 231 ? 10.912 -3.532 -12.551 1.00 96.56 231 THR A N 1
ATOM 1897 C CA . THR A 1 231 ? 12.288 -3.881 -12.190 1.00 96.56 231 THR A CA 1
ATOM 1898 C C . THR A 1 231 ? 12.302 -4.462 -10.781 1.00 96.56 231 THR A C 1
ATOM 1900 O O . THR A 1 231 ? 11.709 -3.878 -9.875 1.00 96.56 231 THR A O 1
ATOM 1903 N N . ILE A 1 232 ? 12.979 -5.591 -10.586 1.00 97.25 232 ILE A N 1
ATOM 1904 C CA . ILE A 1 232 ? 13.154 -6.237 -9.281 1.00 97.25 232 ILE A CA 1
ATOM 1905 C C . ILE A 1 232 ? 14.649 -6.400 -9.023 1.00 97.25 232 ILE A C 1
ATOM 1907 O O . ILE A 1 232 ? 15.354 -6.952 -9.870 1.00 97.25 232 ILE A O 1
ATOM 1911 N N . SER A 1 233 ? 15.130 -5.938 -7.871 1.00 94.31 233 SER A N 1
ATOM 1912 C CA . SER A 1 233 ? 16.477 -6.231 -7.382 1.00 94.31 233 SER A CA 1
ATOM 1913 C C . SER A 1 233 ? 16.411 -7.222 -6.227 1.00 94.31 233 SER A C 1
ATOM 1915 O O . SER A 1 233 ? 15.601 -7.084 -5.309 1.00 94.31 233 SER A O 1
ATOM 1917 N N . LEU A 1 234 ? 17.279 -8.228 -6.276 1.00 95.50 234 LEU A N 1
ATOM 1918 C CA . LEU A 1 234 ? 17.579 -9.082 -5.132 1.00 95.50 234 LEU A CA 1
ATOM 1919 C C . LEU A 1 234 ? 18.990 -8.766 -4.650 1.00 95.50 234 LEU A C 1
ATOM 1921 O O . LEU A 1 234 ? 19.880 -8.570 -5.478 1.00 95.50 234 LEU A O 1
ATOM 1925 N N . ALA A 1 235 ? 19.191 -8.746 -3.340 1.00 91.38 235 ALA A N 1
ATOM 1926 C CA . ALA A 1 235 ? 20.499 -8.571 -2.723 1.00 91.38 235 ALA A CA 1
ATOM 1927 C C . ALA A 1 235 ? 20.912 -9.846 -1.983 1.00 91.38 235 ALA A C 1
ATOM 1929 O O . ALA A 1 235 ? 20.057 -10.572 -1.466 1.00 91.38 235 ALA A O 1
ATOM 1930 N N . ASP A 1 236 ? 22.217 -10.117 -1.964 1.00 90.31 236 ASP A N 1
ATOM 1931 C CA . ASP A 1 236 ? 22.788 -11.138 -1.095 1.00 90.31 236 ASP A CA 1
ATOM 1932 C C . ASP A 1 236 ? 22.590 -10.702 0.354 1.00 90.31 236 ASP A C 1
ATOM 1934 O O . ASP A 1 236 ? 22.944 -9.590 0.758 1.00 90.31 236 ASP A O 1
ATOM 1938 N N . ASP A 1 237 ? 21.995 -11.597 1.119 1.00 82.44 237 ASP A N 1
ATOM 1939 C CA . ASP A 1 237 ? 21.797 -11.472 2.540 1.00 82.44 237 ASP A CA 1
ATOM 1940 C C . ASP A 1 237 ? 22.249 -12.803 3.156 1.00 82.44 237 ASP A C 1
ATOM 1942 O O . ASP A 1 237 ? 21.571 -13.830 3.061 1.00 82.44 237 ASP A O 1
ATOM 1946 N N . LEU A 1 238 ? 23.448 -12.798 3.743 1.00 82.44 238 LEU A N 1
ATOM 1947 C CA . LEU A 1 238 ? 24.054 -13.944 4.430 1.00 82.44 238 LEU A CA 1
ATOM 1948 C C . LEU A 1 238 ? 24.108 -15.228 3.574 1.00 82.44 238 LEU A C 1
ATOM 1950 O O . LEU A 1 238 ? 23.922 -16.330 4.094 1.00 82.44 238 LEU A O 1
ATOM 1954 N N . GLY A 1 239 ? 24.385 -15.093 2.272 1.00 81.94 239 GLY A N 1
ATOM 1955 C CA . GLY A 1 239 ? 24.485 -16.225 1.344 1.00 81.94 239 GLY A CA 1
ATOM 1956 C C . GLY A 1 239 ? 23.145 -16.751 0.816 1.00 81.94 239 GLY A C 1
ATOM 1957 O O . GLY A 1 239 ? 23.114 -17.820 0.205 1.00 81.94 239 GLY A O 1
ATOM 1958 N N . ASP A 1 240 ? 22.055 -16.015 1.035 1.00 87.31 240 ASP A N 1
ATOM 1959 C CA . ASP A 1 240 ? 20.750 -16.244 0.412 1.00 87.31 240 ASP A CA 1
ATOM 1960 C C . ASP A 1 240 ? 20.232 -14.949 -0.239 1.00 87.31 240 ASP A C 1
ATOM 1962 O O . ASP A 1 240 ? 20.702 -13.855 0.065 1.00 87.31 240 ASP A O 1
ATOM 1966 N N . TRP A 1 241 ? 19.261 -15.048 -1.144 1.00 91.94 241 TRP A N 1
ATOM 1967 C CA . TRP A 1 241 ? 18.706 -13.886 -1.841 1.00 91.94 241 TRP A CA 1
ATOM 1968 C C . TRP A 1 241 ? 17.506 -13.319 -1.099 1.00 91.94 241 TRP A C 1
ATOM 1970 O O . TRP A 1 241 ? 16.547 -14.044 -0.856 1.00 91.94 241 TRP A O 1
ATOM 1980 N N . SER A 1 242 ? 17.496 -12.016 -0.832 1.00 91.50 242 SER A N 1
ATOM 1981 C CA . SER A 1 242 ? 16.316 -11.304 -0.327 1.00 91.50 242 SER A CA 1
ATOM 1982 C C . SER A 1 242 ? 15.915 -10.162 -1.264 1.00 91.50 242 SER A C 1
ATOM 1984 O O . SER A 1 242 ? 16.697 -9.724 -2.111 1.00 91.50 242 SER A O 1
ATOM 1986 N N . VAL A 1 243 ? 14.659 -9.717 -1.176 1.00 92.62 243 VAL A N 1
ATOM 1987 C CA . VAL A 1 243 ? 14.135 -8.648 -2.041 1.00 92.62 243 VAL A CA 1
ATOM 1988 C C . VAL A 1 243 ? 14.677 -7.298 -1.585 1.00 92.62 243 VAL A C 1
ATOM 1990 O O . VAL A 1 243 ? 14.319 -6.823 -0.513 1.00 92.62 243 VAL A O 1
ATOM 1993 N N . ASP A 1 244 ? 15.485 -6.648 -2.419 1.00 90.12 244 ASP A N 1
ATOM 1994 C CA . ASP A 1 244 ? 15.933 -5.275 -2.176 1.00 90.12 244 ASP A CA 1
ATOM 1995 C C . ASP A 1 244 ? 14.840 -4.290 -2.621 1.00 90.12 244 ASP A C 1
ATOM 1997 O O . ASP A 1 244 ? 14.289 -3.555 -1.799 1.00 90.12 244 ASP A O 1
ATOM 2001 N N . GLN A 1 245 ? 14.443 -4.326 -3.899 1.00 90.38 245 GLN A N 1
ATOM 2002 C CA . GLN A 1 245 ? 13.425 -3.421 -4.446 1.00 90.38 245 GLN A CA 1
ATOM 2003 C C . GLN A 1 245 ? 12.527 -4.087 -5.491 1.00 90.38 245 GLN A C 1
ATOM 2005 O O . GLN A 1 245 ? 12.948 -4.971 -6.237 1.00 90.38 245 GLN A O 1
ATOM 2010 N N . ILE A 1 246 ? 11.293 -3.590 -5.597 1.00 94.38 246 ILE A N 1
ATOM 2011 C CA . ILE A 1 246 ? 10.335 -3.898 -6.662 1.00 94.38 246 ILE A CA 1
ATOM 2012 C C . ILE A 1 246 ? 9.716 -2.582 -7.142 1.00 94.38 246 ILE A C 1
ATOM 2014 O O . ILE A 1 246 ? 8.869 -1.993 -6.470 1.00 94.38 246 ILE A O 1
ATOM 2018 N N . LYS A 1 247 ? 10.112 -2.119 -8.331 1.00 90.25 247 LYS A N 1
ATOM 2019 C CA . LYS A 1 247 ? 9.737 -0.799 -8.854 1.00 90.25 247 LYS A CA 1
ATOM 2020 C C . LYS A 1 247 ? 9.032 -0.881 -10.199 1.00 90.25 247 LYS A C 1
ATOM 2022 O O . LYS A 1 247 ? 9.429 -1.611 -11.103 1.00 90.25 247 LYS A O 1
ATOM 2027 N N . GLY A 1 248 ? 7.978 -0.088 -10.329 1.00 92.06 248 GLY A N 1
ATOM 2028 C CA . GLY A 1 248 ? 7.321 0.257 -11.577 1.00 92.06 248 GLY A CA 1
ATOM 2029 C C . GLY A 1 248 ? 7.906 1.528 -12.197 1.00 92.06 248 GLY A C 1
ATOM 2030 O O . GLY A 1 248 ? 8.972 2.027 -11.823 1.00 92.06 248 GLY A O 1
ATOM 2031 N N . LYS A 1 249 ? 7.173 2.082 -13.163 1.00 88.56 249 LYS A N 1
ATOM 2032 C CA . LYS A 1 249 ? 7.547 3.328 -13.838 1.00 88.56 249 LYS A CA 1
ATOM 2033 C C . LYS A 1 249 ? 7.648 4.492 -12.836 1.00 88.56 249 LYS A C 1
ATOM 2035 O O . LYS A 1 249 ? 6.846 4.577 -11.915 1.00 88.56 249 LYS A O 1
ATOM 2040 N N . GLN A 1 250 ? 8.601 5.402 -13.023 1.00 84.00 250 GLN A N 1
ATOM 2041 C CA . GLN A 1 250 ? 8.859 6.570 -12.169 1.00 84.00 250 GLN A CA 1
ATOM 2042 C C . GLN A 1 250 ? 9.173 6.219 -10.708 1.00 84.00 250 GLN A C 1
ATOM 2044 O O . GLN A 1 250 ? 8.820 6.967 -9.802 1.00 84.00 250 GLN A O 1
ATOM 2049 N N . ASN A 1 251 ? 9.826 5.075 -10.472 1.00 79.94 251 ASN A N 1
ATOM 2050 C CA . ASN A 1 251 ? 10.145 4.577 -9.128 1.00 79.94 251 ASN A CA 1
ATOM 2051 C C . ASN A 1 251 ? 8.903 4.372 -8.230 1.00 79.94 251 ASN A C 1
ATOM 2053 O O . ASN A 1 251 ? 9.005 4.391 -7.005 1.00 79.94 251 ASN A O 1
ATOM 2057 N N . SER A 1 252 ? 7.727 4.206 -8.842 1.00 87.06 252 SER A N 1
ATOM 2058 C CA . SER A 1 252 ? 6.462 3.971 -8.143 1.00 87.06 252 SER A CA 1
ATOM 2059 C C . SER A 1 252 ? 6.206 2.479 -7.930 1.00 87.06 252 SER A C 1
ATOM 2061 O O . SER A 1 252 ? 6.935 1.631 -8.448 1.00 87.06 252 SER A O 1
ATOM 2063 N N . VAL A 1 253 ? 5.159 2.148 -7.174 1.00 88.94 253 VAL A N 1
ATOM 2064 C CA . VAL A 1 253 ? 4.672 0.769 -7.052 1.00 88.94 253 VAL A CA 1
ATOM 2065 C C . VAL A 1 253 ? 4.268 0.253 -8.446 1.00 88.94 253 VAL A C 1
ATOM 2067 O O . VAL A 1 253 ? 3.605 0.981 -9.193 1.00 88.94 253 VAL A O 1
ATOM 2070 N N . PRO A 1 254 ? 4.658 -0.975 -8.839 1.00 93.69 254 PRO A N 1
ATOM 2071 C CA . PRO A 1 254 ? 4.182 -1.601 -10.069 1.00 93.69 254 PRO A CA 1
ATOM 2072 C C . PRO A 1 254 ? 2.669 -1.477 -10.277 1.00 93.69 254 PRO A C 1
ATOM 2074 O O . PRO A 1 254 ? 1.879 -1.612 -9.345 1.00 93.69 254 PRO A O 1
ATOM 2077 N N . ALA A 1 255 ? 2.249 -1.272 -11.528 1.00 91.75 255 ALA A N 1
ATOM 2078 C CA . ALA A 1 255 ? 0.827 -1.252 -11.859 1.00 91.75 255 ALA A CA 1
ATOM 2079 C C . ALA A 1 255 ? 0.168 -2.593 -11.491 1.00 91.75 255 ALA A C 1
ATOM 2081 O O . ALA A 1 255 ? 0.713 -3.648 -11.809 1.00 91.75 255 ALA A O 1
ATOM 2082 N N . ALA A 1 256 ? -1.035 -2.549 -10.908 1.00 89.38 256 ALA A N 1
ATOM 2083 C CA . ALA A 1 256 ? -1.734 -3.724 -10.370 1.00 89.38 256 ALA A CA 1
ATOM 2084 C C . ALA A 1 256 ? -1.848 -4.904 -11.356 1.00 89.38 256 ALA A C 1
ATOM 2086 O O . ALA A 1 256 ? -1.751 -6.061 -10.956 1.00 89.38 256 ALA A O 1
ATOM 2087 N N . ARG A 1 257 ? -1.973 -4.624 -12.663 1.00 93.19 257 ARG A N 1
ATOM 2088 C CA . ARG A 1 257 ? -2.022 -5.655 -13.716 1.00 93.19 257 ARG A CA 1
ATOM 2089 C C . ARG A 1 257 ? -0.780 -6.552 -13.784 1.00 93.19 257 ARG A C 1
ATOM 2091 O O . ARG A 1 257 ? -0.886 -7.645 -14.325 1.00 93.19 257 ARG A O 1
ATOM 2098 N N . TYR A 1 258 ? 0.364 -6.085 -13.277 1.00 94.88 258 TYR A N 1
ATOM 2099 C CA . TYR A 1 258 ? 1.625 -6.830 -13.267 1.00 94.88 258 TYR A CA 1
ATOM 2100 C C . TYR A 1 258 ? 1.850 -7.629 -11.981 1.00 94.88 258 TYR A C 1
ATOM 2102 O O . TYR A 1 258 ? 2.839 -8.352 -11.873 1.00 94.88 258 TYR A O 1
ATOM 2110 N N . MET A 1 259 ? 0.951 -7.518 -10.999 1.00 92.31 259 MET A N 1
ATOM 2111 C CA . MET A 1 259 ? 1.084 -8.236 -9.733 1.00 92.31 259 MET A CA 1
ATOM 2112 C C . MET A 1 259 ? 1.170 -9.761 -9.907 1.00 92.31 259 MET A C 1
ATOM 2114 O O . MET A 1 259 ? 2.052 -10.365 -9.292 1.00 92.31 259 MET A O 1
ATOM 2118 N N . PRO A 1 260 ? 0.342 -10.400 -10.763 1.00 93.56 260 PRO A N 1
ATOM 2119 C CA . PRO A 1 260 ? 0.453 -11.840 -10.991 1.00 93.56 260 PRO A CA 1
ATOM 2120 C C . PRO A 1 260 ? 1.814 -12.239 -11.573 1.00 93.56 260 PRO A C 1
ATOM 2122 O O . PRO A 1 260 ? 2.353 -13.283 -11.213 1.00 93.56 260 PRO A O 1
ATOM 2125 N N . ASP A 1 261 ? 2.403 -11.398 -12.433 1.00 96.50 261 ASP A N 1
ATOM 2126 C CA . ASP A 1 261 ? 3.729 -11.646 -13.002 1.00 96.50 261 ASP A CA 1
ATOM 2127 C C . ASP A 1 261 ? 4.813 -11.567 -11.911 1.00 96.50 261 ASP A C 1
ATOM 2129 O O . ASP A 1 261 ? 5.672 -12.446 -11.832 1.00 96.50 261 ASP A O 1
ATOM 2133 N N . VAL A 1 262 ? 4.760 -10.547 -11.043 1.00 96.69 262 VAL A N 1
ATOM 2134 C CA . VAL A 1 262 ? 5.698 -10.388 -9.914 1.00 96.69 262 VAL A CA 1
ATOM 2135 C C . VAL A 1 262 ? 5.627 -11.591 -8.976 1.00 96.69 262 VAL A C 1
ATOM 2137 O O . VAL A 1 262 ? 6.661 -12.168 -8.644 1.00 96.69 262 VAL A O 1
ATOM 2140 N N . LEU A 1 263 ? 4.418 -12.011 -8.597 1.00 95.44 263 LEU A N 1
ATOM 2141 C CA . LEU A 1 263 ? 4.196 -13.203 -7.776 1.00 95.44 263 LEU A CA 1
ATOM 2142 C C . LEU A 1 263 ? 4.772 -14.464 -8.422 1.00 95.44 263 LEU A C 1
ATOM 2144 O O . LEU A 1 263 ? 5.433 -15.254 -7.748 1.00 95.44 263 LEU A O 1
ATOM 2148 N N . LEU A 1 264 ? 4.557 -14.640 -9.727 1.00 96.00 264 LEU A N 1
ATOM 2149 C CA . LEU A 1 264 ? 5.089 -15.775 -10.473 1.00 96.00 264 LEU A CA 1
ATOM 2150 C C . LEU A 1 264 ? 6.625 -15.802 -10.440 1.00 96.00 264 LEU A C 1
ATOM 2152 O O . LEU A 1 264 ? 7.208 -16.862 -10.206 1.00 96.00 264 LEU A O 1
ATOM 2156 N N . LEU A 1 265 ? 7.288 -14.650 -10.607 1.00 97.06 265 LEU A N 1
ATOM 2157 C CA . LEU A 1 265 ? 8.745 -14.567 -10.485 1.00 97.06 265 LEU A CA 1
ATOM 2158 C C . LEU A 1 265 ? 9.212 -14.876 -9.059 1.00 97.06 265 LEU A C 1
ATOM 2160 O O . LEU A 1 265 ? 10.111 -15.698 -8.888 1.00 97.06 265 LEU A O 1
ATOM 2164 N N . LEU A 1 266 ? 8.622 -14.242 -8.041 1.00 95.69 266 LEU A N 1
ATOM 2165 C CA . LEU A 1 266 ? 9.024 -14.446 -6.646 1.00 95.69 266 LEU A CA 1
ATOM 2166 C C . LEU A 1 266 ? 8.852 -15.907 -6.221 1.00 95.69 266 LEU A C 1
ATOM 2168 O O . LEU A 1 266 ? 9.726 -16.447 -5.556 1.00 95.69 266 LEU A O 1
ATOM 2172 N N . ASN A 1 267 ? 7.796 -16.587 -6.666 1.00 94.12 267 ASN A N 1
ATOM 2173 C CA . ASN A 1 267 ? 7.574 -18.005 -6.365 1.00 94.12 267 ASN A CA 1
ATOM 2174 C C . ASN A 1 267 ? 8.475 -18.959 -7.165 1.00 94.12 267 ASN A C 1
ATOM 2176 O O . ASN A 1 267 ? 8.712 -20.092 -6.731 1.00 94.12 267 ASN A O 1
ATOM 2180 N N . ASN A 1 268 ? 9.003 -18.504 -8.304 1.00 94.00 268 ASN A N 1
ATOM 2181 C CA . ASN A 1 268 ? 10.027 -19.215 -9.065 1.00 94.00 268 ASN A CA 1
ATOM 2182 C C . ASN A 1 268 ? 11.421 -19.064 -8.430 1.00 94.00 268 ASN A C 1
ATOM 2184 O O . ASN A 1 268 ? 12.162 -20.038 -8.337 1.00 94.00 268 ASN A O 1
ATOM 2188 N N . LEU A 1 269 ? 11.771 -17.854 -7.978 1.00 92.94 269 LEU A N 1
ATOM 2189 C CA . LEU A 1 269 ? 13.079 -17.545 -7.386 1.00 92.94 269 LEU A CA 1
ATOM 2190 C C . LEU A 1 269 ? 13.176 -17.915 -5.901 1.00 92.94 269 LEU A C 1
ATOM 2192 O O . LEU A 1 269 ? 14.259 -18.253 -5.438 1.00 92.94 269 LEU A O 1
ATOM 2196 N N . ARG A 1 270 ? 12.050 -17.852 -5.182 1.00 91.56 270 ARG A N 1
ATOM 2197 C CA . ARG A 1 270 ? 11.896 -18.101 -3.740 1.00 91.56 270 ARG A CA 1
ATOM 2198 C C . ARG A 1 270 ? 12.914 -17.351 -2.872 1.00 91.56 270 ARG A C 1
ATOM 2200 O O . ARG A 1 270 ? 13.600 -17.996 -2.081 1.00 91.56 270 ARG A O 1
ATOM 2207 N N . PRO A 1 271 ? 13.028 -16.015 -3.008 1.00 91.44 271 PRO A N 1
ATOM 2208 C CA . PRO A 1 271 ? 13.897 -15.254 -2.126 1.00 91.44 271 PRO A CA 1
ATOM 2209 C C . PRO A 1 271 ? 13.429 -15.392 -0.673 1.00 91.44 271 PRO A C 1
ATOM 2211 O O . PRO A 1 271 ? 12.238 -15.573 -0.396 1.00 91.44 271 PRO A O 1
ATOM 2214 N N . ARG A 1 272 ? 14.377 -15.291 0.254 1.00 89.50 272 ARG A N 1
ATOM 2215 C CA . ARG A 1 272 ? 14.111 -15.242 1.683 1.00 89.50 272 ARG A CA 1
ATOM 2216 C C . ARG A 1 272 ? 13.242 -14.019 2.015 1.00 89.50 272 ARG A C 1
ATOM 2218 O O . ARG A 1 272 ? 13.541 -12.913 1.551 1.00 89.50 272 ARG A O 1
ATOM 2225 N N . PRO A 1 273 ? 12.196 -14.189 2.843 1.00 87.69 273 PRO A N 1
ATOM 2226 C CA . PRO A 1 273 ? 11.388 -13.082 3.323 1.00 87.69 273 PRO A CA 1
ATOM 2227 C C . PRO A 1 273 ? 12.214 -12.079 4.117 1.00 87.69 273 PRO A C 1
ATOM 2229 O O . PRO A 1 273 ? 13.110 -12.446 4.878 1.00 87.69 273 PRO A O 1
ATOM 2232 N N . ASN A 1 274 ? 11.872 -10.810 3.950 1.00 85.56 274 ASN A N 1
ATOM 2233 C CA . ASN A 1 274 ? 12.444 -9.690 4.675 1.00 85.56 274 ASN A CA 1
ATOM 2234 C C . ASN A 1 274 ? 11.380 -8.597 4.855 1.00 85.56 274 ASN A C 1
ATOM 2236 O O . ASN A 1 274 ? 10.268 -8.705 4.334 1.00 85.56 274 ASN A O 1
ATOM 2240 N N . ASP A 1 275 ? 11.747 -7.521 5.545 1.00 78.69 275 ASP A N 1
ATOM 2241 C CA . ASP A 1 275 ? 10.860 -6.387 5.823 1.00 78.69 275 ASP A CA 1
ATOM 2242 C C . ASP A 1 275 ? 10.823 -5.374 4.660 1.00 78.69 275 ASP A C 1
ATOM 2244 O O . ASP A 1 275 ? 10.747 -4.164 4.875 1.00 78.69 275 ASP A O 1
ATOM 2248 N N . SER A 1 276 ? 10.926 -5.842 3.406 1.00 83.31 276 SER A N 1
ATOM 2249 C CA . SER A 1 276 ? 10.923 -4.953 2.239 1.00 83.31 276 SER A CA 1
ATOM 2250 C C . SER A 1 276 ? 9.621 -4.154 2.168 1.00 83.31 276 SER A C 1
ATOM 2252 O O . SER A 1 276 ? 8.527 -4.707 2.016 1.00 83.31 276 SER A O 1
ATOM 2254 N N . THR A 1 277 ? 9.750 -2.826 2.195 1.00 80.88 277 THR A N 1
ATOM 2255 C CA . THR A 1 277 ? 8.626 -1.896 2.042 1.00 80.88 277 THR A CA 1
ATOM 2256 C C . THR A 1 277 ? 7.861 -2.139 0.742 1.00 80.88 277 THR A C 1
ATOM 2258 O O . THR A 1 277 ? 6.642 -1.997 0.716 1.00 80.88 277 THR A O 1
ATOM 2261 N N . ASP A 1 278 ? 8.543 -2.541 -0.333 1.00 86.81 278 ASP A N 1
ATOM 2262 C CA . ASP A 1 278 ? 7.888 -2.783 -1.619 1.00 86.81 278 ASP A CA 1
ATOM 2263 C C . ASP A 1 278 ? 6.982 -4.022 -1.567 1.00 86.81 278 ASP A C 1
ATOM 2265 O O . ASP A 1 278 ? 5.862 -3.972 -2.072 1.00 86.81 278 ASP A O 1
ATOM 2269 N N . LEU A 1 279 ? 7.409 -5.101 -0.896 1.00 88.75 279 LEU A N 1
ATOM 2270 C CA . LEU A 1 279 ? 6.562 -6.278 -0.659 1.00 88.75 279 LEU A CA 1
ATOM 2271 C C . LEU A 1 279 ? 5.313 -5.904 0.150 1.00 88.75 279 LEU A C 1
ATOM 2273 O O . LEU A 1 279 ? 4.198 -6.281 -0.215 1.00 88.75 279 LEU A O 1
ATOM 2277 N N . VAL A 1 280 ? 5.496 -5.108 1.206 1.00 84.38 280 VAL A N 1
ATOM 2278 C CA . VAL A 1 280 ? 4.416 -4.612 2.070 1.00 84.38 280 VAL A CA 1
ATOM 2279 C C . VAL A 1 280 ? 3.422 -3.735 1.300 1.00 84.38 280 VAL A C 1
ATOM 2281 O O . VAL A 1 280 ? 2.211 -3.918 1.426 1.00 84.38 280 VAL A O 1
ATOM 2284 N N . LEU A 1 281 ? 3.904 -2.797 0.481 1.00 85.62 281 LEU A N 1
ATOM 2285 C CA . LEU A 1 281 ? 3.056 -1.911 -0.327 1.00 85.62 281 LEU A CA 1
ATOM 2286 C C . LEU A 1 281 ? 2.284 -2.670 -1.410 1.00 85.62 281 LEU A C 1
ATOM 2288 O O . LEU A 1 281 ? 1.138 -2.334 -1.698 1.00 85.62 281 LEU A O 1
ATOM 2292 N N . LEU A 1 282 ? 2.898 -3.700 -1.992 1.00 89.19 282 LEU A N 1
ATOM 2293 C CA . LEU A 1 282 ? 2.262 -4.576 -2.976 1.00 89.19 282 LEU A CA 1
ATOM 2294 C C . LEU A 1 282 ? 1.280 -5.577 -2.341 1.00 89.19 282 LEU A C 1
ATOM 2296 O O . LEU A 1 282 ? 0.536 -6.242 -3.063 1.00 89.19 282 LEU A O 1
ATOM 2300 N N . GLY A 1 283 ? 1.274 -5.702 -1.011 1.00 90.19 283 GLY A N 1
ATOM 2301 C CA . GLY A 1 283 ? 0.482 -6.701 -0.300 1.00 90.19 283 GLY A CA 1
ATOM 2302 C C . GLY A 1 283 ? 0.936 -8.127 -0.602 1.00 90.19 283 GLY A C 1
ATOM 2303 O O . GLY A 1 283 ? 0.099 -9.015 -0.738 1.00 90.19 283 GLY A O 1
ATOM 2304 N N . LEU A 1 284 ? 2.243 -8.350 -0.756 1.00 91.31 284 LEU A N 1
ATOM 2305 C CA . LEU A 1 284 ? 2.825 -9.668 -0.999 1.00 91.31 284 LEU A CA 1
ATOM 2306 C C . LEU A 1 284 ? 3.311 -10.267 0.315 1.00 91.31 284 LEU A C 1
ATOM 2308 O O . LEU A 1 284 ? 4.265 -9.787 0.922 1.00 91.31 284 LEU A O 1
ATOM 2312 N N . ILE A 1 285 ? 2.643 -11.331 0.746 1.00 89.00 285 ILE A N 1
ATOM 2313 C CA . ILE A 1 285 ? 2.845 -11.952 2.050 1.00 89.00 285 ILE A CA 1
ATOM 2314 C C . ILE A 1 285 ? 3.589 -13.268 1.865 1.00 89.00 285 ILE A C 1
ATOM 2316 O O . ILE A 1 285 ? 3.143 -14.152 1.129 1.00 89.00 285 ILE A O 1
ATOM 2320 N N . ALA A 1 286 ? 4.730 -13.395 2.535 1.00 88.44 286 ALA A N 1
ATOM 2321 C CA . ALA A 1 286 ? 5.478 -14.639 2.570 1.00 88.44 286 ALA A CA 1
ATOM 2322 C C . ALA A 1 286 ? 4.842 -15.646 3.535 1.00 88.44 286 ALA A C 1
ATOM 2324 O O . ALA A 1 286 ? 4.357 -15.281 4.606 1.00 88.44 286 ALA A O 1
ATOM 2325 N N . HIS A 1 287 ? 4.901 -16.925 3.183 1.00 83.62 287 HIS A N 1
ATOM 2326 C CA . HIS A 1 287 ? 4.579 -18.033 4.071 1.00 83.62 287 HIS A CA 1
ATOM 2327 C C . HIS A 1 287 ? 5.570 -19.183 3.884 1.00 83.62 287 HIS A C 1
ATOM 2329 O O . HIS A 1 287 ? 6.136 -19.388 2.805 1.00 83.62 287 HIS A O 1
ATOM 2335 N N . GLU A 1 288 ? 5.788 -19.930 4.961 1.00 82.31 288 GLU A N 1
ATOM 2336 C CA . GLU A 1 288 ? 6.671 -21.092 4.976 1.00 82.31 288 GLU A CA 1
ATOM 2337 C C . GLU A 1 288 ? 6.033 -22.272 4.239 1.00 82.31 288 GLU A C 1
ATOM 2339 O O . GLU A 1 288 ? 4.860 -22.600 4.438 1.00 82.31 288 GLU A O 1
ATOM 2344 N N . LEU A 1 289 ? 6.820 -22.931 3.392 1.00 79.75 289 LEU A N 1
ATOM 2345 C CA . LEU A 1 289 ? 6.437 -24.194 2.775 1.00 79.75 289 LEU A CA 1
ATOM 2346 C C . LEU A 1 289 ? 6.761 -25.356 3.726 1.00 79.75 289 LEU A C 1
ATOM 2348 O O . LEU A 1 289 ? 7.802 -25.327 4.387 1.00 79.75 289 LEU A O 1
ATOM 2352 N N . PRO A 1 290 ? 5.932 -26.418 3.764 1.00 74.69 290 PRO A N 1
ATOM 2353 C CA . PRO A 1 290 ? 6.204 -27.587 4.592 1.00 74.69 290 PRO A CA 1
ATOM 2354 C C . PRO A 1 290 ? 7.589 -28.174 4.305 1.00 74.69 290 PRO A C 1
ATOM 2356 O O . PRO A 1 290 ? 7.925 -28.471 3.153 1.00 74.69 290 PRO A O 1
ATOM 2359 N N . THR A 1 291 ? 8.387 -28.380 5.353 1.00 65.88 291 THR A N 1
ATOM 2360 C CA . THR A 1 291 ? 9.687 -29.041 5.229 1.00 65.88 291 THR A CA 1
ATOM 2361 C C . THR A 1 291 ? 9.473 -30.508 4.859 1.00 65.88 291 THR A C 1
ATOM 2363 O O . THR A 1 291 ? 9.039 -31.318 5.676 1.00 65.88 291 THR A O 1
ATOM 2366 N N . VAL A 1 292 ? 9.788 -30.874 3.618 1.00 65.00 292 VAL A N 1
ATOM 2367 C CA . VAL A 1 292 ? 9.921 -32.282 3.225 1.00 65.00 292 VAL A CA 1
ATOM 2368 C C . VAL A 1 292 ? 11.342 -32.718 3.576 1.00 65.00 292 VAL A C 1
ATOM 2370 O O . VAL A 1 292 ? 12.297 -32.035 3.204 1.00 65.00 292 VAL A O 1
ATOM 2373 N N . LEU A 1 293 ? 11.474 -33.828 4.315 1.00 58.53 293 LEU A N 1
ATOM 2374 C CA . LEU A 1 293 ? 12.746 -34.371 4.812 1.00 58.53 293 LEU A CA 1
ATOM 2375 C C . LEU A 1 293 ? 13.875 -34.252 3.770 1.00 58.53 293 LEU A C 1
ATOM 2377 O O . LEU A 1 293 ? 13.796 -34.830 2.688 1.00 58.53 293 LEU A O 1
ATOM 2381 N N . GLY A 1 294 ? 14.925 -33.501 4.116 1.00 59.06 294 GLY A N 1
ATOM 2382 C CA . GLY A 1 294 ? 16.130 -33.333 3.296 1.00 59.06 294 GLY A CA 1
ATOM 2383 C C . GLY A 1 294 ? 16.154 -32.119 2.355 1.00 59.06 294 GLY A C 1
ATOM 2384 O O . GLY A 1 294 ? 17.174 -31.906 1.705 1.00 59.06 294 GLY A O 1
ATOM 2385 N N . ARG A 1 295 ? 15.093 -31.299 2.281 1.00 57.56 295 ARG A N 1
ATOM 2386 C CA . ARG A 1 295 ? 15.132 -29.981 1.613 1.00 57.56 295 ARG A CA 1
ATOM 2387 C C . ARG A 1 295 ? 15.199 -28.843 2.629 1.00 57.56 295 ARG A C 1
ATOM 2389 O O . ARG A 1 295 ? 14.534 -28.891 3.659 1.00 57.56 295 ARG A O 1
ATOM 2396 N N . ALA A 1 296 ? 15.988 -27.815 2.306 1.00 59.56 296 ALA A N 1
ATOM 2397 C CA . ALA A 1 296 ? 16.009 -26.558 3.046 1.00 59.56 296 ALA A CA 1
ATOM 2398 C C . ALA A 1 296 ? 14.593 -25.961 3.146 1.00 59.56 296 ALA A C 1
ATOM 2400 O O . ALA A 1 296 ? 13.774 -26.144 2.239 1.00 59.56 296 ALA A O 1
ATOM 2401 N N . MET A 1 297 ? 14.324 -25.258 4.251 1.00 65.44 297 MET A N 1
ATOM 2402 C CA . MET A 1 297 ? 13.120 -24.441 4.421 1.00 65.44 297 MET A CA 1
ATOM 2403 C C . MET A 1 297 ? 12.970 -23.521 3.207 1.00 65.44 297 MET A C 1
ATOM 2405 O O . MET A 1 297 ? 13.911 -22.824 2.838 1.00 65.44 297 MET A O 1
ATOM 2409 N N . GLY A 1 298 ? 11.807 -23.563 2.562 1.00 74.88 298 GLY A N 1
ATOM 2410 C CA . GLY A 1 298 ? 11.496 -22.721 1.414 1.00 74.88 298 GLY A CA 1
ATOM 2411 C C . GLY A 1 298 ? 10.308 -21.828 1.724 1.00 74.88 298 GLY A C 1
ATOM 2412 O O . GLY A 1 298 ? 9.455 -22.185 2.535 1.00 74.88 298 GLY A O 1
ATOM 2413 N N . PHE A 1 299 ? 10.231 -20.697 1.039 1.00 85.75 299 PHE A N 1
ATOM 2414 C CA . PHE A 1 299 ? 9.124 -19.761 1.172 1.00 85.75 299 PHE A CA 1
ATOM 2415 C C . PHE A 1 299 ? 8.360 -19.646 -0.139 1.00 85.75 299 PHE A C 1
ATOM 2417 O O . PHE A 1 299 ? 8.889 -19.910 -1.224 1.00 85.75 299 PHE A O 1
ATOM 2424 N N . SER A 1 300 ? 7.102 -19.247 -0.018 1.00 89.06 300 SER A N 1
ATOM 2425 C CA . SER A 1 300 ? 6.271 -18.821 -1.133 1.00 89.06 300 SER A CA 1
ATOM 2426 C C . SER A 1 300 ? 5.599 -17.506 -0.764 1.00 89.06 300 SER A C 1
ATOM 2428 O O . SER A 1 300 ? 5.297 -17.245 0.397 1.00 89.06 300 SER A O 1
ATOM 2430 N N . TYR A 1 301 ? 5.354 -16.679 -1.767 1.00 91.88 301 TYR A N 1
ATOM 2431 C CA . TYR A 1 301 ? 4.614 -15.434 -1.661 1.00 91.88 301 TYR A CA 1
ATOM 2432 C C . TYR A 1 301 ? 3.187 -15.627 -2.163 1.00 91.88 301 TYR A C 1
ATOM 2434 O O . TYR A 1 301 ? 2.944 -16.338 -3.143 1.00 91.88 301 TYR A O 1
ATOM 2442 N N . GLN A 1 302 ? 2.249 -14.965 -1.498 1.00 91.38 302 GLN A N 1
ATOM 2443 C CA . GLN A 1 302 ? 0.844 -14.899 -1.880 1.00 91.38 302 GLN A CA 1
ATOM 2444 C C . GLN A 1 302 ? 0.357 -13.449 -1.801 1.00 91.38 302 GLN A C 1
ATOM 2446 O O . GLN A 1 302 ? 0.854 -12.668 -0.989 1.00 91.38 302 GLN A O 1
ATOM 2451 N N . SER A 1 303 ? -0.615 -13.076 -2.634 1.00 91.31 303 SER A N 1
ATOM 2452 C CA . SER A 1 303 ? -1.293 -11.789 -2.478 1.00 91.31 303 SER A CA 1
ATOM 2453 C C . SER A 1 303 ? -2.133 -11.767 -1.199 1.00 91.31 303 SER A C 1
ATOM 2455 O O . SER A 1 303 ? -2.843 -12.726 -0.899 1.00 91.31 303 SER A O 1
ATOM 2457 N N . PHE A 1 304 ? -2.129 -10.637 -0.493 1.00 91.00 304 PHE A N 1
ATOM 2458 C CA . PHE A 1 304 ? -3.025 -10.349 0.625 1.00 91.00 304 PHE A CA 1
ATOM 2459 C C . PHE A 1 304 ? -4.503 -10.603 0.270 1.00 91.00 304 PHE A C 1
ATOM 2461 O O . PHE A 1 304 ? -5.246 -11.173 1.071 1.00 91.00 304 PHE A O 1
ATOM 2468 N N . ALA A 1 305 ? -4.905 -10.237 -0.952 1.00 87.12 305 ALA A N 1
ATOM 2469 C CA . ALA A 1 305 ? -6.267 -10.409 -1.455 1.00 87.12 305 ALA A CA 1
ATOM 2470 C C . ALA A 1 305 ? -6.690 -11.884 -1.585 1.00 87.12 305 ALA A C 1
ATOM 2472 O O . ALA A 1 305 ? -7.879 -12.186 -1.584 1.00 87.12 305 ALA A O 1
ATOM 2473 N N . GLU A 1 306 ? -5.726 -12.800 -1.695 1.00 87.75 306 GLU A N 1
ATOM 2474 C CA . GLU A 1 306 ? -5.958 -14.235 -1.898 1.00 87.75 306 GLU A CA 1
ATOM 2475 C C . GLU A 1 306 ? -5.743 -15.059 -0.620 1.00 87.75 306 GLU A C 1
ATOM 2477 O O . GLU A 1 306 ? -5.913 -16.281 -0.632 1.00 87.75 306 GLU A O 1
ATOM 2482 N N . LEU A 1 307 ? -5.352 -14.419 0.487 1.00 87.69 307 LEU A N 1
ATOM 2483 C CA . LEU A 1 307 ? -5.155 -15.107 1.758 1.00 87.69 307 LEU A CA 1
ATOM 2484 C C . LEU A 1 307 ? -6.452 -15.785 2.211 1.00 87.69 307 LEU A C 1
ATOM 2486 O O . LEU A 1 307 ? -7.498 -15.160 2.339 1.00 87.69 307 LEU A O 1
ATOM 2490 N N . THR A 1 308 ? -6.360 -17.074 2.530 1.00 85.62 308 THR A N 1
ATOM 2491 C CA . THR A 1 308 ? -7.503 -17.867 3.013 1.00 85.62 308 THR A CA 1
ATOM 2492 C C . THR A 1 308 ? -7.734 -17.720 4.518 1.00 85.62 308 THR A C 1
ATOM 2494 O O . THR A 1 308 ? -8.820 -18.003 5.022 1.00 85.62 308 THR A O 1
ATOM 2497 N N . SER A 1 309 ? -6.711 -17.290 5.262 1.00 86.69 309 SER A N 1
ATOM 2498 C CA . SER A 1 309 ? -6.782 -17.106 6.710 1.00 86.69 309 SER A CA 1
ATOM 2499 C C . SER A 1 309 ? -7.321 -15.718 7.055 1.00 86.69 309 SER A C 1
ATOM 2501 O O . SER A 1 309 ? -6.571 -14.742 7.074 1.00 86.69 309 SER A O 1
ATOM 2503 N N . ALA A 1 310 ? -8.608 -15.648 7.402 1.00 88.06 310 ALA A N 1
ATOM 2504 C CA . ALA A 1 310 ? -9.249 -14.406 7.840 1.00 88.06 310 ALA A CA 1
ATOM 2505 C C . ALA A 1 310 ? -8.557 -13.786 9.070 1.00 88.06 310 ALA A C 1
ATOM 2507 O O . ALA A 1 310 ? -8.435 -12.570 9.172 1.00 88.06 310 ALA A O 1
ATOM 2508 N N . ASP A 1 311 ? -8.057 -14.606 10.001 1.00 87.81 311 ASP A N 1
ATOM 2509 C CA . ASP A 1 311 ? -7.325 -14.104 11.171 1.00 87.81 311 ASP A CA 1
ATOM 2510 C C . ASP A 1 311 ? -5.999 -13.447 10.784 1.00 87.81 311 ASP A C 1
ATOM 2512 O O . ASP A 1 311 ? -5.670 -12.388 11.312 1.00 87.81 311 ASP A O 1
ATOM 2516 N N . LEU A 1 312 ? -5.274 -14.026 9.821 1.00 86.56 312 LEU A N 1
ATOM 2517 C CA . LEU A 1 312 ? -4.047 -13.418 9.312 1.00 86.56 312 LEU A CA 1
ATOM 2518 C C . LEU A 1 312 ? -4.351 -12.113 8.571 1.00 86.56 312 LEU A C 1
ATOM 2520 O O . LEU A 1 312 ? -3.655 -11.128 8.786 1.00 86.56 312 LEU A O 1
ATOM 2524 N N . GLN A 1 313 ? -5.401 -12.075 7.745 1.00 89.81 313 GLN A N 1
ATOM 2525 C CA . GLN A 1 313 ? -5.809 -10.843 7.063 1.00 89.81 313 GLN A CA 1
ATOM 2526 C C . GLN A 1 313 ? -6.127 -9.721 8.057 1.00 89.81 313 GLN A C 1
ATOM 2528 O O . GLN A 1 313 ? -5.666 -8.596 7.884 1.00 89.81 313 GLN A O 1
ATOM 2533 N N . ARG A 1 314 ? -6.858 -10.035 9.130 1.00 91.81 314 ARG A N 1
ATOM 2534 C CA . ARG A 1 314 ? -7.181 -9.088 10.208 1.00 91.81 314 ARG A CA 1
ATOM 2535 C C . ARG A 1 314 ? -5.932 -8.574 10.919 1.00 91.81 314 ARG A C 1
ATOM 2537 O O . ARG A 1 314 ? -5.806 -7.368 11.114 1.00 91.81 314 ARG A O 1
ATOM 2544 N N . ASP A 1 315 ? -5.014 -9.468 11.284 1.00 90.56 315 ASP A N 1
ATOM 2545 C CA . ASP A 1 315 ? -3.761 -9.093 11.947 1.00 90.56 315 ASP A CA 1
ATOM 2546 C C . ASP A 1 315 ? -2.879 -8.225 11.033 1.00 90.56 315 ASP A C 1
ATOM 2548 O O . ASP A 1 315 ? -2.279 -7.246 11.485 1.00 90.56 315 ASP A O 1
ATOM 2552 N N . LEU A 1 316 ? -2.860 -8.530 9.732 1.00 89.88 316 LEU A N 1
ATOM 2553 C CA . LEU A 1 316 ? -2.144 -7.747 8.731 1.00 89.88 316 LEU A CA 1
ATOM 2554 C C . LEU A 1 316 ? -2.767 -6.364 8.539 1.00 89.88 316 LEU A C 1
ATOM 2556 O O . LEU A 1 316 ? -2.030 -5.392 8.570 1.00 89.88 316 LEU A O 1
ATOM 2560 N N . VAL A 1 317 ? -4.091 -6.239 8.412 1.00 92.88 317 VAL A N 1
ATOM 2561 C CA . VAL A 1 317 ? -4.762 -4.929 8.269 1.00 92.88 317 VAL A CA 1
ATOM 2562 C C . VAL A 1 317 ? -4.602 -4.066 9.518 1.00 92.88 317 VAL A C 1
ATOM 2564 O O . VAL A 1 317 ? -4.406 -2.859 9.409 1.00 92.88 317 VAL A O 1
ATOM 2567 N N . ALA A 1 318 ? -4.628 -4.671 10.705 1.00 92.81 318 ALA A N 1
ATOM 2568 C CA . ALA A 1 318 ? -4.349 -3.959 11.948 1.00 92.81 318 ALA A CA 1
ATOM 2569 C C . ALA A 1 318 ? -2.901 -3.438 12.015 1.00 92.81 318 ALA A C 1
ATOM 2571 O O . ALA A 1 318 ? -2.654 -2.394 12.605 1.00 92.81 318 ALA A O 1
ATOM 2572 N N . THR A 1 319 ? -1.949 -4.136 11.392 1.00 88.75 319 THR A N 1
ATOM 2573 C CA . THR A 1 319 ? -0.540 -3.710 11.331 1.00 88.75 319 THR A CA 1
ATOM 2574 C C . THR A 1 319 ? -0.287 -2.716 10.187 1.00 88.75 319 THR A C 1
ATOM 2576 O O . THR A 1 319 ? 0.493 -1.778 10.318 1.00 88.75 319 THR A O 1
ATOM 2579 N N . LEU A 1 320 ? -0.940 -2.936 9.048 1.00 89.81 320 LEU A N 1
ATOM 2580 C CA . LEU A 1 320 ? -0.692 -2.311 7.754 1.00 89.81 320 LEU A CA 1
ATOM 2581 C C . LEU A 1 320 ? -2.043 -1.890 7.144 1.00 89.81 320 LEU A C 1
ATOM 2583 O O . LEU A 1 320 ? -2.572 -2.574 6.262 1.00 89.81 320 LEU A O 1
ATOM 2587 N N . PRO A 1 321 ? -2.639 -0.776 7.609 1.00 92.38 321 PRO A N 1
ATOM 2588 C CA . PRO A 1 321 ? -4.007 -0.400 7.246 1.00 92.38 321 PRO A CA 1
ATOM 2589 C C . PRO A 1 321 ? -4.216 -0.138 5.750 1.00 92.38 321 PRO A C 1
ATOM 2591 O O . PRO A 1 321 ? -5.339 -0.265 5.266 1.00 92.38 321 PRO A O 1
ATOM 2594 N N . HIS A 1 322 ? -3.159 0.176 4.988 1.00 89.94 322 HIS A N 1
ATOM 2595 C CA . HIS A 1 322 ? -3.253 0.366 3.534 1.00 89.94 322 HIS A CA 1
ATOM 2596 C C . HIS A 1 322 ? -3.652 -0.913 2.788 1.00 89.94 322 HIS A C 1
ATOM 2598 O O . HIS A 1 322 ? -4.200 -0.824 1.690 1.00 89.94 322 HIS A O 1
ATOM 2604 N N . LEU A 1 323 ? -3.433 -2.096 3.378 1.00 91.50 323 LEU A N 1
ATOM 2605 C CA . LEU A 1 323 ? -3.836 -3.375 2.786 1.00 91.50 323 LEU A CA 1
ATOM 2606 C C . LEU A 1 323 ? -5.353 -3.485 2.601 1.00 91.50 323 LEU A C 1
ATOM 2608 O O . LEU A 1 323 ? -5.803 -4.231 1.735 1.00 91.50 323 LEU A O 1
ATOM 2612 N N . LEU A 1 324 ? -6.142 -2.703 3.343 1.00 93.69 324 LEU A N 1
ATOM 2613 C CA . LEU A 1 324 ? -7.591 -2.640 3.171 1.00 93.69 324 LEU A CA 1
ATOM 2614 C C . LEU A 1 324 ? -7.989 -2.287 1.723 1.00 93.69 324 LEU A C 1
ATOM 2616 O O . LEU A 1 324 ? -8.922 -2.889 1.203 1.00 93.69 324 LEU A O 1
ATOM 2620 N N . ALA A 1 325 ? -7.249 -1.400 1.038 1.00 91.06 325 ALA A N 1
ATOM 2621 C CA . ALA A 1 325 ? -7.520 -1.033 -0.365 1.00 91.06 325 ALA A CA 1
ATOM 2622 C C . ALA A 1 325 ? -7.234 -2.168 -1.358 1.00 91.06 325 ALA A C 1
ATOM 2624 O O . ALA A 1 325 ? -7.709 -2.131 -2.493 1.00 91.06 325 ALA A O 1
ATOM 2625 N N . LEU A 1 326 ? -6.427 -3.151 -0.955 1.00 89.31 326 LEU A N 1
ATOM 2626 C CA . LEU A 1 326 ? -6.121 -4.324 -1.768 1.00 89.31 326 LEU A CA 1
ATOM 2627 C C . LEU A 1 326 ? -7.149 -5.442 -1.560 1.00 89.31 326 LEU A C 1
ATOM 2629 O O . LEU A 1 326 ? -7.175 -6.389 -2.345 1.00 89.31 326 LEU A O 1
ATOM 2633 N N . HIS A 1 327 ? -7.991 -5.352 -0.526 1.00 89.38 327 HIS A N 1
ATOM 2634 C CA . HIS A 1 327 ? -9.060 -6.316 -0.307 1.00 89.38 327 HIS A CA 1
ATOM 2635 C C . HIS A 1 327 ? -10.182 -6.098 -1.340 1.00 89.38 327 HIS A C 1
ATOM 2637 O O . HIS A 1 327 ? -10.642 -4.967 -1.497 1.00 89.38 327 HIS A O 1
ATOM 2643 N N . PRO A 1 328 ? -10.656 -7.145 -2.041 1.00 85.69 328 PRO A N 1
ATOM 2644 C CA . PRO A 1 328 ? -11.673 -6.986 -3.083 1.00 85.69 328 PRO A CA 1
ATOM 2645 C C . PRO A 1 328 ? -13.029 -6.525 -2.530 1.00 85.69 328 PRO A C 1
ATOM 2647 O O . PRO A 1 328 ? -13.729 -5.766 -3.194 1.00 85.69 328 PRO A O 1
ATOM 2650 N N . ASP A 1 329 ? -13.377 -6.978 -1.324 1.00 88.06 329 ASP A N 1
ATOM 2651 C CA . ASP A 1 329 ? -14.637 -6.664 -0.643 1.00 88.06 329 ASP A CA 1
ATOM 2652 C C . ASP A 1 329 ? -14.413 -6.580 0.880 1.00 88.06 329 ASP A C 1
ATOM 2654 O O . ASP A 1 329 ? -14.536 -7.587 1.581 1.00 88.06 329 ASP A O 1
ATOM 2658 N N . PRO A 1 330 ? -13.859 -5.466 1.400 1.00 91.00 330 PRO A N 1
ATOM 2659 C CA . PRO A 1 330 ? -13.487 -5.357 2.808 1.00 91.00 330 PRO A CA 1
ATOM 2660 C C . PRO A 1 330 ? -14.722 -5.281 3.710 1.00 91.00 330 PRO A C 1
ATOM 2662 O O . PRO A 1 330 ? -15.449 -4.285 3.707 1.00 91.00 330 PRO A O 1
ATOM 2665 N N . ASP A 1 331 ? -14.909 -6.305 4.545 1.00 91.81 331 ASP A N 1
ATOM 2666 C CA . ASP A 1 331 ? -15.991 -6.328 5.525 1.00 91.81 331 ASP A CA 1
ATOM 2667 C C . ASP A 1 331 ? -15.857 -5.212 6.584 1.00 91.81 331 ASP A C 1
ATOM 2669 O O . ASP A 1 331 ? -14.803 -4.595 6.784 1.00 91.81 331 ASP A O 1
ATOM 2673 N N . VAL A 1 332 ? -16.953 -4.943 7.296 1.00 93.75 332 VAL A N 1
ATOM 2674 C CA . VAL A 1 332 ? -16.999 -3.899 8.335 1.00 93.75 332 VAL A CA 1
ATOM 2675 C C . VAL A 1 332 ? -15.987 -4.130 9.460 1.00 93.75 332 VAL A C 1
ATOM 2677 O O . VAL A 1 332 ? -15.511 -3.173 10.069 1.00 93.75 332 VAL A O 1
ATOM 2680 N N . GLN A 1 333 ? -15.609 -5.379 9.731 1.00 95.19 333 GLN A N 1
ATOM 2681 C CA . GLN A 1 333 ? -14.627 -5.699 10.759 1.00 95.19 333 GLN A CA 1
ATOM 2682 C C . GLN A 1 333 ? -13.214 -5.278 10.335 1.00 95.19 333 GLN A C 1
ATOM 2684 O O . GLN A 1 333 ? -12.500 -4.676 11.138 1.00 95.19 333 GLN A O 1
ATOM 2689 N N . LEU A 1 334 ? -12.805 -5.553 9.094 1.00 95.31 334 LEU A N 1
ATOM 2690 C CA . LEU A 1 334 ? -11.533 -5.085 8.541 1.00 95.31 334 LEU A CA 1
ATOM 2691 C C . LEU A 1 334 ? -11.469 -3.559 8.528 1.00 95.31 334 LEU A C 1
ATOM 2693 O O . LEU A 1 334 ? -10.438 -2.990 8.885 1.00 95.31 334 LEU A O 1
ATOM 2697 N N . GLN A 1 335 ? -12.576 -2.892 8.200 1.00 96.88 335 GLN A N 1
ATOM 2698 C CA . GLN A 1 335 ? -12.649 -1.434 8.243 1.00 96.88 335 GLN A CA 1
ATOM 2699 C C . GLN A 1 335 ? -12.484 -0.892 9.683 1.00 96.88 335 GLN A C 1
ATOM 2701 O O . GLN A 1 335 ? -11.742 0.069 9.891 1.00 96.88 335 GLN A O 1
ATOM 2706 N N . TRP A 1 336 ? -13.084 -1.527 10.703 1.00 97.81 336 TRP A N 1
ATOM 2707 C CA . TRP A 1 336 ? -12.864 -1.162 12.115 1.00 97.81 336 TRP A CA 1
ATOM 2708 C C . TRP A 1 336 ? -11.421 -1.382 12.578 1.00 97.81 336 TRP A C 1
ATOM 2710 O O . TRP A 1 336 ? -10.891 -0.573 13.345 1.00 97.81 336 TRP A O 1
ATOM 2720 N N . LEU A 1 337 ? -10.783 -2.465 12.130 1.00 97.12 337 LEU A N 1
ATOM 2721 C CA . LEU A 1 337 ? -9.377 -2.747 12.423 1.00 97.12 337 LEU A CA 1
ATOM 2722 C C . LEU A 1 337 ? -8.460 -1.710 11.775 1.00 97.12 337 LEU A C 1
ATOM 2724 O O . LEU A 1 337 ? -7.598 -1.157 12.455 1.00 97.12 337 LEU A O 1
ATOM 2728 N N . ALA A 1 338 ? -8.692 -1.385 10.504 1.00 96.50 338 ALA A N 1
ATOM 2729 C CA . ALA A 1 338 ? -7.959 -0.339 9.807 1.00 96.50 338 ALA A CA 1
ATOM 2730 C C . ALA A 1 338 ? -8.155 1.030 10.480 1.00 96.50 338 ALA A C 1
ATOM 2732 O O . ALA A 1 338 ? -7.173 1.738 10.680 1.00 96.50 338 ALA A O 1
ATOM 2733 N N . LEU A 1 339 ? -9.373 1.380 10.921 1.00 96.94 339 LEU A N 1
ATOM 2734 C CA . LEU A 1 339 ? -9.621 2.620 11.669 1.00 96.94 339 LEU A CA 1
ATOM 2735 C C . LEU A 1 339 ? -8.844 2.623 12.993 1.00 96.94 339 LEU A C 1
ATOM 2737 O O . LEU A 1 339 ? -8.210 3.616 13.346 1.00 96.94 339 LEU A O 1
ATOM 2741 N N . GLY A 1 340 ? -8.840 1.493 13.707 1.00 96.75 340 GLY A N 1
ATOM 2742 C CA . GLY A 1 340 ? -8.038 1.310 14.918 1.00 96.75 340 GLY A CA 1
ATOM 2743 C C . GLY A 1 340 ? -6.538 1.487 14.666 1.00 96.75 340 GLY A C 1
ATOM 2744 O O . GLY A 1 340 ? -5.839 2.091 15.479 1.00 96.75 340 GLY A O 1
ATOM 2745 N N . ALA A 1 341 ? -6.062 1.050 13.503 1.00 95.12 341 ALA A N 1
ATOM 2746 C CA . ALA A 1 341 ? -4.698 1.235 13.019 1.00 95.12 341 ALA A CA 1
ATOM 2747 C C . ALA A 1 341 ? -4.434 2.627 12.411 1.00 95.12 341 ALA A C 1
ATOM 2749 O O . ALA A 1 341 ? -3.294 2.929 12.056 1.00 95.12 341 ALA A O 1
ATOM 2750 N N . GLY A 1 342 ? -5.439 3.512 12.364 1.00 93.50 342 GLY A N 1
ATOM 2751 C CA . GLY A 1 342 ? -5.318 4.885 11.858 1.00 93.50 342 GLY A CA 1
ATOM 2752 C C . GLY A 1 342 ? -5.381 5.022 10.349 1.00 93.50 342 GLY A C 1
ATOM 2753 O O . GLY A 1 342 ? -4.920 6.028 9.817 1.00 93.50 342 GLY A O 1
ATOM 2754 N N . GLY A 1 343 ? -5.903 4.012 9.662 1.00 91.75 343 GLY A N 1
ATOM 2755 C CA . GLY A 1 343 ? -6.154 4.061 8.232 1.00 91.75 343 GLY A CA 1
ATOM 2756 C C . GLY A 1 343 ? -7.236 5.077 7.874 1.00 91.75 343 GLY A C 1
ATOM 2757 O O . GLY A 1 343 ? -8.233 5.224 8.583 1.00 91.75 343 GLY A O 1
ATOM 2758 N N . ASP A 1 344 ? -7.060 5.734 6.731 1.00 89.56 344 ASP A N 1
ATOM 2759 C CA . ASP A 1 344 ? -8.086 6.582 6.129 1.00 89.56 344 ASP A CA 1
ATOM 2760 C C . ASP A 1 344 ? -9.108 5.715 5.383 1.00 89.56 344 ASP A C 1
ATOM 2762 O O . ASP A 1 344 ? -8.959 5.403 4.199 1.00 89.56 344 ASP A O 1
ATOM 2766 N N . ILE A 1 345 ? -10.155 5.295 6.094 1.00 93.12 345 ILE A N 1
ATOM 2767 C CA . ILE A 1 345 ? -11.188 4.412 5.535 1.00 93.12 345 ILE A CA 1
ATOM 2768 C C . ILE A 1 345 ? -11.932 5.079 4.377 1.00 93.12 345 ILE A C 1
ATOM 2770 O O . ILE A 1 345 ? -12.274 4.400 3.409 1.00 93.12 345 ILE A O 1
ATOM 2774 N N . SER A 1 346 ? -12.135 6.397 4.452 1.00 87.06 346 SER A N 1
ATOM 2775 C CA . SER A 1 346 ? -12.902 7.157 3.464 1.00 87.06 346 SER A CA 1
ATOM 2776 C C . SER A 1 346 ? -12.227 7.195 2.091 1.00 87.06 346 SER A C 1
ATOM 2778 O O . SER A 1 346 ? -12.907 7.120 1.071 1.00 87.06 346 SER A O 1
ATOM 2780 N N . ALA A 1 347 ? -10.892 7.241 2.060 1.00 84.94 347 ALA A N 1
ATOM 2781 C CA . ALA A 1 347 ? -10.111 7.178 0.826 1.00 84.94 347 ALA A CA 1
ATOM 2782 C C . ALA A 1 347 ? -9.886 5.740 0.325 1.00 84.94 347 ALA A C 1
ATOM 2784 O O . ALA A 1 347 ? -9.683 5.513 -0.868 1.00 84.94 347 ALA A O 1
ATOM 2785 N N . THR A 1 348 ? -9.892 4.770 1.241 1.00 84.06 348 THR A N 1
ATOM 2786 C CA . THR A 1 348 ? -9.416 3.400 0.993 1.00 84.06 348 THR A CA 1
ATOM 2787 C C . THR A 1 348 ? -10.546 2.443 0.601 1.00 84.06 348 THR A C 1
ATOM 2789 O O . THR A 1 348 ? -10.305 1.454 -0.089 1.00 84.06 348 THR A O 1
ATOM 2792 N N . THR A 1 349 ? -11.786 2.733 1.005 1.00 87.38 349 THR A N 1
ATOM 2793 C CA . THR A 1 349 ? -12.944 1.847 0.814 1.00 87.38 349 THR A CA 1
ATOM 2794 C C . THR A 1 349 ? -14.016 2.521 -0.036 1.00 87.38 349 THR A C 1
ATOM 2796 O O . THR A 1 349 ? -14.375 3.666 0.213 1.00 87.38 349 THR A O 1
ATOM 2799 N N . ARG A 1 350 ? -14.564 1.802 -1.026 1.00 85.19 350 ARG A N 1
ATOM 2800 C CA . ARG A 1 350 ? -15.632 2.328 -1.900 1.00 85.19 350 ARG A CA 1
ATOM 2801 C C . ARG A 1 350 ? -16.953 2.539 -1.166 1.00 85.19 350 ARG A C 1
ATOM 2803 O O . ARG A 1 350 ? -17.635 3.522 -1.425 1.00 85.19 350 ARG A O 1
ATOM 2810 N N . GLU A 1 351 ? -17.287 1.627 -0.258 1.00 88.06 351 GLU A N 1
ATOM 2811 C CA . GLU A 1 351 ? -18.512 1.659 0.544 1.00 88.06 351 GLU A CA 1
ATOM 2812 C C . GLU A 1 351 ? -18.163 1.552 2.039 1.00 88.06 351 GLU A C 1
ATOM 2814 O O . GLU A 1 351 ? -18.261 0.476 2.635 1.00 88.06 351 GLU A O 1
ATOM 2819 N N . PRO A 1 352 ? -17.683 2.646 2.665 1.00 92.00 352 PRO A N 1
ATOM 2820 C CA . PRO A 1 352 ? -17.411 2.655 4.096 1.00 92.00 352 PRO A CA 1
ATOM 2821 C C . PRO A 1 352 ? -18.684 2.398 4.912 1.00 92.00 352 PRO A C 1
ATOM 2823 O O . PRO A 1 352 ? -19.742 2.966 4.633 1.00 92.00 352 PRO A O 1
ATOM 2826 N N . GLY A 1 353 ? -18.577 1.592 5.968 1.00 92.25 353 GLY A N 1
ATOM 2827 C CA . GLY A 1 353 ? -19.694 1.329 6.872 1.00 92.25 353 GLY A CA 1
ATOM 2828 C C . GLY A 1 353 ? -20.211 2.608 7.544 1.00 92.25 353 GLY A C 1
ATOM 2829 O O . GLY A 1 353 ? -19.431 3.438 8.016 1.00 92.25 353 GLY A O 1
ATOM 2830 N N . ALA A 1 354 ? -21.535 2.754 7.656 1.00 92.88 354 ALA A N 1
ATOM 2831 C CA . ALA A 1 354 ? -22.165 3.951 8.225 1.00 92.88 354 ALA A CA 1
ATOM 2832 C C . ALA A 1 354 ? -21.654 4.289 9.639 1.00 92.88 354 ALA A C 1
ATOM 2834 O O . ALA A 1 354 ? -21.371 5.446 9.944 1.00 92.88 354 ALA A O 1
ATOM 2835 N N . ALA A 1 355 ? -21.456 3.272 10.484 1.00 94.88 355 ALA A N 1
ATOM 2836 C CA . ALA A 1 355 ? -20.933 3.457 11.835 1.00 94.88 355 ALA A CA 1
ATOM 2837 C C . ALA A 1 355 ? -19.470 3.916 11.877 1.00 94.88 355 ALA A C 1
ATOM 2839 O O . ALA A 1 355 ? -19.072 4.625 12.798 1.00 94.88 355 ALA A O 1
ATOM 2840 N N . ILE A 1 356 ? -18.686 3.561 10.863 1.00 96.00 356 ILE A N 1
ATOM 2841 C CA . ILE A 1 356 ? -17.281 3.952 10.737 1.00 96.00 356 ILE A CA 1
ATOM 2842 C C . ILE A 1 356 ? -17.188 5.411 10.301 1.00 96.00 356 ILE A C 1
ATOM 2844 O O . ILE A 1 356 ? -16.414 6.178 10.871 1.00 96.00 356 ILE A O 1
ATOM 2848 N N . MET A 1 357 ? -18.041 5.824 9.362 1.00 95.50 357 MET A N 1
ATOM 2849 C CA . MET A 1 357 ? -18.147 7.228 8.960 1.00 95.50 357 MET A CA 1
ATOM 2850 C C . MET A 1 357 ? -18.651 8.112 10.101 1.00 95.50 357 MET A C 1
ATOM 2852 O O . MET A 1 357 ? -18.069 9.166 10.357 1.00 95.50 357 MET A O 1
ATOM 2856 N N . ALA A 1 358 ? -19.657 7.653 10.851 1.00 95.44 358 ALA A N 1
ATOM 2857 C CA . ALA A 1 358 ? -20.114 8.345 12.050 1.00 95.44 358 ALA A CA 1
ATOM 2858 C C . ALA A 1 358 ? -19.003 8.441 13.111 1.00 95.44 358 ALA A C 1
ATOM 2860 O O . ALA A 1 358 ? -18.821 9.500 13.704 1.00 95.44 358 ALA A O 1
ATOM 2861 N N . ALA A 1 359 ? -18.219 7.377 13.321 1.00 96.62 359 ALA A N 1
ATOM 2862 C CA . ALA A 1 359 ? -17.060 7.402 14.214 1.00 96.62 359 ALA A CA 1
ATOM 2863 C C . ALA A 1 359 ? -16.029 8.452 13.794 1.00 96.62 359 ALA A C 1
ATOM 2865 O O . ALA A 1 359 ? -15.663 9.283 14.623 1.00 96.62 359 ALA A O 1
ATOM 2866 N N . LEU A 1 360 ? -15.630 8.478 12.520 1.00 95.44 360 LEU A N 1
ATOM 2867 C CA . LEU A 1 360 ? -14.717 9.492 11.984 1.00 95.44 360 LEU A CA 1
ATOM 2868 C C . LEU A 1 360 ? -15.253 10.912 12.217 1.00 95.44 360 LEU A C 1
ATOM 2870 O O . LEU A 1 360 ? -14.543 11.752 12.775 1.00 95.44 360 LEU A O 1
ATOM 2874 N N . ALA A 1 361 ? -16.522 11.159 11.878 1.00 94.81 361 ALA A N 1
ATOM 2875 C CA . ALA A 1 361 ? -17.163 12.460 12.053 1.00 94.81 361 ALA A CA 1
ATOM 2876 C C . ALA A 1 361 ? -17.221 12.899 13.528 1.00 94.81 361 ALA A C 1
ATOM 2878 O O . ALA A 1 361 ? -16.887 14.040 13.844 1.00 94.81 361 ALA A O 1
ATOM 2879 N N . VAL A 1 362 ? -17.583 11.992 14.446 1.00 94.50 362 VAL A N 1
ATOM 2880 C CA . VAL A 1 362 ? -17.610 12.278 15.890 1.00 94.50 362 VAL A CA 1
ATOM 2881 C C . VAL A 1 362 ? -16.203 12.550 16.424 1.00 94.50 362 VAL A C 1
ATOM 2883 O O . VAL A 1 362 ? -16.028 13.475 17.212 1.00 94.50 362 VAL A O 1
ATOM 2886 N N . THR A 1 363 ? -15.182 11.798 16.001 1.00 94.25 363 THR A N 1
ATOM 2887 C CA . THR A 1 363 ? -13.798 12.027 16.461 1.00 94.25 363 THR A CA 1
ATOM 2888 C C . THR A 1 363 ? -13.180 13.321 15.932 1.00 94.25 363 THR A C 1
ATOM 2890 O O . THR A 1 363 ? -12.328 13.898 16.602 1.00 94.25 363 THR A O 1
ATOM 2893 N N . ALA A 1 364 ? -13.638 13.808 14.775 1.00 92.50 364 ALA A N 1
ATOM 2894 C CA . ALA A 1 364 ? -13.189 15.063 14.173 1.00 92.50 364 ALA A CA 1
ATOM 2895 C C . ALA A 1 364 ? -13.953 16.305 14.678 1.00 92.50 364 ALA A C 1
ATOM 2897 O O . ALA A 1 364 ? -13.592 17.430 14.333 1.00 92.50 364 ALA A O 1
ATOM 2898 N N . LEU A 1 365 ? -15.019 16.126 15.466 1.00 91.06 365 LEU A N 1
ATOM 2899 C CA . LEU A 1 365 ? -15.868 17.224 15.920 1.00 91.06 365 LEU A CA 1
ATOM 2900 C C . LEU A 1 365 ? -15.151 18.126 16.937 1.00 91.06 365 LEU A C 1
ATOM 2902 O O . LEU A 1 365 ? -14.726 17.666 17.999 1.00 91.06 365 LEU A O 1
ATOM 2906 N N . ASP A 1 366 ? -15.116 19.429 16.653 1.00 85.06 366 ASP A N 1
ATOM 2907 C CA . ASP A 1 366 ? -14.631 20.448 17.586 1.00 85.06 366 ASP A CA 1
ATOM 2908 C C . ASP A 1 366 ? -15.642 20.705 18.720 1.00 85.06 366 ASP A C 1
ATOM 2910 O O . ASP A 1 366 ? -16.739 21.241 18.513 1.00 85.06 366 ASP A O 1
ATOM 2914 N N . ARG A 1 367 ? -15.238 20.335 19.939 1.00 74.50 367 ARG A N 1
ATOM 2915 C CA . ARG A 1 367 ? -16.030 20.460 21.170 1.00 74.50 367 ARG A CA 1
ATOM 2916 C C . ARG A 1 367 ? -16.191 21.889 21.673 1.00 74.50 367 ARG A C 1
ATOM 2918 O O . ARG A 1 367 ? -17.081 22.119 22.484 1.00 74.50 367 ARG A O 1
ATOM 2925 N N . SER A 1 368 ? -15.349 22.825 21.241 1.00 73.12 368 SER A N 1
ATOM 2926 C CA . SER A 1 368 ? -15.405 24.216 21.713 1.00 73.12 368 SER A CA 1
ATOM 2927 C C . SER A 1 368 ? -16.627 24.977 21.179 1.00 73.12 368 SER A C 1
ATOM 2929 O O . SER A 1 368 ? -16.975 26.050 21.674 1.00 73.12 368 SER A O 1
ATOM 2931 N N . THR A 1 369 ? -17.308 24.414 20.179 1.00 71.25 369 THR A N 1
ATOM 2932 C CA . THR A 1 369 ? -18.464 25.033 19.535 1.00 71.25 369 THR A CA 1
ATOM 2933 C C . THR A 1 369 ? -19.741 24.864 20.362 1.00 71.25 369 THR A C 1
ATOM 2935 O O . THR A 1 369 ? -20.079 23.772 20.818 1.00 71.25 369 THR A O 1
ATOM 2938 N N . SER A 1 370 ? -20.517 25.942 20.506 1.00 65.81 370 SER A N 1
ATOM 2939 C CA . SER A 1 370 ? -21.801 25.932 21.226 1.00 65.81 370 SER A CA 1
ATOM 2940 C C . SER A 1 370 ? -22.874 25.034 20.587 1.00 65.81 370 SER A C 1
ATOM 2942 O O . SER A 1 370 ? -23.869 24.729 21.238 1.00 65.81 370 SER A O 1
ATOM 2944 N N . SER A 1 371 ? -22.668 24.582 19.344 1.00 77.94 371 SER A N 1
ATOM 2945 C CA . SER A 1 371 ? -23.564 23.698 18.583 1.00 77.94 371 SER A CA 1
ATOM 2946 C C . SER A 1 371 ? -23.091 22.239 18.504 1.00 77.94 371 SER A C 1
ATOM 2948 O O . SER A 1 371 ? -23.642 21.454 17.731 1.00 77.94 371 SER A O 1
ATOM 2950 N N . ALA A 1 372 ? -22.094 21.832 19.300 1.00 79.38 372 ALA A N 1
ATOM 2951 C CA . ALA A 1 372 ? -21.558 20.469 19.264 1.00 79.38 372 ALA A CA 1
ATOM 2952 C C . ALA A 1 372 ? -22.639 19.385 19.471 1.00 79.38 372 ALA A C 1
ATOM 2954 O O . ALA A 1 372 ? -22.633 18.373 18.774 1.00 79.38 372 ALA A O 1
ATOM 2955 N N . GLY A 1 373 ? -23.605 19.608 20.370 1.00 79.69 373 GLY A N 1
ATOM 2956 C CA . GLY A 1 373 ? -24.714 18.672 20.606 1.00 79.69 373 GLY A CA 1
ATOM 2957 C C . GLY A 1 373 ? -25.653 18.507 19.402 1.00 79.69 373 GLY A C 1
ATOM 2958 O O . GLY A 1 373 ? -26.024 17.384 19.066 1.00 79.69 373 GLY A O 1
ATOM 2959 N N . GLU A 1 374 ? -25.987 19.602 18.714 1.00 82.94 374 GLU A N 1
ATOM 2960 C CA . GLU A 1 374 ? -26.818 19.581 17.499 1.00 82.94 374 GLU A CA 1
ATOM 2961 C C . GLU A 1 374 ? -26.098 18.857 16.358 1.00 82.94 374 GLU A C 1
ATOM 2963 O O . GLU A 1 374 ? -26.678 17.990 15.706 1.00 82.94 374 GLU A O 1
ATOM 2968 N N . ARG A 1 375 ? -24.799 19.133 16.182 1.00 87.75 375 ARG A N 1
ATOM 2969 C CA . ARG A 1 375 ? -23.959 18.446 15.192 1.00 87.75 375 ARG A CA 1
ATOM 2970 C C . ARG A 1 375 ? -23.860 16.944 15.452 1.00 87.75 375 ARG A C 1
ATOM 2972 O O . ARG A 1 375 ? -23.883 16.165 14.507 1.00 87.75 375 ARG A O 1
ATOM 2979 N N . LEU A 1 376 ? -23.770 16.510 16.712 1.00 89.31 376 LEU A N 1
ATOM 2980 C CA . LEU A 1 376 ? -23.777 15.080 17.053 1.00 89.31 376 LEU A CA 1
ATOM 2981 C C . LEU A 1 376 ? -25.096 14.403 16.661 1.00 89.31 376 LEU A C 1
ATOM 2983 O O . LEU A 1 376 ? -25.076 13.297 16.117 1.00 89.31 376 LEU A O 1
ATOM 2987 N N . ALA A 1 377 ? -26.229 15.062 16.910 1.00 85.56 377 ALA A N 1
ATOM 2988 C CA . ALA A 1 377 ? -27.534 14.558 16.492 1.00 85.56 377 ALA A CA 1
ATOM 2989 C C . ALA A 1 377 ? -27.645 14.478 14.959 1.00 85.56 377 ALA A C 1
ATOM 2991 O O . ALA A 1 377 ? -28.133 13.477 14.436 1.00 85.56 377 ALA A O 1
ATOM 2992 N N . GLU A 1 378 ? -27.128 15.481 14.245 1.00 87.62 378 GLU A N 1
ATOM 2993 C CA . GLU A 1 378 ? -27.073 15.504 12.780 1.00 87.62 378 GLU A CA 1
ATOM 2994 C C . GLU A 1 378 ? -26.214 14.360 12.216 1.00 87.62 378 GLU A C 1
ATOM 2996 O O . GLU A 1 378 ? -26.656 13.646 11.318 1.00 87.62 378 GLU A O 1
ATOM 3001 N N . ILE A 1 379 ? -25.024 14.116 12.782 1.00 91.25 379 ILE A N 1
ATOM 3002 C CA . ILE A 1 379 ? -24.159 12.990 12.390 1.00 91.25 379 ILE A CA 1
ATOM 3003 C C . ILE A 1 379 ? -24.920 11.663 12.514 1.00 91.25 379 ILE A C 1
ATOM 3005 O O . ILE A 1 379 ? -24.905 10.850 11.589 1.00 91.25 379 ILE A O 1
ATOM 3009 N N . PHE A 1 380 ? -25.613 11.439 13.635 1.00 89.62 380 PHE A N 1
ATOM 3010 C CA . PHE A 1 380 ? -26.389 10.214 13.833 1.00 89.62 380 PHE A CA 1
ATOM 3011 C C . PHE A 1 380 ? -27.563 10.108 12.857 1.00 89.62 380 PHE A C 1
ATOM 3013 O O . PHE A 1 380 ? -27.757 9.044 12.277 1.00 89.62 380 PHE A O 1
ATOM 3020 N N . ALA A 1 381 ? -28.308 11.189 12.629 1.00 86.44 381 ALA A N 1
ATOM 3021 C CA . ALA A 1 381 ? -29.419 11.197 11.679 1.00 86.44 381 ALA A CA 1
ATOM 3022 C C . ALA A 1 381 ? -28.957 10.906 10.239 1.00 86.44 381 ALA A C 1
ATOM 3024 O O . ALA A 1 381 ? -29.616 10.157 9.518 1.00 86.44 381 ALA A O 1
ATOM 3025 N N . ASN A 1 382 ? -27.799 11.443 9.841 1.00 89.19 382 ASN A N 1
ATOM 3026 C CA . ASN A 1 382 ? -27.235 11.263 8.503 1.00 89.19 382 ASN A CA 1
ATOM 3027 C C . ASN A 1 382 ? -26.760 9.829 8.241 1.00 89.19 382 ASN A C 1
ATOM 3029 O O . ASN A 1 382 ? -26.879 9.336 7.120 1.00 89.19 382 ASN A O 1
ATOM 3033 N N . HIS A 1 383 ? -26.215 9.154 9.255 1.00 90.31 383 HIS A N 1
ATOM 3034 C CA . HIS A 1 383 ? -25.670 7.801 9.102 1.00 90.31 383 HIS A CA 1
ATOM 3035 C C . HIS A 1 383 ? -26.641 6.690 9.518 1.00 90.31 383 HIS A C 1
ATOM 3037 O O . HIS A 1 383 ? -26.497 5.554 9.067 1.00 90.31 383 HIS A O 1
ATOM 3043 N N . PHE A 1 384 ? -27.642 6.998 10.342 1.00 88.56 384 PHE A N 1
ATOM 3044 C CA . PHE A 1 384 ? -28.580 6.026 10.894 1.00 88.56 384 PHE A CA 1
ATOM 3045 C C . PHE A 1 384 ? -30.016 6.541 10.755 1.00 88.56 384 PHE A C 1
ATOM 3047 O O . PHE A 1 384 ? -30.626 7.026 11.706 1.00 88.56 384 PHE A O 1
ATOM 3054 N N . SER A 1 385 ? -30.593 6.391 9.564 1.00 72.94 385 SER A N 1
ATOM 3055 C CA . SER A 1 385 ? -31.950 6.868 9.248 1.00 72.94 385 SER A CA 1
ATOM 3056 C C . SER A 1 385 ? -33.050 6.299 10.157 1.00 72.94 385 SER A C 1
ATOM 3058 O O . SER A 1 385 ? -34.084 6.931 10.350 1.00 72.94 385 SER A O 1
ATOM 3060 N N . ASN A 1 386 ? -32.821 5.119 10.740 1.00 70.12 386 ASN A N 1
ATOM 3061 C CA . ASN A 1 386 ? -33.749 4.441 11.649 1.00 70.12 386 ASN A CA 1
ATOM 3062 C C . ASN A 1 386 ? -33.434 4.687 13.136 1.00 70.12 386 ASN A C 1
ATOM 3064 O O . ASN A 1 386 ? -34.007 4.025 14.005 1.00 70.12 386 ASN A O 1
ATOM 3068 N N . TRP A 1 387 ? -32.503 5.589 13.458 1.00 71.25 387 TRP A N 1
ATOM 3069 C CA . TRP A 1 387 ? -32.147 5.890 14.839 1.00 71.25 387 TRP A CA 1
ATOM 3070 C C . TRP A 1 387 ? -33.286 6.632 15.550 1.00 71.25 387 TRP A C 1
ATOM 3072 O O . TRP A 1 387 ? -33.582 7.786 15.259 1.00 71.25 387 TRP A O 1
ATOM 3082 N N . GLN A 1 388 ? -33.915 5.952 16.511 1.00 63.53 388 GLN A N 1
ATOM 3083 C CA . GLN A 1 388 ? -34.984 6.495 17.365 1.00 63.53 388 GLN A CA 1
ATOM 3084 C C . GLN A 1 388 ? -34.502 6.807 18.795 1.00 63.53 388 GLN A C 1
ATOM 3086 O O . GLN A 1 388 ? -35.298 7.155 19.665 1.00 63.53 388 GLN A O 1
ATOM 3091 N N . GLY A 1 389 ? -33.207 6.627 19.075 1.00 62.25 389 GLY A N 1
ATOM 3092 C CA . GLY A 1 389 ? -32.632 6.868 20.396 1.00 62.25 389 GLY A CA 1
ATOM 3093 C C . GLY A 1 389 ? -32.317 8.344 20.649 1.00 62.25 389 GLY A C 1
ATOM 3094 O O . GLY A 1 389 ? -32.104 9.128 19.728 1.00 62.25 389 GLY A O 1
ATOM 3095 N N . THR A 1 390 ? -32.229 8.733 21.919 1.00 69.12 390 THR A N 1
ATOM 3096 C CA . THR A 1 390 ? -31.776 10.073 22.315 1.00 69.12 390 THR A CA 1
ATOM 3097 C C . THR A 1 390 ? -30.338 10.010 22.822 1.00 69.12 390 THR A C 1
ATOM 3099 O O . THR A 1 390 ? -29.987 9.132 23.618 1.00 69.12 390 THR A O 1
ATOM 3102 N N . LEU A 1 391 ? -29.494 10.942 22.365 1.00 74.56 391 LEU A N 1
ATOM 3103 C CA . LEU A 1 391 ? -28.120 11.106 22.863 1.00 74.56 391 LEU A CA 1
ATOM 3104 C C . LEU A 1 391 ? -28.077 11.865 24.204 1.00 74.56 391 LEU A C 1
ATOM 3106 O O . LEU A 1 391 ? -27.089 11.784 24.920 1.00 74.56 391 LEU A O 1
ATOM 3110 N N . SER A 1 392 ? -29.162 12.549 24.577 1.00 65.88 392 SER A N 1
ATOM 3111 C CA . SER A 1 392 ? -29.306 13.290 25.836 1.00 65.88 392 SER A CA 1
ATOM 3112 C C . SER A 1 392 ? -30.182 12.529 26.838 1.00 65.88 392 SER A C 1
ATOM 3114 O O . SER A 1 392 ? -31.161 11.880 26.462 1.00 65.88 392 SER A O 1
ATOM 3116 N N . ALA A 1 393 ? -29.866 12.593 28.136 1.00 50.59 393 ALA A N 1
ATOM 3117 C CA . ALA A 1 393 ? -30.750 12.078 29.185 1.00 50.59 393 ALA A CA 1
ATOM 3118 C C . ALA A 1 393 ? -31.969 12.979 29.453 1.00 50.59 393 ALA A C 1
ATOM 3120 O O . ALA A 1 393 ? -32.960 12.484 29.984 1.00 50.59 393 ALA A O 1
ATOM 3121 N N . LYS A 1 394 ? -31.941 14.264 29.056 1.00 48.44 394 LYS A N 1
ATOM 3122 C CA . LYS A 1 394 ? -33.095 15.178 29.206 1.00 48.44 394 LYS A CA 1
ATOM 3123 C C . LYS A 1 394 ? -34.302 14.758 28.359 1.00 48.44 394 LYS A C 1
ATOM 3125 O O . LYS A 1 394 ? -35.428 15.059 28.737 1.00 48.44 394 LYS A O 1
ATOM 3130 N N . ASP A 1 395 ? -34.049 14.014 27.285 1.00 42.19 395 ASP A N 1
ATOM 3131 C CA . ASP A 1 395 ? -35.059 13.528 26.341 1.00 42.19 395 ASP A CA 1
ATOM 3132 C C . ASP A 1 395 ? -35.338 12.021 26.497 1.00 42.19 395 ASP A C 1
ATOM 3134 O O . ASP A 1 395 ? -36.090 11.436 25.721 1.00 42.19 395 ASP A O 1
ATOM 3138 N N . ALA A 1 396 ? -34.718 11.353 27.479 1.00 41.06 396 ALA A N 1
ATOM 3139 C CA . ALA A 1 396 ? -35.081 9.982 27.822 1.00 41.06 396 ALA A CA 1
ATOM 3140 C C . ALA A 1 396 ? -36.426 9.998 28.574 1.00 41.06 396 ALA A C 1
ATOM 3142 O O . ALA A 1 396 ? -36.588 10.814 29.488 1.00 41.06 396 ALA A O 1
ATOM 3143 N N . PRO A 1 397 ? -37.399 9.128 28.236 1.00 35.25 397 PRO A N 1
ATOM 3144 C CA . PRO A 1 397 ? -38.650 9.061 28.977 1.00 35.25 397 PRO A CA 1
ATOM 3145 C C . PRO A 1 397 ? -38.335 8.778 30.449 1.00 35.25 397 PRO A C 1
ATOM 3147 O O . PRO A 1 397 ? -37.720 7.775 30.807 1.00 35.25 397 PRO A O 1
ATOM 3150 N N . SER A 1 398 ? -38.706 9.723 31.305 1.00 33.47 398 SER A N 1
ATOM 3151 C CA . SER A 1 398 ? -38.449 9.684 32.739 1.00 33.47 398 SER A CA 1
ATOM 3152 C C . SER A 1 398 ? -39.217 8.524 33.375 1.00 33.47 398 SER A C 1
ATOM 3154 O O . SER A 1 398 ? -40.397 8.635 33.686 1.00 33.47 398 SER A O 1
ATOM 3156 N N . SER A 1 399 ? -38.544 7.402 33.625 1.00 37.34 399 SER A N 1
ATOM 3157 C CA . SER A 1 399 ? -39.128 6.249 34.327 1.00 37.34 399 SER A CA 1
ATOM 3158 C C . SER A 1 399 ? -39.241 6.432 35.853 1.00 37.34 399 SER A C 1
ATOM 3160 O O . SER A 1 399 ? -39.514 5.477 36.574 1.00 37.34 399 SER A O 1
ATOM 3162 N N . GLU A 1 400 ? -39.105 7.660 36.367 1.00 33.75 400 GLU A N 1
ATOM 3163 C CA . GLU A 1 400 ? -39.229 7.983 37.801 1.00 33.75 400 GLU A CA 1
ATOM 3164 C C . GLU A 1 400 ? -40.520 8.725 38.188 1.00 33.75 400 GLU A C 1
ATOM 3166 O O . GLU A 1 400 ? -40.612 9.312 39.267 1.00 33.75 400 GLU A O 1
ATOM 3171 N N . ARG A 1 401 ? -41.578 8.660 37.376 1.00 36.62 401 ARG A N 1
ATOM 3172 C CA . ARG A 1 401 ? -42.914 9.082 37.825 1.00 36.62 401 ARG A CA 1
ATOM 3173 C C . ARG A 1 401 ? -43.971 8.044 37.502 1.00 36.62 401 ARG A C 1
ATOM 3175 O O . ARG A 1 401 ? -44.698 8.199 36.541 1.00 36.62 401 ARG A O 1
ATOM 3182 N N . GLU A 1 402 ? -44.100 7.040 38.365 1.00 33.75 402 GLU A N 1
ATOM 3183 C CA . GLU A 1 402 ? -45.406 6.443 38.661 1.00 33.75 402 GLU A CA 1
ATOM 3184 C C . GLU A 1 402 ? -45.368 5.734 40.022 1.00 33.75 402 GLU A C 1
ATOM 3186 O O . GLU A 1 402 ? -44.822 4.641 40.197 1.00 33.75 402 GLU A O 1
ATOM 3191 N N . GLY A 1 403 ? -45.949 6.402 41.022 1.00 36.00 403 GLY A N 1
ATOM 3192 C CA . GLY A 1 403 ? -46.228 5.862 42.349 1.00 36.00 403 GLY A CA 1
ATOM 3193 C C . GLY A 1 403 ? -47.341 4.815 42.308 1.00 36.00 403 GLY A C 1
ATOM 3194 O O . GLY A 1 403 ? -48.432 5.046 42.816 1.00 36.00 403 GLY A O 1
ATOM 3195 N N . GLY A 1 404 ? -47.070 3.659 41.704 1.00 34.28 404 GLY A N 1
ATOM 3196 C CA . GLY A 1 404 ? -47.914 2.471 41.798 1.00 34.28 404 GLY A CA 1
ATOM 3197 C C . GLY A 1 404 ? -47.395 1.545 42.894 1.00 34.28 404 GLY A C 1
ATOM 3198 O O . GLY A 1 404 ? -46.341 0.927 42.730 1.00 34.28 404 GLY A O 1
ATOM 3199 N N . GLY A 1 405 ? -48.110 1.467 44.021 1.00 32.38 405 GLY A N 1
ATOM 3200 C CA . GLY A 1 405 ? -47.788 0.561 45.127 1.00 32.38 405 GLY A CA 1
ATOM 3201 C C . GLY A 1 405 ? -47.692 -0.902 44.677 1.00 32.38 405 GLY A C 1
ATOM 3202 O O . GLY A 1 405 ? -48.333 -1.312 43.717 1.00 32.38 405 GLY A O 1
ATOM 3203 N N . TRP A 1 406 ? -46.896 -1.705 45.388 1.00 41.84 406 TRP A N 1
ATOM 3204 C CA . TRP A 1 406 ? -46.546 -3.098 45.053 1.00 41.84 406 TRP A CA 1
ATOM 3205 C C . TRP A 1 406 ? -47.732 -4.010 44.663 1.00 41.84 406 TRP A C 1
ATOM 3207 O O . TRP A 1 406 ? -47.559 -4.928 43.864 1.00 41.84 406 TRP A O 1
ATOM 3217 N N . LEU A 1 407 ? -48.936 -3.719 45.163 1.00 34.41 407 LEU A N 1
ATOM 3218 C CA . LEU A 1 407 ? -50.184 -4.411 44.831 1.00 34.41 407 LEU A CA 1
ATOM 3219 C C . LEU A 1 407 ? -50.638 -4.230 43.370 1.00 34.41 407 LEU A C 1
ATOM 3221 O O . LEU A 1 407 ? -51.188 -5.168 42.800 1.00 34.41 407 LEU A O 1
ATOM 3225 N N . SER A 1 408 ? -50.375 -3.087 42.722 1.00 38.62 408 SER A N 1
ATOM 3226 C CA . SER A 1 408 ? -50.760 -2.879 41.314 1.00 38.62 408 SER A CA 1
ATOM 3227 C C . SER A 1 408 ? -49.860 -3.639 40.335 1.00 38.62 408 SER A C 1
ATOM 3229 O O . SER A 1 408 ? -50.308 -4.037 39.263 1.00 38.62 408 SER A O 1
ATOM 3231 N N . ARG A 1 409 ? -48.606 -3.914 40.724 1.00 47.88 409 ARG A N 1
ATOM 3232 C CA . ARG A 1 409 ? -47.645 -4.697 39.926 1.00 47.88 409 ARG A CA 1
ATOM 3233 C C . ARG A 1 409 ? -47.917 -6.200 39.961 1.00 47.88 409 ARG A C 1
ATOM 3235 O O . ARG A 1 409 ? -47.543 -6.895 39.026 1.00 47.88 409 ARG A O 1
ATOM 3242 N N . LEU A 1 410 ? -48.568 -6.692 41.016 1.00 41.56 410 LEU A N 1
ATOM 3243 C CA . LEU A 1 410 ? -48.888 -8.114 41.184 1.00 41.56 410 LEU A CA 1
ATOM 3244 C C . LEU A 1 410 ? -50.166 -8.531 40.435 1.00 41.56 410 LEU A C 1
ATOM 3246 O O . LEU A 1 410 ? -50.356 -9.709 40.155 1.00 41.56 410 LEU A O 1
ATOM 3250 N N . LEU A 1 411 ? -51.030 -7.562 40.109 1.00 39.09 411 LEU A N 1
ATOM 3251 C CA . LEU A 1 411 ? -52.326 -7.777 39.455 1.00 39.09 411 LEU A CA 1
ATOM 3252 C C . LEU A 1 411 ? -52.328 -7.425 37.957 1.00 39.09 411 LEU A C 1
ATOM 3254 O O . LEU A 1 411 ? -53.340 -7.620 37.286 1.00 39.09 411 LEU A O 1
ATOM 3258 N N . ALA A 1 412 ? -51.217 -6.917 37.415 1.00 35.50 412 ALA A N 1
ATOM 3259 C CA . ALA A 1 412 ? -51.101 -6.643 35.988 1.00 35.50 412 ALA A CA 1
ATOM 3260 C C . ALA A 1 412 ? -50.910 -7.963 35.212 1.00 35.50 412 ALA A C 1
ATOM 3262 O O . ALA A 1 412 ? -49.975 -8.710 35.513 1.00 35.50 412 ALA A O 1
ATOM 3263 N N . PRO A 1 413 ? -51.758 -8.278 34.213 1.00 32.56 413 PRO A N 1
ATOM 3264 C CA . PRO A 1 413 ? -51.593 -9.490 33.424 1.00 32.56 413 PRO A CA 1
ATOM 3265 C C . PRO A 1 413 ? -50.264 -9.429 32.665 1.00 32.56 413 PRO A C 1
ATOM 3267 O O . PRO A 1 413 ? -49.884 -8.381 32.136 1.00 32.56 413 PRO A O 1
ATOM 3270 N N . ALA A 1 414 ? -49.552 -10.557 32.630 1.00 36.38 414 ALA A N 1
ATOM 3271 C CA . ALA A 1 414 ? -48.266 -10.685 31.960 1.00 36.38 414 ALA A CA 1
ATOM 3272 C C . ALA A 1 414 ? -48.396 -10.265 30.488 1.00 36.38 414 ALA A C 1
ATOM 3274 O O . ALA A 1 414 ? -48.969 -10.991 29.676 1.00 36.38 414 ALA A O 1
ATOM 3275 N N . LYS A 1 415 ? -47.869 -9.085 30.138 1.00 34.12 415 LYS A N 1
ATOM 3276 C CA . LYS A 1 415 ? -47.715 -8.689 28.738 1.00 34.12 415 LYS A CA 1
ATOM 3277 C C . LYS A 1 415 ? -46.745 -9.667 28.084 1.00 34.12 415 LYS A C 1
ATOM 3279 O O . LYS A 1 415 ? -45.549 -9.672 28.363 1.00 34.12 415 LYS A O 1
ATOM 3284 N N . THR A 1 416 ? -47.299 -10.515 27.233 1.00 34.16 416 THR A N 1
ATOM 3285 C CA . THR A 1 416 ? -46.574 -11.368 26.303 1.00 34.16 416 THR A CA 1
ATOM 3286 C C . THR A 1 416 ? -45.810 -10.488 25.315 1.00 34.16 416 THR A C 1
ATOM 3288 O O . THR A 1 416 ? -46.429 -9.744 24.559 1.00 34.16 416 THR A O 1
ATOM 3291 N N . SER A 1 417 ? -44.483 -10.622 25.344 1.00 29.92 417 SER A N 1
ATOM 3292 C CA . SER A 1 417 ? -43.482 -10.055 24.425 1.00 29.92 417 SER A CA 1
ATOM 3293 C C . SER A 1 417 ? -43.283 -8.526 24.478 1.00 29.92 417 SER A C 1
ATOM 3295 O O . SER A 1 417 ? -44.206 -7.772 24.172 1.00 29.92 417 SER A O 1
ATOM 3297 N N . PRO A 1 418 ? -42.069 -8.033 24.811 1.00 29.12 418 PRO A N 1
ATOM 3298 C CA . PRO A 1 418 ? -41.743 -6.621 24.652 1.00 29.12 418 PRO A CA 1
ATOM 3299 C C . PRO A 1 418 ? -41.588 -6.277 23.157 1.00 29.12 418 PRO A C 1
ATOM 3301 O O . PRO A 1 418 ? -41.107 -7.114 22.386 1.00 29.12 418 PRO A O 1
ATOM 3304 N N . PRO A 1 419 ? -41.984 -5.067 22.725 1.00 34.16 419 PRO A N 1
ATOM 3305 C CA . PRO A 1 419 ? -41.764 -4.612 21.360 1.00 34.16 419 PRO A CA 1
ATOM 3306 C C . PRO A 1 419 ? -40.261 -4.492 21.075 1.00 34.16 419 PRO A C 1
ATOM 3308 O O . PRO A 1 419 ? -39.461 -4.097 21.923 1.00 34.16 419 PRO A O 1
ATOM 3311 N N . ILE A 1 420 ? -39.875 -4.862 19.859 1.00 36.53 420 ILE A N 1
ATOM 3312 C CA . ILE A 1 420 ? -38.511 -4.747 19.342 1.00 36.53 420 ILE A CA 1
ATOM 3313 C C . ILE A 1 420 ? -38.129 -3.255 19.311 1.00 36.53 420 ILE A C 1
ATOM 3315 O O . ILE A 1 420 ? -38.785 -2.480 18.623 1.00 36.53 420 ILE A O 1
ATOM 3319 N N . GLY A 1 421 ? -37.064 -2.869 20.030 1.00 44.69 421 GLY A N 1
ATOM 3320 C CA . GLY A 1 421 ? -36.403 -1.564 19.866 1.00 44.69 421 GLY A CA 1
ATOM 3321 C C . GLY A 1 421 ? -36.687 -0.466 20.902 1.00 44.69 421 GLY A C 1
ATOM 3322 O O . GLY A 1 421 ? -36.748 0.698 20.525 1.00 44.69 421 GLY A O 1
ATOM 3323 N N . GLU A 1 422 ? -36.815 -0.761 22.201 1.00 50.12 422 GLU A N 1
ATOM 3324 C CA . GLU A 1 422 ? -36.856 0.316 23.212 1.00 50.12 422 GLU A CA 1
ATOM 3325 C C . GLU A 1 422 ? -35.483 1.030 23.357 1.00 50.12 422 GLU A C 1
ATOM 3327 O O . GLU A 1 422 ? -34.461 0.344 23.488 1.00 50.12 422 GLU A O 1
ATOM 3332 N N . PRO A 1 423 ? -35.422 2.381 23.417 1.00 56.03 423 PRO A N 1
ATOM 3333 C CA . PRO A 1 423 ? -34.196 3.171 23.645 1.00 56.03 423 PRO A CA 1
ATOM 3334 C C . PRO A 1 423 ? -33.373 2.717 24.863 1.00 56.03 423 PRO A C 1
ATOM 3336 O O . PRO A 1 423 ? -32.138 2.725 24.847 1.00 56.03 423 PRO A O 1
ATOM 3339 N N . ASP A 1 424 ? -34.062 2.233 25.896 1.00 69.31 424 ASP A N 1
ATOM 3340 C CA . ASP A 1 424 ? -33.470 1.685 27.115 1.00 69.31 424 ASP A CA 1
ATOM 3341 C C . ASP A 1 424 ? -32.656 0.410 26.860 1.00 69.31 424 ASP A C 1
ATOM 3343 O O . ASP A 1 424 ? -31.716 0.113 27.598 1.00 69.31 424 ASP A O 1
ATOM 3347 N N . THR A 1 425 ? -32.977 -0.346 25.808 1.00 79.38 425 THR A N 1
ATOM 3348 C CA . THR A 1 425 ? -32.276 -1.587 25.451 1.00 79.38 425 THR A CA 1
ATOM 3349 C C . THR A 1 425 ? -30.908 -1.297 24.838 1.00 79.38 425 THR A C 1
ATOM 3351 O O . THR A 1 425 ? -29.922 -1.914 25.245 1.00 79.38 425 THR A O 1
ATOM 3354 N N . HIS A 1 426 ? -30.805 -0.305 23.944 1.00 85.81 426 HIS A N 1
ATOM 3355 C CA . HIS A 1 426 ? -29.517 0.116 23.380 1.00 85.81 426 HIS A CA 1
ATOM 3356 C C . HIS A 1 426 ? -28.588 0.674 24.463 1.00 85.81 426 HIS A C 1
ATOM 3358 O O . HIS A 1 426 ? -27.410 0.315 24.507 1.00 85.81 426 HIS A O 1
ATOM 3364 N N . ARG A 1 427 ? -29.117 1.498 25.381 1.00 88.50 427 ARG A N 1
ATOM 3365 C CA . ARG A 1 427 ? -28.341 2.021 26.518 1.00 88.50 427 ARG A CA 1
ATOM 3366 C C . ARG A 1 427 ? -27.873 0.899 27.442 1.00 88.50 427 ARG A C 1
ATOM 3368 O O . ARG A 1 427 ? -26.687 0.842 27.756 1.00 88.50 427 ARG A O 1
ATOM 3375 N N . LYS A 1 428 ? -28.760 -0.032 27.827 1.00 89.00 428 LYS A N 1
ATOM 3376 C CA . LYS A 1 428 ? -28.386 -1.222 28.624 1.00 89.00 428 LYS A CA 1
ATOM 3377 C C . LYS A 1 428 ? -27.249 -1.991 27.963 1.00 89.00 428 LYS A C 1
ATOM 3379 O O . LYS A 1 428 ? -26.279 -2.326 28.637 1.00 89.00 428 LYS A O 1
ATOM 3384 N N . TRP A 1 429 ? -27.347 -2.231 26.658 1.00 92.00 429 TRP A N 1
ATOM 3385 C CA . TRP A 1 429 ? -26.342 -2.982 25.914 1.00 92.00 429 TRP A CA 1
ATOM 3386 C C . TRP A 1 429 ? -24.998 -2.269 25.863 1.00 92.00 429 TRP A C 1
ATOM 3388 O O . TRP A 1 429 ? -23.972 -2.860 26.198 1.00 92.00 429 TRP A O 1
ATOM 3398 N N . ALA A 1 430 ? -24.996 -0.979 25.536 1.00 93.44 430 ALA A N 1
ATOM 3399 C CA . ALA A 1 430 ? -23.765 -0.208 25.446 1.00 93.44 430 ALA A CA 1
ATOM 3400 C C . ALA A 1 430 ? -23.060 -0.089 26.813 1.00 93.44 430 ALA A C 1
ATOM 3402 O O . ALA A 1 430 ? -21.839 -0.225 26.903 1.00 93.44 430 ALA A O 1
ATOM 3403 N N . LEU A 1 431 ? -23.821 0.070 27.904 1.00 92.88 431 LEU A N 1
ATOM 3404 C CA . LEU A 1 431 ? -23.276 0.048 29.266 1.00 92.88 431 LEU A CA 1
ATOM 3405 C C . LEU A 1 431 ? -22.706 -1.333 29.639 1.00 92.88 431 LEU A C 1
ATOM 3407 O O . LEU A 1 431 ? -21.662 -1.406 30.300 1.00 92.88 431 LEU A O 1
ATOM 3411 N N . ALA A 1 432 ? -23.346 -2.418 29.188 1.00 92.50 432 ALA A N 1
ATOM 3412 C CA . ALA A 1 432 ? -22.972 -3.789 29.525 1.00 92.50 432 ALA A CA 1
ATOM 3413 C C . ALA A 1 432 ? -21.565 -4.177 29.055 1.00 92.50 432 ALA A C 1
ATOM 3415 O O . ALA A 1 432 ? -20.935 -5.010 29.704 1.00 92.50 432 ALA A O 1
ATOM 3416 N N . MET A 1 433 ? -21.025 -3.543 28.006 1.00 92.75 433 MET A N 1
ATOM 3417 C CA . MET A 1 433 ? -19.662 -3.806 27.517 1.00 92.75 433 MET A CA 1
ATOM 3418 C C . MET A 1 433 ? -18.586 -3.690 28.604 1.00 92.75 433 MET A C 1
ATOM 3420 O O . MET A 1 433 ? -17.558 -4.353 28.528 1.00 92.75 433 MET A O 1
ATOM 3424 N N . THR A 1 434 ? -18.814 -2.841 29.608 1.00 91.75 434 THR A N 1
ATOM 3425 C CA . THR A 1 434 ? -17.834 -2.509 30.659 1.00 91.75 434 THR A CA 1
ATOM 3426 C C . THR A 1 434 ? -18.001 -3.309 31.948 1.00 91.75 434 THR A C 1
ATOM 3428 O O . THR A 1 434 ? -17.146 -3.228 32.829 1.00 91.75 434 THR A O 1
ATOM 3431 N N . GLU A 1 435 ? -19.077 -4.088 32.072 1.00 89.19 435 GLU A N 1
ATOM 3432 C CA . GLU A 1 435 ? -19.423 -4.824 33.296 1.00 89.19 435 GLU A CA 1
ATOM 3433 C C . GLU A 1 435 ? -18.318 -5.779 33.781 1.00 89.19 435 GLU A C 1
ATOM 3435 O O . GLU A 1 435 ? -18.044 -5.766 34.981 1.00 89.19 435 GLU A O 1
ATOM 3440 N N . PRO A 1 436 ? -17.581 -6.510 32.914 1.00 90.56 436 PRO A N 1
ATOM 3441 C CA . PRO A 1 436 ? -16.455 -7.323 33.377 1.00 90.56 436 PRO A CA 1
ATOM 3442 C C . PRO A 1 436 ? -15.370 -6.521 34.119 1.00 90.56 436 PRO A C 1
ATOM 3444 O O . PRO A 1 436 ? -14.785 -7.015 35.084 1.00 90.56 436 PRO A O 1
ATOM 3447 N N . LEU A 1 437 ? -15.093 -5.278 33.698 1.00 88.88 437 LEU A N 1
ATOM 3448 C CA . LEU A 1 437 ? -14.099 -4.421 34.359 1.00 88.88 437 LEU A CA 1
ATOM 3449 C C . LEU A 1 437 ? -14.620 -3.848 35.680 1.00 88.88 437 LEU A C 1
ATOM 3451 O O . LEU A 1 437 ? -13.863 -3.772 36.644 1.00 88.88 437 LEU A O 1
ATOM 3455 N N . PHE A 1 438 ? -15.901 -3.486 35.755 1.00 87.19 438 PHE A N 1
ATOM 3456 C CA . PHE A 1 438 ? -16.503 -3.038 37.014 1.00 87.19 438 PHE A CA 1
ATOM 3457 C C . PHE A 1 438 ? -16.605 -4.173 38.040 1.00 87.19 438 PHE A C 1
ATOM 3459 O O . PHE A 1 438 ? -16.259 -3.969 39.204 1.00 87.19 438 PHE A O 1
ATOM 3466 N N . HIS A 1 439 ? -16.955 -5.386 37.602 1.00 86.62 439 HIS A N 1
ATOM 3467 C CA . HIS A 1 439 ? -16.990 -6.576 38.452 1.00 86.62 439 HIS A CA 1
ATOM 3468 C C . HIS A 1 439 ? -15.628 -6.864 39.099 1.00 86.62 439 HIS A C 1
ATOM 3470 O O . HIS A 1 439 ? -15.552 -7.088 40.305 1.00 86.62 439 HIS A O 1
ATOM 3476 N N . ARG A 1 440 ? -14.528 -6.756 38.336 1.00 84.50 440 ARG A N 1
ATOM 3477 C CA . ARG A 1 440 ? -13.149 -6.860 38.861 1.00 84.50 440 ARG A CA 1
ATOM 3478 C C . ARG A 1 440 ? -12.860 -5.859 39.988 1.00 84.50 440 ARG A C 1
ATOM 3480 O O . ARG A 1 440 ? -11.965 -6.069 40.805 1.00 84.50 440 ARG A O 1
ATOM 3487 N N . HIS A 1 441 ? -13.583 -4.750 40.019 1.00 82.62 441 HIS A N 1
ATOM 3488 C CA . HIS A 1 441 ? -13.440 -3.691 41.008 1.00 82.62 441 HIS A CA 1
ATOM 3489 C C . HIS A 1 441 ? -14.531 -3.724 42.085 1.00 82.62 441 HIS A C 1
ATOM 3491 O O . HIS A 1 441 ? -14.664 -2.757 42.828 1.00 82.62 441 HIS A O 1
ATOM 3497 N N . ALA A 1 442 ? -15.274 -4.834 42.184 1.00 82.19 442 ALA A N 1
ATOM 3498 C CA . ALA A 1 442 ? -16.388 -5.031 43.111 1.00 82.19 442 ALA A CA 1
ATOM 3499 C C . ALA A 1 442 ? -17.504 -3.974 42.977 1.00 82.19 442 ALA A C 1
ATOM 3501 O O . ALA A 1 442 ? -18.232 -3.700 43.929 1.00 82.19 442 ALA A O 1
ATOM 3502 N N . VAL A 1 443 ? -17.652 -3.385 41.786 1.00 78.81 443 VAL A N 1
ATOM 3503 C CA . VAL A 1 443 ? -18.744 -2.469 41.445 1.00 78.81 443 VAL A CA 1
ATOM 3504 C C . VAL A 1 443 ? -19.724 -3.228 40.558 1.00 78.81 443 VAL A C 1
ATOM 3506 O O . VAL A 1 443 ? -19.347 -3.698 39.488 1.00 78.81 443 VAL A O 1
ATOM 3509 N N . THR A 1 444 ? -20.980 -3.362 40.985 1.00 70.75 444 THR A N 1
ATOM 3510 C CA . THR A 1 444 ? -21.976 -4.164 40.260 1.00 70.75 444 THR A CA 1
ATOM 3511 C C . THR A 1 444 ? -23.297 -3.422 40.065 1.00 70.75 444 THR A C 1
ATOM 3513 O O . THR A 1 444 ? -23.527 -2.352 40.630 1.00 70.75 444 THR A O 1
ATOM 3516 N N . GLY A 1 445 ? -24.159 -3.941 39.182 1.00 65.31 445 GLY A N 1
ATOM 3517 C CA . GLY A 1 445 ? -25.454 -3.324 38.868 1.00 65.31 445 GLY A CA 1
ATOM 3518 C C . GLY A 1 445 ? -25.359 -2.014 38.074 1.00 65.31 445 GLY A C 1
ATOM 3519 O O . GLY A 1 445 ? -26.330 -1.257 38.012 1.00 65.31 445 GLY A O 1
ATOM 3520 N N . VAL A 1 446 ? -24.212 -1.755 37.443 1.00 69.75 446 VAL A N 1
ATOM 3521 C CA . VAL A 1 446 ? -23.858 -0.484 36.791 1.00 69.75 446 VAL A CA 1
ATOM 3522 C C . VAL A 1 446 ? -24.700 -0.199 35.541 1.00 69.75 446 VAL A C 1
ATOM 3524 O O . VAL A 1 446 ? -24.811 0.942 35.097 1.00 69.75 446 VAL A O 1
ATOM 3527 N N . THR A 1 447 ? -25.299 -1.239 34.971 1.00 68.81 447 THR A N 1
ATOM 3528 C CA . THR A 1 447 ? -26.233 -1.217 33.836 1.00 68.81 447 THR A CA 1
ATOM 3529 C C . THR A 1 447 ? -27.680 -0.901 34.224 1.00 68.81 447 THR A C 1
ATOM 3531 O O . THR A 1 447 ? -28.460 -0.509 33.357 1.00 68.81 447 THR A O 1
ATOM 3534 N N . ARG A 1 448 ? -28.070 -1.036 35.504 1.00 68.81 448 ARG A N 1
ATOM 3535 C CA . ARG A 1 448 ? -29.475 -0.864 35.939 1.00 68.81 448 ARG A CA 1
ATOM 3536 C C . ARG A 1 448 ? -29.939 0.588 35.909 1.00 68.81 448 ARG A C 1
ATOM 3538 O O . ARG A 1 448 ? -31.100 0.842 35.617 1.00 68.81 448 ARG A O 1
ATOM 3545 N N . GLY A 1 449 ? -29.041 1.524 36.209 1.00 67.94 449 GLY A N 1
ATOM 3546 C CA . GLY A 1 449 ? -29.379 2.943 36.326 1.00 67.94 449 GLY A CA 1
ATOM 3547 C C . GLY A 1 449 ? -29.528 3.681 34.996 1.00 67.94 449 GLY A C 1
ATOM 3548 O O . GLY A 1 449 ? -29.922 4.838 35.023 1.00 67.94 449 GLY A O 1
ATOM 3549 N N . LEU A 1 450 ? -29.176 3.062 33.858 1.00 81.19 450 LEU A N 1
ATOM 3550 C CA . LEU A 1 450 ? -29.168 3.693 32.525 1.00 81.19 450 LEU A CA 1
ATOM 3551 C C . LEU A 1 450 ? -28.393 5.023 32.425 1.00 81.19 450 LEU A C 1
ATOM 3553 O O . LEU A 1 450 ? -28.533 5.755 31.446 1.00 81.19 450 LEU A O 1
ATOM 3557 N N . ARG A 1 451 ? -27.546 5.320 33.415 1.00 84.88 451 ARG A N 1
ATOM 3558 C CA . ARG A 1 451 ? -26.678 6.498 33.456 1.00 84.88 451 ARG A CA 1
ATOM 3559 C C . ARG A 1 451 ? -25.352 6.177 32.785 1.00 84.88 451 ARG A C 1
ATOM 3561 O O . ARG A 1 451 ? -24.783 5.105 33.009 1.00 84.88 451 ARG A O 1
ATOM 3568 N N . LEU A 1 452 ? -24.859 7.125 31.990 1.00 86.94 452 LEU A N 1
ATOM 3569 C CA . LEU A 1 452 ? -23.558 7.009 31.338 1.00 86.94 452 LEU A CA 1
ATOM 3570 C C . LEU A 1 452 ? -22.446 6.929 32.388 1.00 86.94 452 LEU A C 1
ATOM 3572 O O . LEU A 1 452 ? -21.648 5.987 32.391 1.00 86.94 452 LEU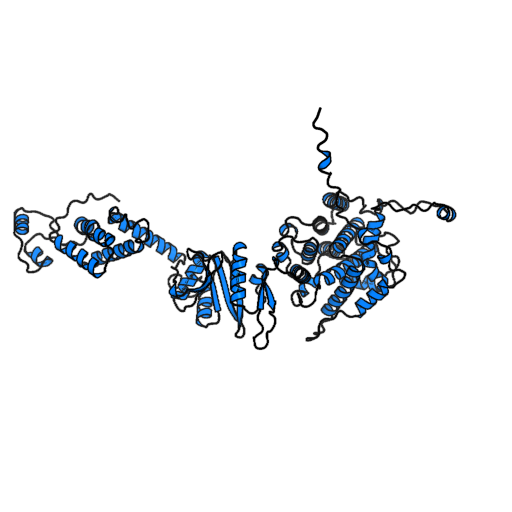 A O 1
ATOM 3576 N N . GLY A 1 453 ? -22.442 7.907 33.298 1.00 84.19 453 GLY A N 1
ATOM 3577 C CA . GLY A 1 453 ? -21.483 7.999 34.388 1.00 84.19 453 GLY A CA 1
ATOM 3578 C C . GLY A 1 453 ? -21.448 6.724 35.229 1.00 84.19 453 GLY A C 1
ATOM 3579 O O . GLY A 1 453 ? -22.484 6.189 35.631 1.00 84.19 453 GLY A O 1
ATOM 3580 N N . ALA A 1 454 ? -20.242 6.235 35.500 1.00 79.31 454 ALA A N 1
ATOM 3581 C CA . ALA A 1 454 ? -20.024 5.213 36.510 1.00 79.31 454 ALA A CA 1
ATOM 3582 C C . ALA A 1 454 ? -20.484 5.706 37.906 1.00 79.31 454 ALA A C 1
ATOM 3584 O O . ALA A 1 454 ? -20.434 6.905 38.185 1.00 79.31 454 ALA A O 1
ATOM 3585 N N . PRO A 1 455 ? -20.907 4.810 38.815 1.00 72.50 455 PRO A N 1
ATOM 3586 C CA . PRO A 1 455 ? -21.201 5.163 40.197 1.00 72.50 455 PRO A CA 1
ATOM 3587 C C . PRO A 1 455 ? -19.995 5.822 40.873 1.00 72.50 455 PRO A C 1
ATOM 3589 O O . PRO A 1 455 ? -18.863 5.378 40.700 1.00 72.50 455 PRO A O 1
ATOM 3592 N N . LEU A 1 456 ? -20.242 6.819 41.727 1.00 65.31 456 LEU A N 1
ATOM 3593 C CA . LEU A 1 456 ? -19.195 7.500 42.509 1.00 65.31 456 LEU A CA 1
ATOM 3594 C C . LEU A 1 456 ? -18.453 6.568 43.487 1.00 65.31 456 LEU A C 1
ATOM 3596 O O . LEU A 1 456 ? -17.428 6.949 44.038 1.00 65.31 456 LEU A O 1
ATOM 3600 N N . ALA A 1 457 ? -18.955 5.346 43.689 1.00 66.19 457 ALA A N 1
ATOM 3601 C CA . ALA A 1 457 ? -18.367 4.322 44.548 1.00 66.19 457 ALA A CA 1
ATOM 3602 C C . ALA A 1 457 ? -17.075 3.687 43.991 1.00 66.19 457 ALA A C 1
ATOM 3604 O O . ALA A 1 457 ? -16.537 2.778 44.618 1.00 66.19 457 ALA A O 1
ATOM 3605 N N . VAL A 1 458 ? -16.572 4.130 42.833 1.00 67.94 458 VAL A N 1
ATOM 3606 C CA . VAL A 1 458 ? -15.275 3.683 42.303 1.00 67.94 458 VAL A CA 1
ATOM 3607 C C . VAL A 1 458 ? -14.156 4.132 43.260 1.00 67.94 458 VAL A C 1
ATOM 3609 O O . VAL A 1 458 ? -14.030 5.332 43.514 1.00 67.94 458 VAL A O 1
ATOM 3612 N N . PRO A 1 459 ? -13.331 3.210 43.796 1.00 69.44 459 PRO A N 1
ATOM 3613 C CA . PRO A 1 459 ? -12.215 3.541 44.676 1.00 69.44 459 PRO A CA 1
ATOM 3614 C C . PRO A 1 459 ? -11.366 4.729 44.192 1.00 69.44 459 PRO A C 1
ATOM 3616 O O . PRO A 1 459 ? -10.884 4.734 43.058 1.00 69.44 459 PRO A O 1
ATOM 3619 N N . GLN A 1 460 ? -11.077 5.692 45.079 1.00 72.19 460 GLN A N 1
ATOM 3620 C CA . GLN A 1 460 ? -10.223 6.864 44.786 1.00 72.19 460 GLN A CA 1
ATOM 3621 C C . GLN A 1 460 ? -8.884 6.481 44.140 1.00 72.19 460 GLN A C 1
ATOM 3623 O O . GLN A 1 460 ? -8.397 7.164 43.244 1.00 72.19 460 GLN A O 1
ATOM 3628 N N . ARG A 1 461 ? -8.316 5.333 44.527 1.00 76.31 461 ARG A N 1
ATOM 3629 C CA . ARG A 1 461 ? -7.093 4.789 43.924 1.00 76.31 461 ARG A CA 1
ATOM 3630 C C . ARG A 1 461 ? -7.213 4.586 42.408 1.00 76.31 461 ARG A C 1
ATOM 3632 O O . ARG A 1 461 ? -6.258 4.852 41.688 1.00 76.31 461 ARG A O 1
ATOM 3639 N N . GLN A 1 462 ? -8.359 4.120 41.913 1.00 76.00 462 GLN A N 1
ATOM 3640 C CA . GLN A 1 462 ? -8.595 3.932 40.475 1.00 76.00 462 GLN A CA 1
ATOM 3641 C C . GLN A 1 462 ? -8.779 5.257 39.753 1.00 76.00 462 GLN A C 1
ATOM 3643 O O . GLN A 1 462 ? -8.274 5.410 38.644 1.00 76.00 462 GLN A O 1
ATOM 3648 N N . GLN A 1 463 ? -9.435 6.225 40.393 1.00 78.12 463 GLN A N 1
ATOM 3649 C CA . GLN A 1 463 ? -9.493 7.585 39.874 1.00 78.12 463 GLN A CA 1
ATOM 3650 C C . GLN A 1 463 ? -8.082 8.162 39.703 1.00 78.12 463 GLN A C 1
ATOM 3652 O O . GLN A 1 463 ? -7.764 8.655 38.625 1.00 78.12 463 GLN A O 1
ATOM 3657 N N . SER A 1 464 ? -7.211 8.036 40.711 1.00 81.12 464 SER A N 1
ATOM 3658 C CA . SER A 1 464 ? -5.815 8.481 40.609 1.00 81.12 464 SER A CA 1
ATOM 3659 C C . SER A 1 464 ? -5.062 7.774 39.481 1.00 81.12 464 SER A C 1
ATOM 3661 O O . SER A 1 464 ? -4.405 8.443 38.695 1.00 81.12 464 SER A O 1
ATOM 3663 N N . LEU A 1 465 ? -5.201 6.449 39.347 1.00 84.81 465 LEU A N 1
ATOM 3664 C CA . LEU A 1 465 ? -4.537 5.683 38.284 1.00 84.81 465 LEU A CA 1
ATOM 3665 C C . LEU A 1 465 ? -4.965 6.130 36.883 1.00 84.81 465 LEU A C 1
ATOM 3667 O O . LEU A 1 465 ? -4.107 6.355 36.037 1.00 84.81 465 LEU A O 1
ATOM 3671 N N . VAL A 1 466 ? -6.270 6.293 36.644 1.00 85.81 466 VAL A N 1
ATOM 3672 C CA . VAL A 1 466 ? -6.786 6.741 35.340 1.00 85.81 466 VAL A CA 1
ATOM 3673 C C . VAL A 1 466 ? -6.354 8.176 35.046 1.00 85.81 466 VAL A C 1
ATOM 3675 O O . VAL A 1 466 ? -5.971 8.475 33.918 1.00 85.81 466 VAL A O 1
ATOM 3678 N N . ARG A 1 467 ? -6.353 9.063 36.052 1.00 86.38 467 ARG A N 1
ATOM 3679 C CA . ARG A 1 467 ? -5.842 10.432 35.888 1.00 86.38 467 ARG A CA 1
ATOM 3680 C C . ARG A 1 467 ? -4.360 10.443 35.523 1.00 86.38 467 ARG A C 1
ATOM 3682 O O . ARG A 1 467 ? -3.992 11.145 34.588 1.00 86.38 467 ARG A O 1
ATOM 3689 N N . THR A 1 468 ? -3.534 9.647 36.201 1.00 87.12 468 THR A N 1
ATOM 3690 C CA . THR A 1 468 ? -2.108 9.511 35.873 1.00 87.12 468 THR A CA 1
ATOM 3691 C C . THR A 1 468 ? -1.905 8.921 34.478 1.00 87.12 468 THR A C 1
ATOM 3693 O O . THR A 1 468 ? -1.088 9.437 33.726 1.00 87.12 468 THR A O 1
ATOM 3696 N N . GLU A 1 469 ? -2.654 7.877 34.111 1.00 86.12 469 GLU A N 1
ATOM 3697 C CA . GLU A 1 469 ? -2.529 7.217 32.805 1.00 86.12 469 GLU A CA 1
ATOM 3698 C C . GLU A 1 469 ? -2.890 8.153 31.643 1.00 86.12 469 GLU A C 1
ATOM 3700 O O . GLU A 1 469 ? -2.230 8.128 30.608 1.00 86.12 469 GLU A O 1
ATOM 3705 N N . LEU A 1 470 ? -3.916 8.994 31.809 1.00 87.38 470 LEU A N 1
ATOM 3706 C CA . LEU A 1 470 ? -4.320 9.975 30.797 1.00 87.38 470 LEU A CA 1
ATOM 3707 C C . LEU A 1 470 ? -3.483 11.266 30.831 1.00 87.38 470 LEU A C 1
ATOM 3709 O O . LEU A 1 470 ? -3.471 12.001 29.845 1.00 87.38 470 LEU A O 1
ATOM 3713 N N . GLY A 1 471 ? -2.788 11.540 31.940 1.00 86.38 471 GLY A N 1
ATOM 3714 C CA . GLY A 1 471 ? -2.047 12.784 32.160 1.00 86.38 471 GLY A CA 1
ATOM 3715 C C . GLY A 1 471 ? -2.934 13.980 32.534 1.00 86.38 471 GLY A C 1
ATOM 3716 O O . GLY A 1 471 ? -2.659 15.089 32.095 1.00 86.38 471 GLY A O 1
ATOM 3717 N N . LEU A 1 472 ? -4.006 13.760 33.305 1.00 85.94 472 LEU A N 1
ATOM 3718 C CA . LEU A 1 472 ? -4.959 14.801 33.724 1.00 85.94 472 LEU A CA 1
ATOM 3719 C C . LEU A 1 472 ? -4.459 15.587 34.953 1.00 85.94 472 LEU A C 1
ATOM 3721 O O . LEU A 1 472 ? -4.445 15.053 36.071 1.00 85.94 472 LEU A O 1
ATOM 3725 N N . ASP A 1 473 ? -4.145 16.872 34.782 1.00 82.12 473 ASP A N 1
ATOM 3726 C CA . ASP A 1 473 ? -3.558 17.766 35.795 1.00 82.12 473 ASP A CA 1
ATOM 3727 C C . ASP A 1 473 ? -4.316 19.102 36.005 1.00 82.12 473 ASP A C 1
ATOM 3729 O O . ASP A 1 473 ? -3.773 20.028 36.603 1.00 82.12 473 ASP A O 1
ATOM 3733 N N . GLN A 1 474 ? -5.587 19.187 35.586 1.00 76.81 474 GLN A N 1
ATOM 3734 C CA . GLN A 1 474 ? -6.464 20.379 35.566 1.00 76.81 474 GLN A CA 1
ATOM 3735 C C . GLN A 1 474 ? -6.069 21.444 34.539 1.00 76.81 474 GLN A C 1
ATOM 3737 O O . GLN A 1 474 ? -6.939 21.933 33.824 1.00 76.81 474 GLN A O 1
ATOM 3742 N N . ALA A 1 475 ? -4.786 21.791 34.426 1.00 76.50 475 ALA A N 1
ATOM 3743 C CA . ALA A 1 475 ? -4.319 22.793 33.466 1.00 76.50 475 ALA A CA 1
ATOM 3744 C C . ALA A 1 475 ? -4.438 22.309 32.012 1.00 76.50 475 ALA A C 1
ATOM 3746 O O . ALA A 1 475 ? -4.636 23.118 31.107 1.00 76.50 475 ALA A O 1
ATOM 3747 N N . ARG A 1 476 ? -4.325 20.994 31.792 1.00 82.31 476 ARG A N 1
ATOM 3748 C CA . ARG A 1 476 ? -4.345 20.368 30.461 1.00 82.31 476 ARG A CA 1
ATOM 3749 C C . ARG A 1 476 ? -5.546 19.463 30.220 1.00 82.31 476 ARG A C 1
ATOM 3751 O O . ARG A 1 476 ? -5.574 18.750 29.218 1.00 82.31 476 ARG A O 1
ATOM 3758 N N . ASP A 1 477 ? -6.531 19.471 31.119 1.00 86.50 477 ASP A N 1
ATOM 3759 C CA . ASP A 1 477 ? -7.661 18.541 31.047 1.00 86.50 477 ASP A CA 1
ATOM 3760 C C . ASP A 1 477 ? -8.394 18.673 29.695 1.00 86.50 477 ASP A C 1
ATOM 3762 O O . ASP A 1 477 ? -8.659 17.658 29.058 1.00 86.50 477 ASP A O 1
ATOM 3766 N N . GLU A 1 478 ? -8.627 19.887 29.178 1.00 87.19 478 GLU A N 1
ATOM 3767 C CA . GLU A 1 478 ? -9.270 20.082 27.864 1.00 87.19 478 GLU A CA 1
ATOM 3768 C C . GLU A 1 478 ? -8.470 19.487 26.692 1.00 87.19 478 GLU A C 1
ATOM 3770 O O . GLU A 1 478 ? -9.039 18.772 25.865 1.00 87.19 478 GLU A O 1
ATOM 3775 N N . GLU A 1 479 ? -7.154 19.721 26.637 1.00 89.38 479 GLU A N 1
ATOM 3776 C CA . GLU A 1 479 ? -6.256 19.182 25.601 1.00 89.38 479 GLU A CA 1
ATOM 3777 C C . GLU A 1 479 ? -6.247 17.645 25.631 1.00 89.38 479 GLU A C 1
ATOM 3779 O O . GLU A 1 479 ? -6.411 16.977 24.606 1.00 89.38 479 GLU A O 1
ATOM 3784 N N . VAL A 1 480 ? -6.106 17.071 26.829 1.00 90.62 480 VAL A N 1
ATOM 3785 C CA . VAL A 1 480 ? -6.089 15.619 27.042 1.00 90.62 480 VAL A CA 1
ATOM 3786 C C . VAL A 1 480 ? -7.427 14.993 26.648 1.00 90.62 480 VAL A C 1
ATOM 3788 O O . VAL A 1 480 ? -7.447 13.927 26.032 1.00 90.62 480 VAL A O 1
ATOM 3791 N N . LEU A 1 481 ? -8.546 15.646 26.966 1.00 91.62 481 LEU A N 1
ATOM 3792 C CA . LEU A 1 481 ? -9.888 15.175 26.623 1.00 91.62 481 LEU A CA 1
ATOM 3793 C C . LEU A 1 481 ? -10.191 15.300 25.124 1.00 91.62 481 LEU A C 1
ATOM 3795 O O . LEU A 1 481 ? -10.890 14.442 24.581 1.00 91.62 481 LEU A O 1
ATOM 3799 N N . ALA A 1 482 ? -9.668 16.328 24.451 1.00 91.31 482 ALA A N 1
ATOM 3800 C CA . ALA A 1 482 ? -9.748 16.454 22.997 1.00 91.31 482 ALA A CA 1
ATOM 3801 C C . ALA A 1 482 ? -8.977 15.317 22.310 1.00 91.31 482 ALA A C 1
ATOM 3803 O O . ALA A 1 482 ? -9.528 14.635 21.445 1.00 91.31 482 ALA A O 1
ATOM 3804 N N . ARG A 1 483 ? -7.750 15.026 22.766 1.00 92.69 483 ARG A N 1
ATOM 3805 C CA . ARG A 1 483 ? -6.977 13.873 22.277 1.00 92.69 483 ARG A CA 1
ATOM 3806 C C . ARG A 1 483 ? -7.686 12.548 22.562 1.00 92.69 483 ARG A C 1
ATOM 3808 O O . ARG A 1 483 ? -7.759 11.700 21.682 1.00 92.69 483 ARG A O 1
ATOM 3815 N N . PHE A 1 484 ? -8.261 12.378 23.756 1.00 94.06 484 PHE A N 1
ATOM 3816 C CA . PHE A 1 484 ? -9.029 11.178 24.106 1.00 94.06 484 PHE A CA 1
ATOM 3817 C C . PHE A 1 484 ? -10.197 10.934 23.139 1.00 94.06 484 PHE A C 1
ATOM 3819 O O . PHE A 1 484 ? -10.414 9.798 22.729 1.00 94.06 484 PHE A O 1
ATOM 3826 N N . GLN A 1 485 ? -10.934 11.983 22.752 1.00 94.31 485 GLN A N 1
ATOM 3827 C CA . GLN A 1 485 ? -11.989 11.880 21.740 1.00 94.31 485 GLN A CA 1
ATOM 3828 C C . GLN A 1 485 ? -11.413 11.508 20.369 1.00 94.31 485 GLN A C 1
ATOM 3830 O O . GLN A 1 485 ? -11.912 10.576 19.745 1.00 94.31 485 GLN A O 1
ATOM 3835 N N . GLN A 1 486 ? -10.375 12.210 19.908 1.00 94.50 486 GLN A N 1
ATOM 3836 C CA . GLN A 1 486 ? -9.764 11.982 18.592 1.00 94.50 486 GLN A CA 1
ATOM 3837 C C . GLN A 1 486 ? -9.201 10.559 18.451 1.00 94.50 486 GLN A C 1
ATOM 3839 O O . GLN A 1 486 ? -9.329 9.929 17.404 1.00 94.50 486 GLN A O 1
ATOM 3844 N N . GLU A 1 487 ? -8.624 10.022 19.525 1.00 95.00 487 GLU A N 1
ATOM 3845 C CA . GLU A 1 487 ? -7.991 8.702 19.555 1.00 95.00 487 GLU A CA 1
ATOM 3846 C C . GLU A 1 487 ? -8.913 7.597 20.092 1.00 95.00 487 GLU A C 1
ATOM 3848 O O . GLU A 1 487 ? -8.484 6.456 20.259 1.00 95.00 487 GLU A O 1
ATOM 3853 N N . PHE A 1 488 ? -10.193 7.881 20.342 1.00 97.19 488 PHE A N 1
ATOM 3854 C CA . PHE A 1 488 ? -11.091 6.953 21.036 1.00 97.19 488 PHE A CA 1
ATOM 3855 C C . PHE A 1 488 ? -11.166 5.564 20.366 1.00 97.19 488 PHE A C 1
ATOM 3857 O O . PHE A 1 488 ? -11.177 4.521 21.032 1.00 97.19 488 PHE A O 1
ATOM 3864 N N . PHE A 1 489 ? -11.159 5.527 19.029 1.00 97.62 489 PHE A N 1
ATOM 3865 C CA . PHE A 1 489 ? -11.180 4.280 18.261 1.00 97.62 489 PHE A CA 1
ATOM 3866 C C . PHE A 1 489 ? -9.791 3.730 17.912 1.00 97.62 489 PHE A C 1
ATOM 3868 O O . PHE A 1 489 ? -9.713 2.547 17.577 1.00 97.62 489 PHE A O 1
ATOM 3875 N N . ARG A 1 490 ? -8.714 4.519 18.053 1.00 96.75 490 ARG A N 1
ATOM 3876 C CA . ARG A 1 490 ? -7.327 4.094 17.791 1.00 96.75 490 ARG A CA 1
ATOM 3877 C C . ARG A 1 490 ? -6.896 3.018 18.774 1.00 96.75 490 ARG A C 1
ATOM 3879 O O . ARG A 1 490 ? -7.140 3.173 19.960 1.00 96.75 490 ARG A O 1
ATOM 3886 N N . VAL A 1 491 ? -6.232 1.966 18.299 1.00 95.88 491 VAL A N 1
ATOM 3887 C CA . VAL A 1 491 ? -5.687 0.872 19.121 1.00 95.88 491 VAL A CA 1
ATOM 3888 C C . VAL A 1 491 ? -4.156 0.944 19.060 1.00 95.88 491 VAL A C 1
ATOM 3890 O O . VAL A 1 491 ? -3.564 0.381 18.139 1.00 95.88 491 VAL A O 1
ATOM 3893 N N . PRO A 1 492 ? -3.492 1.645 19.999 1.00 90.81 492 PRO A N 1
ATOM 3894 C CA . PRO A 1 492 ? -2.040 1.849 19.956 1.00 90.81 492 PRO A CA 1
ATOM 3895 C C . PRO A 1 492 ? -1.242 0.540 19.958 1.00 90.81 492 PRO A C 1
ATOM 3897 O O . PRO A 1 492 ? -0.151 0.451 19.405 1.00 90.81 492 PRO A O 1
ATOM 3900 N N . GLU A 1 493 ? -1.791 -0.513 20.563 1.00 90.38 493 GLU A N 1
ATOM 3901 C CA . GLU A 1 493 ? -1.147 -1.818 20.660 1.00 90.38 493 GLU A CA 1
ATOM 3902 C C . GLU A 1 493 ? -0.934 -2.499 19.298 1.00 90.38 493 GLU A C 1
ATOM 3904 O O . GLU A 1 493 ? -0.104 -3.403 19.199 1.00 90.38 493 GLU A O 1
ATOM 3909 N N . PHE A 1 494 ? -1.625 -2.064 18.240 1.00 91.50 494 PHE A N 1
ATOM 3910 C CA . PHE A 1 494 ? -1.431 -2.601 16.893 1.00 91.50 494 PHE A CA 1
ATOM 3911 C C . PHE A 1 494 ? -0.026 -2.365 16.330 1.00 91.50 494 PHE A C 1
ATOM 3913 O O . PHE A 1 494 ? 0.473 -3.214 15.599 1.00 91.50 494 PHE A O 1
ATOM 3920 N N . GLU A 1 495 ? 0.674 -1.306 16.741 1.00 85.69 495 GLU A N 1
ATOM 3921 C CA . GLU A 1 495 ? 2.064 -1.057 16.321 1.00 85.69 495 GLU A CA 1
ATOM 3922 C C . GLU A 1 495 ? 3.013 -2.195 16.737 1.00 85.69 495 GLU A C 1
ATOM 3924 O O . GLU A 1 495 ? 4.036 -2.442 16.100 1.00 85.69 495 GLU A O 1
ATOM 3929 N N . ARG A 1 496 ? 2.656 -2.938 17.792 1.00 82.88 496 ARG A N 1
ATOM 3930 C CA . ARG A 1 496 ? 3.436 -4.069 18.313 1.00 82.88 496 ARG A CA 1
ATOM 3931 C C . ARG A 1 496 ? 3.055 -5.407 17.674 1.00 82.88 496 ARG A C 1
ATOM 3933 O O . ARG A 1 496 ? 3.740 -6.404 17.910 1.00 82.88 496 ARG A O 1
ATOM 3940 N N . LEU A 1 497 ? 1.997 -5.448 16.854 1.00 79.88 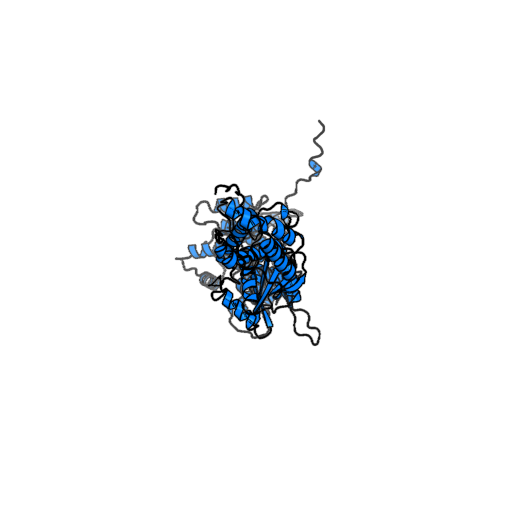497 LEU A N 1
ATOM 3941 C CA . LEU A 1 497 ? 1.583 -6.662 16.148 1.00 79.88 497 LEU A CA 1
ATOM 3942 C C . LEU A 1 497 ? 2.568 -7.071 15.057 1.00 79.88 497 LEU A C 1
ATOM 3944 O O . LEU A 1 497 ? 2.697 -8.268 14.829 1.00 79.88 497 LEU A O 1
ATOM 3948 N N . GLY A 1 498 ? 3.288 -6.137 14.425 1.00 66.12 498 GLY A N 1
ATOM 3949 C CA . GLY A 1 498 ? 4.114 -6.434 13.246 1.00 66.12 498 GLY A CA 1
ATOM 3950 C C . GLY A 1 498 ? 5.118 -7.575 13.438 1.00 66.12 498 GLY A C 1
ATOM 3951 O O . GLY A 1 498 ? 5.241 -8.435 12.574 1.00 66.12 498 GLY A O 1
ATOM 3952 N N . ALA A 1 499 ? 5.743 -7.680 14.614 1.00 54.09 499 ALA A N 1
ATOM 3953 C CA . ALA A 1 499 ? 6.672 -8.773 14.929 1.00 54.09 499 ALA A CA 1
ATOM 3954 C C . ALA A 1 499 ? 5.987 -10.122 15.261 1.00 54.09 499 ALA A C 1
ATOM 3956 O O . ALA A 1 499 ? 6.653 -11.154 15.360 1.00 54.09 499 ALA A O 1
ATOM 3957 N N . SER A 1 500 ? 4.668 -10.117 15.483 1.00 56.25 500 SER A N 1
ATOM 3958 C CA . SER A 1 500 ? 3.871 -11.247 15.990 1.00 56.25 500 SER A CA 1
ATOM 3959 C C . SER A 1 500 ? 2.725 -11.676 15.062 1.00 56.25 500 SER A C 1
ATOM 3961 O O . SER A 1 500 ? 2.079 -12.691 15.339 1.00 56.25 500 SER A O 1
ATOM 3963 N N . ALA A 1 501 ? 2.461 -10.934 13.982 1.00 58.81 501 ALA A N 1
ATOM 3964 C CA . ALA A 1 501 ? 1.376 -11.202 13.043 1.00 58.81 501 ALA A CA 1
ATOM 3965 C C . ALA A 1 501 ? 1.485 -12.632 12.487 1.00 58.81 501 ALA A C 1
ATOM 3967 O O . ALA A 1 501 ? 2.553 -13.076 12.069 1.00 58.81 501 ALA A O 1
ATOM 3968 N N . GLY A 1 502 ? 0.386 -13.390 12.546 1.00 56.41 502 GLY A N 1
ATOM 3969 C CA . GLY A 1 502 ? 0.338 -14.778 12.075 1.00 56.41 502 GLY A CA 1
ATOM 3970 C C . GLY A 1 502 ? 0.924 -15.840 13.017 1.00 56.41 502 GLY A C 1
ATOM 3971 O O . GLY A 1 502 ? 0.671 -17.022 12.793 1.00 56.41 502 GLY A O 1
ATOM 3972 N N . ARG A 1 503 ? 1.630 -15.470 14.100 1.00 62.09 503 ARG A N 1
ATOM 3973 C CA . ARG A 1 503 ? 2.148 -16.443 15.093 1.00 62.09 503 ARG A CA 1
ATOM 3974 C C . ARG A 1 503 ? 1.053 -17.013 15.991 1.00 62.09 503 ARG A C 1
ATOM 3976 O O . ARG A 1 503 ? 1.133 -18.155 16.433 1.00 62.09 503 ARG A O 1
ATOM 3983 N N . GLN A 1 504 ? 0.028 -16.214 16.265 1.00 66.69 504 GLN A N 1
ATOM 3984 C CA . GLN A 1 504 ? -1.135 -16.599 17.053 1.00 66.69 504 GLN A CA 1
ATOM 3985 C C . GLN A 1 504 ? -2.387 -16.055 16.370 1.00 66.69 504 GLN A C 1
ATOM 3987 O O . GLN A 1 504 ? -2.386 -14.948 15.849 1.00 66.69 504 GLN A O 1
ATOM 3992 N N . LYS A 1 505 ? -3.457 -16.850 16.346 1.00 70.25 505 LYS A N 1
ATOM 3993 C CA . LYS A 1 505 ? -4.681 -16.488 15.627 1.00 70.25 505 LYS A CA 1
ATOM 3994 C C . LYS A 1 505 ? -5.443 -15.362 16.331 1.00 70.25 505 LYS A C 1
ATOM 3996 O O . LYS A 1 505 ? -5.750 -15.470 17.522 1.00 70.25 505 LYS A O 1
ATOM 4001 N N . GLY A 1 506 ? -5.801 -14.333 15.565 1.00 83.44 506 GLY A N 1
ATOM 4002 C CA . GLY A 1 506 ? -6.778 -13.314 15.944 1.00 83.44 506 GLY A CA 1
ATOM 4003 C C . GLY A 1 506 ? -6.285 -12.344 17.016 1.00 83.44 506 GLY A C 1
ATOM 4004 O O . GLY A 1 506 ? -7.080 -11.926 17.863 1.00 83.44 506 GLY A O 1
ATOM 4005 N N . LEU A 1 507 ? -4.993 -12.003 17.012 1.00 90.25 507 LEU A N 1
ATOM 4006 C CA . LEU A 1 507 ? -4.408 -11.071 17.982 1.00 90.25 507 LEU A CA 1
ATOM 4007 C C . LEU A 1 507 ? -5.027 -9.675 17.867 1.00 90.25 507 LEU A C 1
ATOM 4009 O O . LEU A 1 507 ? -5.368 -9.063 18.881 1.00 90.25 507 LEU A O 1
ATOM 4013 N N . ALA A 1 508 ? -5.254 -9.196 16.645 1.00 93.00 508 ALA A N 1
ATOM 4014 C CA . ALA A 1 508 ? -5.858 -7.896 16.402 1.00 93.00 508 ALA A CA 1
ATOM 4015 C C . ALA A 1 508 ? -7.276 -7.802 16.979 1.00 93.00 508 ALA A C 1
ATOM 4017 O O . ALA A 1 508 ? -7.619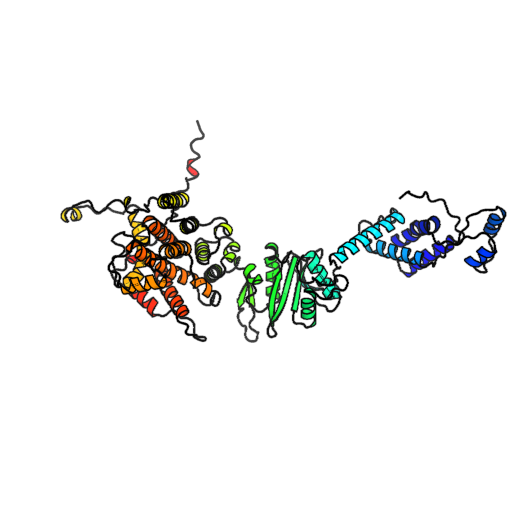 -6.816 17.632 1.00 93.00 508 ALA A O 1
ATOM 4018 N N . ARG A 1 509 ? -8.086 -8.861 16.833 1.00 94.38 509 ARG A N 1
ATOM 4019 C CA . ARG A 1 509 ? -9.429 -8.920 17.435 1.00 94.38 509 ARG A CA 1
ATOM 4020 C C . ARG A 1 509 ? -9.365 -8.894 18.963 1.00 94.38 509 ARG A C 1
ATOM 4022 O O . ARG A 1 509 ? -10.164 -8.204 19.590 1.00 94.38 509 ARG A O 1
ATOM 4029 N N . GLN A 1 510 ? -8.417 -9.607 19.568 1.00 94.50 510 GLN A N 1
ATOM 4030 C CA . GLN A 1 510 ? -8.239 -9.621 21.026 1.00 94.50 510 GLN A CA 1
ATOM 4031 C C . GLN A 1 510 ? -7.860 -8.234 21.562 1.00 94.50 510 GLN A C 1
ATOM 4033 O O . GLN A 1 510 ? -8.471 -7.748 22.516 1.00 94.50 510 GLN A O 1
ATOM 4038 N N . LEU A 1 511 ? -6.900 -7.563 20.921 1.00 95.12 511 LEU A N 1
ATOM 4039 C CA . LEU A 1 511 ? -6.495 -6.200 21.276 1.00 95.12 511 LEU A CA 1
ATOM 4040 C C . LEU A 1 511 ? -7.633 -5.194 21.080 1.00 95.12 511 LEU A C 1
ATOM 4042 O O . LEU A 1 511 ? -7.887 -4.392 21.977 1.00 95.12 511 LEU A O 1
ATOM 4046 N N . LEU A 1 512 ? -8.373 -5.285 19.970 1.00 97.44 512 LEU A N 1
ATOM 4047 C CA . LEU A 1 512 ? -9.545 -4.443 19.727 1.00 97.44 512 LEU A CA 1
ATOM 4048 C C . LEU A 1 512 ? -10.607 -4.635 20.815 1.00 97.44 512 LEU A C 1
ATOM 4050 O O . LEU A 1 512 ? -11.137 -3.645 21.315 1.00 97.44 512 LEU A O 1
ATOM 4054 N N . ALA A 1 513 ? -10.895 -5.877 21.225 1.00 97.81 513 ALA A N 1
ATOM 4055 C CA . ALA A 1 513 ? -11.853 -6.161 22.295 1.00 97.81 513 ALA A CA 1
ATOM 4056 C C . ALA A 1 513 ? -11.422 -5.536 23.630 1.00 97.81 513 ALA A C 1
ATOM 4058 O O . ALA A 1 513 ? -12.210 -4.864 24.301 1.00 97.81 513 ALA A O 1
ATOM 4059 N N . ALA A 1 514 ? -10.156 -5.741 24.004 1.00 96.75 514 ALA A N 1
ATOM 4060 C CA . ALA A 1 514 ? -9.589 -5.218 25.241 1.00 96.75 514 ALA A CA 1
ATOM 4061 C C . ALA A 1 514 ? -9.605 -3.686 25.261 1.00 96.75 514 ALA A C 1
ATOM 4063 O O . ALA A 1 514 ? -10.013 -3.081 26.257 1.00 96.75 514 ALA A O 1
ATOM 4064 N N . HIS A 1 515 ? -9.217 -3.063 24.147 1.00 97.12 515 HIS A N 1
ATOM 4065 C CA . HIS A 1 515 ? -9.258 -1.618 23.974 1.00 97.12 515 HIS A CA 1
ATOM 4066 C C . HIS A 1 515 ? -10.686 -1.081 24.023 1.00 97.12 515 HIS A C 1
ATOM 4068 O O . HIS A 1 515 ? -10.951 -0.154 24.781 1.00 97.12 515 HIS A O 1
ATOM 4074 N N . ALA A 1 516 ? -11.630 -1.686 23.296 1.00 98.19 516 ALA A N 1
ATOM 4075 C CA . ALA A 1 516 ? -13.026 -1.258 23.288 1.00 98.19 516 ALA A CA 1
ATOM 4076 C C . ALA A 1 516 ? -13.638 -1.279 24.693 1.00 98.19 516 ALA A C 1
ATOM 4078 O O . ALA A 1 516 ? -14.230 -0.285 25.117 1.00 98.19 516 ALA A O 1
ATOM 4079 N N . MET A 1 517 ? -13.424 -2.362 25.444 1.00 97.25 517 MET A N 1
ATOM 4080 C CA . MET A 1 517 ? -13.880 -2.483 26.828 1.00 97.25 517 MET A CA 1
ATOM 4081 C C . MET A 1 517 ? -13.237 -1.424 27.737 1.00 97.25 517 MET A C 1
ATOM 4083 O O . MET A 1 517 ? -13.930 -0.779 28.527 1.00 97.25 517 MET A O 1
ATOM 4087 N N . ARG A 1 518 ? -11.920 -1.210 27.609 1.00 94.81 518 ARG A N 1
ATOM 4088 C CA . ARG A 1 518 ? -11.172 -0.231 28.411 1.00 94.81 518 ARG A CA 1
ATOM 4089 C C . ARG A 1 518 ? -11.593 1.211 28.109 1.00 94.81 518 ARG A C 1
ATOM 4091 O O . ARG A 1 518 ? -11.789 1.983 29.042 1.00 94.81 518 ARG A O 1
ATOM 4098 N N . GLN A 1 519 ? -11.746 1.577 26.838 1.00 95.56 519 GLN A N 1
ATOM 4099 C CA . GLN A 1 519 ? -12.154 2.925 26.435 1.00 95.56 519 GLN A CA 1
ATOM 4100 C C . GLN A 1 519 ? -13.557 3.260 26.924 1.00 95.56 519 GLN A C 1
ATOM 4102 O O . GLN A 1 519 ? -13.764 4.322 27.504 1.00 95.56 519 GLN A O 1
ATOM 4107 N N . SER A 1 520 ? -14.503 2.327 26.793 1.00 96.19 520 SER A N 1
ATOM 4108 C CA . SER A 1 520 ? -15.835 2.507 27.371 1.00 96.19 520 SER A CA 1
ATOM 4109 C C . SER A 1 520 ? -15.788 2.630 28.893 1.00 96.19 520 SER A C 1
ATOM 4111 O O . SER A 1 520 ? -16.511 3.445 29.454 1.00 96.19 520 SER A O 1
ATOM 4113 N N . TYR A 1 521 ? -14.934 1.867 29.581 1.00 93.38 521 TYR A N 1
ATOM 4114 C CA . TYR A 1 521 ? -14.783 1.978 31.033 1.00 93.38 521 TYR A CA 1
ATOM 4115 C C . TYR A 1 521 ? -14.276 3.368 31.443 1.00 93.38 521 TYR A C 1
ATOM 4117 O O . TYR A 1 521 ? -14.887 4.019 32.288 1.00 93.38 521 TYR A O 1
ATOM 4125 N N . ILE A 1 522 ? -13.223 3.864 30.791 1.00 93.38 522 ILE A N 1
ATOM 4126 C CA . ILE A 1 522 ? -12.667 5.198 31.055 1.00 93.38 522 ILE A CA 1
ATOM 4127 C C . ILE A 1 522 ? -13.668 6.297 30.714 1.00 93.38 522 ILE A C 1
ATOM 4129 O O . ILE A 1 522 ? -13.871 7.196 31.522 1.00 93.38 522 ILE A O 1
ATOM 4133 N N . LEU A 1 523 ? -14.349 6.199 29.572 1.00 95.00 523 LEU A N 1
ATOM 4134 C CA . LEU A 1 523 ? -15.390 7.143 29.167 1.00 95.00 523 LEU A CA 1
ATOM 4135 C C . LEU A 1 523 ? -16.462 7.305 30.250 1.00 95.00 523 LEU A C 1
ATOM 4137 O O . LEU A 1 523 ? -16.837 8.424 30.593 1.00 95.00 523 LEU A O 1
ATOM 4141 N N . ARG A 1 524 ? -16.914 6.191 30.835 1.00 92.25 524 ARG A N 1
ATOM 4142 C CA . ARG A 1 524 ? -17.905 6.204 31.919 1.00 92.25 524 ARG A CA 1
ATOM 4143 C C . ARG A 1 524 ? -17.368 6.844 33.200 1.00 92.25 524 ARG A C 1
ATOM 4145 O O . ARG A 1 524 ? -18.133 7.505 33.900 1.00 92.25 524 ARG A O 1
ATOM 4152 N N . LEU A 1 525 ? -16.083 6.678 33.516 1.00 90.12 525 LEU A N 1
ATOM 4153 C CA . LEU A 1 525 ? -15.447 7.366 34.646 1.00 90.12 525 LEU A CA 1
ATOM 4154 C C . LEU A 1 525 ? -15.334 8.876 34.401 1.00 90.12 525 LEU A C 1
ATOM 4156 O O . LEU A 1 525 ? -15.705 9.664 35.264 1.00 90.12 525 LEU A O 1
ATOM 4160 N N . LEU A 1 526 ? -14.891 9.284 33.209 1.00 91.06 526 LEU A N 1
ATOM 4161 C CA . LEU A 1 526 ? -14.784 10.695 32.828 1.00 91.06 526 LEU A CA 1
ATOM 4162 C C . LEU A 1 526 ? -16.153 11.390 32.844 1.00 91.06 526 LEU A C 1
ATOM 4164 O O . LEU A 1 526 ? -16.259 12.514 33.334 1.00 91.06 526 LEU A O 1
ATOM 4168 N N . ALA A 1 527 ? -17.207 10.708 32.386 1.00 90.31 527 ALA A N 1
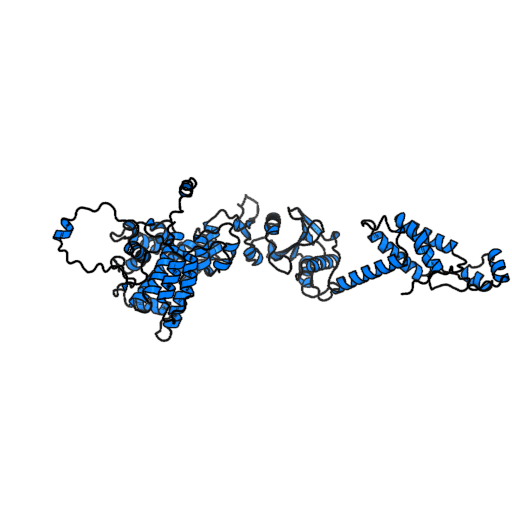ATOM 4169 C CA . ALA A 1 527 ? -18.582 11.192 32.489 1.00 90.31 527 ALA A CA 1
ATOM 4170 C C . ALA A 1 527 ? -19.049 11.320 33.952 1.00 90.31 527 ALA A C 1
ATOM 4172 O O . ALA A 1 527 ? -19.677 12.311 34.312 1.00 90.31 527 ALA A O 1
ATOM 4173 N N . ALA A 1 528 ? -18.699 10.366 34.827 1.00 86.75 528 ALA A N 1
ATOM 4174 C CA . ALA A 1 528 ? -19.017 10.447 36.258 1.00 86.75 528 ALA A CA 1
ATOM 4175 C C . ALA A 1 528 ? -18.340 11.634 36.961 1.00 86.75 528 ALA A C 1
ATOM 4177 O O . ALA A 1 528 ? -18.879 12.171 37.926 1.00 86.75 528 ALA A O 1
ATOM 4178 N N . TRP A 1 529 ? -17.163 12.041 36.480 1.00 86.31 529 TRP A N 1
ATOM 4179 C CA . TRP A 1 529 ? -16.422 13.199 36.986 1.00 86.31 529 TRP A CA 1
ATOM 4180 C C . TRP A 1 529 ? -16.801 14.517 36.299 1.00 86.31 529 TRP A C 1
ATOM 4182 O O . TRP A 1 529 ? -16.188 15.539 36.593 1.00 86.31 529 TRP A O 1
ATOM 4192 N N . GLY A 1 530 ? -17.779 14.509 35.386 1.00 86.75 530 GLY A N 1
ATOM 4193 C CA . GLY A 1 530 ? -18.222 15.706 34.666 1.00 86.75 530 GLY A CA 1
ATOM 4194 C C . GLY A 1 530 ? -17.209 16.252 33.653 1.00 86.75 530 GLY A C 1
ATOM 4195 O O . GLY A 1 530 ? -17.329 17.399 33.241 1.00 86.75 530 GLY A O 1
ATOM 4196 N N . LEU A 1 531 ? -16.214 15.454 33.249 1.00 88.00 531 LEU A N 1
ATOM 4197 C CA . LEU A 1 531 ? -15.180 15.855 32.282 1.00 88.00 531 LEU A CA 1
ATOM 4198 C C . LEU A 1 531 ? -15.622 15.646 30.822 1.00 88.00 531 LEU A C 1
ATOM 4200 O O . LEU A 1 531 ? -15.101 16.266 29.892 1.00 88.00 531 LEU A O 1
ATOM 4204 N N . ILE A 1 532 ? -16.590 14.758 30.599 1.00 89.12 532 ILE A N 1
ATOM 4205 C CA . ILE A 1 532 ? -17.185 14.507 29.284 1.00 89.12 532 ILE A CA 1
ATOM 4206 C C . ILE A 1 532 ? -18.685 14.767 29.364 1.00 89.12 532 ILE A C 1
ATOM 4208 O O . ILE A 1 532 ? -19.361 14.247 30.250 1.00 89.12 532 ILE A O 1
ATOM 4212 N N . ASP A 1 533 ? -19.177 15.566 28.415 1.00 86.44 533 ASP A N 1
ATOM 4213 C CA . ASP A 1 533 ? -20.603 15.821 28.218 1.00 86.44 533 ASP A CA 1
ATOM 4214 C C . ASP A 1 533 ? -21.362 14.522 27.901 1.00 86.44 533 ASP A C 1
ATOM 4216 O O . ASP A 1 533 ? -20.857 13.654 27.183 1.00 86.44 533 ASP A O 1
ATOM 4220 N N . GLU A 1 534 ? -22.593 14.396 28.404 1.00 86.25 534 GLU A N 1
ATOM 4221 C CA . GLU A 1 534 ? -23.395 13.185 28.207 1.00 86.25 534 GLU A CA 1
ATOM 4222 C C . GLU A 1 534 ? -23.688 12.897 26.733 1.00 86.25 534 GLU A C 1
ATOM 4224 O O . GLU A 1 534 ? -23.651 11.733 26.341 1.00 86.25 534 GLU A O 1
ATOM 4229 N N . THR A 1 535 ? -23.941 13.920 25.914 1.00 88.38 535 THR A N 1
ATOM 4230 C CA . THR A 1 535 ? -24.298 13.749 24.496 1.00 88.38 535 THR A CA 1
ATOM 4231 C C . THR A 1 535 ? -23.139 13.134 23.728 1.00 88.38 535 THR A C 1
ATOM 4233 O O . THR A 1 535 ? -23.300 12.121 23.041 1.00 88.38 535 THR A O 1
ATOM 4236 N N . LEU A 1 536 ? -21.944 13.707 23.898 1.00 90.75 536 LEU A N 1
ATOM 4237 C CA . LEU A 1 536 ? -20.715 13.169 23.317 1.00 90.75 536 LEU A CA 1
ATOM 4238 C C . LEU A 1 536 ? -20.413 11.771 23.862 1.00 90.75 536 LEU A C 1
ATOM 4240 O O . LEU A 1 536 ? -20.047 10.868 23.109 1.00 90.75 536 LEU A O 1
ATOM 4244 N N . GLY A 1 537 ? -20.572 11.580 25.169 1.00 93.19 537 GLY A N 1
ATOM 4245 C CA . GLY A 1 537 ? -20.280 10.306 25.798 1.00 93.19 537 GLY A CA 1
ATOM 4246 C C . GLY A 1 537 ? -21.205 9.180 25.336 1.00 93.19 537 GLY A C 1
ATOM 4247 O O . GLY A 1 537 ? -20.729 8.081 25.057 1.00 93.19 537 GLY A O 1
ATOM 4248 N N . TRP A 1 538 ? -22.502 9.438 25.161 1.00 92.75 538 TRP A N 1
ATOM 4249 C CA . TRP A 1 538 ? -23.418 8.465 24.566 1.00 92.75 538 TRP A CA 1
ATOM 4250 C C . TRP A 1 538 ? -23.097 8.194 23.100 1.00 92.75 538 TRP A C 1
ATOM 4252 O O . TRP A 1 538 ? -23.084 7.029 22.706 1.00 92.75 538 TRP A O 1
ATOM 4262 N N . ALA A 1 539 ? -22.777 9.225 22.313 1.00 93.56 539 ALA A N 1
ATOM 4263 C CA . ALA A 1 539 ? -22.388 9.061 20.913 1.00 93.56 539 ALA A CA 1
ATOM 4264 C C . ALA A 1 539 ? -21.176 8.122 20.768 1.00 93.56 539 ALA A C 1
ATOM 4266 O O . ALA A 1 539 ? -21.244 7.118 20.054 1.00 93.56 539 ALA A O 1
ATOM 4267 N N . LEU A 1 540 ? -20.095 8.389 21.511 1.00 96.56 540 LEU A N 1
ATOM 4268 C CA . LEU A 1 540 ? -18.897 7.544 21.527 1.00 96.56 540 LEU A CA 1
ATOM 4269 C C . LEU A 1 540 ? -19.204 6.125 22.024 1.00 96.56 540 LEU A C 1
ATOM 4271 O O . LEU A 1 540 ? -18.733 5.147 21.440 1.00 96.56 540 LEU A O 1
ATOM 4275 N N . LEU A 1 541 ? -20.011 5.992 23.082 1.00 96.31 541 LEU A N 1
ATOM 4276 C CA . LEU A 1 541 ? -20.338 4.692 23.661 1.00 96.31 541 LEU A CA 1
ATOM 4277 C C . LEU A 1 541 ? -21.186 3.828 22.713 1.00 96.31 541 LEU A C 1
ATOM 4279 O O . LEU A 1 541 ? -20.918 2.632 22.598 1.00 96.31 541 LEU A O 1
ATOM 4283 N N . PHE A 1 542 ? -22.163 4.410 22.012 1.00 95.31 542 PHE A N 1
ATOM 4284 C CA . PHE A 1 542 ? -22.977 3.697 21.024 1.00 95.31 542 PHE A CA 1
ATOM 4285 C C . PHE A 1 542 ? -22.169 3.270 19.802 1.00 95.31 542 PHE A C 1
ATOM 4287 O O . PHE A 1 542 ? -22.294 2.131 19.357 1.00 95.31 542 PHE A O 1
ATOM 4294 N N . LEU A 1 543 ? -21.296 4.134 19.289 1.00 97.19 543 LEU A N 1
ATOM 4295 C CA . LEU A 1 543 ? -20.427 3.780 18.167 1.00 97.19 543 LEU A CA 1
ATOM 4296 C C . LEU A 1 543 ? -19.420 2.691 18.559 1.00 97.19 543 LEU A C 1
ATOM 4298 O O . LEU A 1 543 ? -19.166 1.775 17.781 1.00 97.19 543 LEU A O 1
ATOM 4302 N N . ASN A 1 544 ? -18.911 2.709 19.797 1.00 98.06 544 ASN A N 1
ATOM 4303 C CA . ASN A 1 544 ? -18.081 1.615 20.305 1.00 98.06 544 ASN A CA 1
ATOM 4304 C C . ASN A 1 544 ? -18.863 0.309 20.475 1.00 98.06 544 ASN A C 1
ATOM 4306 O O . ASN A 1 544 ? -18.333 -0.768 20.214 1.00 98.06 544 ASN A O 1
ATOM 4310 N N . ALA A 1 545 ? -20.126 0.404 20.897 1.00 96.50 545 ALA A N 1
ATOM 4311 C CA . ALA A 1 545 ? -21.021 -0.740 20.971 1.00 96.50 545 ALA A CA 1
ATOM 4312 C C . ALA A 1 545 ? -21.263 -1.353 19.593 1.00 96.50 545 ALA A C 1
ATOM 4314 O O . ALA A 1 545 ? -21.167 -2.570 19.447 1.00 96.50 545 ALA A O 1
ATOM 4315 N N . GLN A 1 546 ? -21.455 -0.521 18.569 1.00 96.12 546 GLN A N 1
ATOM 4316 C CA . GLN A 1 546 ? -21.543 -0.991 17.191 1.00 96.12 546 GLN A CA 1
ATOM 4317 C C . GLN A 1 546 ? -20.229 -1.625 16.722 1.00 96.12 546 GLN A C 1
ATOM 4319 O O . GLN A 1 546 ? -20.262 -2.727 16.187 1.00 96.12 546 GLN A O 1
ATOM 4324 N N . ARG A 1 547 ? -19.067 -1.024 17.023 1.00 97.69 547 ARG A N 1
ATOM 4325 C CA . ARG A 1 547 ? -17.751 -1.631 16.745 1.00 97.69 547 ARG A CA 1
ATOM 4326 C C . ARG A 1 547 ? -17.621 -3.033 17.339 1.00 97.69 547 ARG A C 1
ATOM 4328 O O . ARG A 1 547 ? -17.120 -3.941 16.679 1.00 97.69 547 ARG A O 1
ATOM 4335 N N . VAL A 1 548 ? -18.068 -3.226 18.580 1.00 97.81 548 VAL A N 1
ATOM 4336 C CA . VAL A 1 548 ? -18.076 -4.542 19.236 1.00 97.81 548 VAL A CA 1
ATOM 4337 C C . VAL A 1 548 ? -19.083 -5.479 18.559 1.00 97.81 548 VAL A C 1
ATOM 4339 O O . VAL A 1 548 ? -18.761 -6.634 18.288 1.00 97.81 548 VAL A O 1
ATOM 4342 N N . ARG A 1 549 ? -20.276 -4.989 18.220 1.00 95.38 549 ARG A N 1
ATOM 4343 C CA . ARG A 1 549 ? -21.312 -5.769 17.535 1.00 95.38 549 ARG A CA 1
ATOM 4344 C C . ARG A 1 549 ? -20.885 -6.257 16.146 1.00 95.38 549 ARG A C 1
ATOM 4346 O O . ARG A 1 549 ? -21.266 -7.367 15.775 1.00 95.38 549 ARG A O 1
ATOM 4353 N N . ASP A 1 550 ? -20.116 -5.445 15.424 1.00 95.44 550 ASP A N 1
ATOM 4354 C CA . ASP A 1 550 ? -19.583 -5.737 14.089 1.00 95.44 550 ASP A CA 1
ATOM 4355 C C . ASP A 1 550 ? -18.386 -6.699 14.150 1.00 95.44 550 ASP A C 1
ATOM 4357 O O . ASP A 1 550 ? -18.186 -7.514 13.253 1.00 95.44 550 ASP A O 1
ATOM 4361 N N . CYS A 1 551 ? -17.580 -6.627 15.216 1.00 96.06 551 CYS A N 1
ATOM 4362 C CA . CYS A 1 551 ? -16.344 -7.402 15.339 1.00 96.06 551 CYS A CA 1
ATOM 4363 C C . CYS A 1 551 ? -16.497 -8.761 16.047 1.00 96.06 551 CYS A C 1
ATOM 4365 O O . CYS A 1 551 ? -15.536 -9.539 16.042 1.00 96.06 551 CYS A O 1
ATOM 4367 N N . PHE A 1 552 ? -17.629 -9.052 16.693 1.00 96.31 552 PHE A N 1
ATOM 4368 C CA . PHE A 1 552 ? -17.833 -10.267 17.496 1.00 96.31 552 PHE A CA 1
ATOM 4369 C C . PHE A 1 552 ? -19.235 -10.862 17.298 1.00 96.31 552 PHE A C 1
ATOM 4371 O O . PHE A 1 552 ? -20.187 -10.178 16.922 1.00 96.31 552 PHE A O 1
ATOM 4378 N N . LEU A 1 553 ? -19.370 -12.160 17.561 1.00 94.44 553 LEU A N 1
ATOM 4379 C CA . LEU A 1 553 ? -20.605 -12.920 17.359 1.00 94.44 553 LEU A CA 1
ATOM 4380 C C . LEU A 1 553 ? -21.463 -13.024 18.624 1.00 94.44 553 LEU A C 1
ATOM 4382 O O . LEU A 1 553 ? -22.633 -13.392 18.541 1.00 94.44 553 LEU A O 1
ATOM 4386 N N . GLY A 1 554 ? -20.897 -12.710 19.789 1.00 95.81 554 GLY A N 1
ATOM 4387 C CA . GLY A 1 554 ? -21.579 -12.856 21.065 1.00 95.81 554 GLY A CA 1
ATOM 4388 C C . GLY A 1 554 ? -20.799 -12.278 22.237 1.00 95.81 554 GLY A C 1
ATOM 4389 O O . GLY A 1 554 ? -19.599 -12.004 22.146 1.00 95.81 554 GLY A O 1
ATOM 4390 N N . TRP A 1 555 ? -21.495 -12.166 23.367 1.00 95.31 555 TRP A N 1
ATOM 4391 C CA . TRP A 1 555 ? -20.933 -11.709 24.633 1.00 95.31 555 TRP A CA 1
ATOM 4392 C C . TRP A 1 555 ? -19.736 -12.554 25.071 1.00 95.31 555 TRP A C 1
ATOM 4394 O O . TRP A 1 555 ? -18.694 -12.000 25.404 1.00 95.31 555 TRP A O 1
ATOM 4404 N N . ASP A 1 556 ? -19.844 -13.881 24.995 1.00 94.25 556 ASP A N 1
ATOM 4405 C CA . ASP A 1 556 ? -18.774 -14.776 25.446 1.00 94.25 556 ASP A CA 1
ATOM 4406 C C . ASP A 1 556 ? -17.502 -14.637 24.596 1.00 94.25 556 ASP A C 1
ATOM 4408 O O . ASP A 1 556 ? -16.394 -14.589 25.134 1.00 94.25 556 ASP A O 1
ATOM 4412 N N . GLU A 1 557 ? -17.652 -14.509 23.271 1.00 94.81 557 GLU A N 1
ATOM 4413 C CA . GLU A 1 557 ? -16.521 -14.294 22.362 1.00 94.81 557 GLU A CA 1
ATOM 4414 C C . GLU A 1 557 ? -15.847 -12.944 22.639 1.00 94.81 557 GLU A C 1
ATOM 4416 O O . GLU A 1 557 ? -14.622 -12.882 22.759 1.00 94.81 557 GLU A O 1
ATOM 4421 N N . PHE A 1 558 ? -16.634 -11.875 22.796 1.00 96.62 558 PHE A N 1
ATOM 4422 C CA . PHE A 1 558 ? -16.122 -10.545 23.123 1.00 96.62 558 PHE A CA 1
ATOM 4423 C C . PHE A 1 558 ? -15.405 -10.519 24.482 1.00 96.62 558 PHE A C 1
ATOM 4425 O O . PHE A 1 558 ? -14.294 -9.995 24.583 1.00 96.62 558 PHE A O 1
ATOM 4432 N N . GLY A 1 559 ? -16.001 -11.108 25.522 1.00 95.12 559 GLY A N 1
ATOM 4433 C CA . GLY A 1 559 ? -15.434 -11.151 26.871 1.00 95.12 559 GLY A CA 1
ATOM 4434 C C . GLY A 1 559 ? -14.112 -11.902 26.936 1.00 95.12 559 GLY A C 1
ATOM 4435 O O . GLY A 1 559 ? -13.128 -11.380 27.468 1.00 95.12 559 GLY A O 1
ATOM 4436 N N . LEU A 1 560 ? -14.063 -13.093 26.334 1.00 94.00 560 LEU A N 1
ATOM 4437 C CA . LEU A 1 560 ? -12.844 -13.894 26.267 1.00 94.00 560 LEU A CA 1
ATOM 4438 C C . LEU A 1 560 ? -11.757 -13.202 25.430 1.00 94.00 560 LEU A C 1
ATOM 4440 O O . LEU A 1 560 ? -10.594 -13.170 25.839 1.00 94.00 560 LEU A O 1
ATOM 4444 N N . ALA A 1 561 ? -12.119 -12.608 24.288 1.00 94.88 561 ALA A N 1
ATOM 4445 C CA . ALA A 1 561 ? -11.185 -11.838 23.468 1.00 94.88 561 ALA A CA 1
ATOM 4446 C C . ALA A 1 561 ? -10.613 -10.639 24.239 1.00 94.88 561 ALA A C 1
ATOM 4448 O O . ALA A 1 561 ? -9.404 -10.412 24.205 1.00 94.88 561 ALA A O 1
ATOM 4449 N N . ALA A 1 562 ? -11.451 -9.918 24.992 1.00 95.69 562 ALA A N 1
ATOM 4450 C CA . ALA A 1 562 ? -11.020 -8.793 25.812 1.00 95.69 562 ALA A CA 1
ATOM 4451 C C . ALA A 1 562 ? -10.091 -9.232 26.952 1.00 95.69 562 ALA A C 1
ATOM 4453 O O . ALA A 1 562 ? -9.092 -8.564 27.216 1.00 95.69 562 ALA A O 1
ATOM 4454 N N . ALA A 1 563 ? -10.372 -10.360 27.611 1.00 93.88 563 ALA A N 1
ATOM 4455 C CA . ALA A 1 563 ? -9.493 -10.923 28.635 1.00 93.88 563 ALA A CA 1
ATOM 4456 C C . ALA A 1 563 ? -8.100 -11.247 28.070 1.00 93.88 563 ALA A C 1
ATOM 4458 O O . ALA A 1 563 ? -7.091 -10.776 28.603 1.00 93.88 563 ALA A O 1
ATOM 4459 N N . ARG A 1 564 ? -8.050 -11.956 26.935 1.00 92.06 564 ARG A N 1
ATOM 4460 C CA . ARG A 1 564 ? -6.799 -12.304 26.245 1.00 92.06 564 ARG A CA 1
ATOM 4461 C C . ARG A 1 564 ? -6.024 -11.079 25.776 1.00 92.06 564 ARG A C 1
ATOM 4463 O O . ARG A 1 564 ? -4.824 -10.992 26.023 1.00 92.06 564 ARG A O 1
ATOM 4470 N N . GLY A 1 565 ? -6.704 -10.102 25.176 1.00 92.94 565 GLY A N 1
ATOM 4471 C CA . GLY A 1 565 ? -6.079 -8.856 24.734 1.00 92.94 565 GLY A CA 1
ATOM 4472 C C . GLY A 1 565 ? -5.493 -8.046 25.891 1.00 92.94 565 GLY A C 1
ATOM 4473 O O . GLY A 1 565 ? -4.403 -7.493 25.761 1.00 92.94 565 GLY A O 1
ATOM 4474 N N . ARG A 1 566 ? -6.153 -8.028 27.061 1.00 91.81 566 ARG A N 1
ATOM 4475 C CA . ARG A 1 566 ? -5.591 -7.402 28.272 1.00 91.81 566 ARG A CA 1
ATOM 4476 C C . ARG A 1 566 ? -4.328 -8.110 28.747 1.00 91.81 566 ARG A C 1
ATOM 4478 O O . ARG A 1 566 ? -3.365 -7.435 29.100 1.00 91.81 566 ARG A O 1
ATOM 4485 N N . ALA A 1 567 ? -4.320 -9.442 28.763 1.00 89.50 567 ALA A N 1
ATOM 4486 C CA . ALA A 1 567 ? -3.122 -10.199 29.116 1.00 89.50 567 ALA A CA 1
ATOM 4487 C C . ALA A 1 567 ? -1.973 -9.957 28.129 1.00 89.50 567 ALA A C 1
ATOM 4489 O O . ALA A 1 567 ? -0.837 -9.785 28.566 1.00 89.50 567 ALA A O 1
ATOM 4490 N N . LEU A 1 568 ? -2.268 -9.883 26.829 1.00 87.56 568 LEU A N 1
ATOM 4491 C CA . LEU A 1 568 ? -1.278 -9.563 25.801 1.00 87.56 568 LEU A CA 1
ATOM 4492 C C . LEU A 1 568 ? -0.680 -8.166 26.010 1.00 87.56 568 LEU A C 1
ATOM 4494 O O . LEU A 1 568 ? 0.539 -8.016 26.069 1.00 87.56 568 LEU A O 1
ATOM 4498 N N . ARG A 1 569 ? -1.532 -7.154 26.215 1.00 87.00 569 ARG A N 1
ATOM 4499 C CA . ARG A 1 569 ? -1.099 -5.784 26.525 1.00 87.00 569 ARG A CA 1
ATOM 4500 C C . ARG A 1 569 ? -0.226 -5.740 27.780 1.00 87.00 569 ARG A C 1
ATOM 4502 O O . ARG A 1 569 ? 0.804 -5.074 27.775 1.00 87.00 569 ARG A O 1
ATOM 4509 N N . ALA A 1 570 ? -0.624 -6.433 28.847 1.00 85.56 570 ALA A N 1
ATOM 4510 C CA . ALA A 1 570 ? 0.152 -6.485 30.083 1.00 85.56 570 ALA A CA 1
ATOM 4511 C C . ALA A 1 570 ? 1.542 -7.095 29.845 1.00 85.56 570 ALA A C 1
ATOM 4513 O O . ALA A 1 570 ? 2.536 -6.484 30.225 1.00 85.56 570 ALA A O 1
ATOM 4514 N N . ALA A 1 571 ? 1.615 -8.230 29.141 1.00 82.12 571 ALA A N 1
ATOM 4515 C CA . ALA A 1 571 ? 2.882 -8.872 28.796 1.00 82.12 571 ALA A CA 1
ATOM 4516 C C . ALA A 1 571 ? 3.812 -7.931 28.010 1.00 82.12 571 ALA A C 1
ATOM 4518 O O . ALA A 1 571 ? 5.000 -7.842 28.305 1.00 82.12 571 ALA A O 1
ATOM 4519 N N . TRP A 1 572 ? 3.270 -7.164 27.062 1.00 82.00 572 TRP A N 1
ATOM 4520 C CA . TRP A 1 572 ? 4.045 -6.195 26.282 1.00 82.00 572 TRP A CA 1
ATOM 4521 C C . TRP A 1 572 ? 4.525 -4.978 27.079 1.00 82.00 572 TRP A C 1
ATOM 4523 O O . TRP A 1 572 ? 5.535 -4.374 26.716 1.00 82.00 572 TRP A O 1
ATOM 4533 N N . LEU A 1 573 ? 3.824 -4.587 28.143 1.00 77.69 573 LEU A N 1
ATOM 4534 C CA . LEU A 1 573 ? 4.235 -3.476 29.008 1.00 77.69 573 LEU A CA 1
ATOM 4535 C C . LEU A 1 573 ? 5.284 -3.898 30.050 1.00 77.69 573 LEU A C 1
ATOM 4537 O O . LEU A 1 573 ? 6.064 -3.060 30.499 1.00 77.69 573 LEU A O 1
ATOM 4541 N N . SER A 1 574 ? 5.341 -5.182 30.407 1.00 70.50 574 SER A N 1
ATOM 4542 C CA . SER A 1 574 ? 6.183 -5.694 31.495 1.00 70.50 574 SER A CA 1
ATOM 4543 C C . SER A 1 574 ? 7.685 -5.837 31.189 1.00 70.50 574 SER A C 1
ATOM 4545 O O . SER A 1 574 ? 8.411 -6.216 32.096 1.00 70.50 574 SER A O 1
ATOM 4547 N N . HIS A 1 575 ? 8.183 -5.501 29.990 1.00 53.59 575 HIS A N 1
ATOM 4548 C CA . HIS A 1 575 ? 9.618 -5.482 29.608 1.00 53.59 575 HIS A CA 1
ATOM 4549 C C . HIS A 1 575 ? 10.452 -6.763 29.858 1.00 53.59 575 HIS A C 1
ATOM 4551 O O . HIS A 1 575 ? 11.634 -6.761 29.534 1.00 53.59 575 HIS A O 1
ATOM 4557 N N . GLU A 1 576 ? 9.888 -7.856 30.374 1.00 45.28 576 GLU A N 1
ATOM 4558 C CA . GLU A 1 576 ? 10.584 -9.139 30.531 1.00 45.28 576 GLU A CA 1
ATOM 4559 C C . GLU A 1 576 ? 10.815 -9.772 29.145 1.00 45.28 576 GLU A C 1
ATOM 4561 O O . GLU A 1 576 ? 9.848 -10.160 28.475 1.00 45.28 576 GLU A O 1
ATOM 4566 N N . PRO A 1 577 ? 12.072 -9.888 28.671 1.00 39.41 577 PRO A N 1
ATOM 4567 C CA . PRO A 1 577 ? 12.371 -10.565 27.424 1.00 39.41 577 PRO A CA 1
ATOM 4568 C C . PRO A 1 577 ? 12.253 -12.069 27.671 1.00 39.41 577 PRO A C 1
ATOM 4570 O O . PRO A 1 577 ? 13.227 -12.753 27.983 1.00 39.41 577 PRO A O 1
ATOM 4573 N N . HIS A 1 578 ? 11.049 -12.620 27.538 1.00 40.72 578 HIS A N 1
ATOM 4574 C CA . HIS A 1 578 ? 10.899 -14.066 27.453 1.00 40.72 578 HIS A CA 1
ATOM 4575 C C . HIS A 1 578 ? 11.440 -14.528 26.099 1.00 40.72 578 HIS A C 1
ATOM 4577 O O . HIS A 1 578 ? 10.750 -14.549 25.080 1.00 40.72 578 HIS A O 1
ATOM 4583 N N . HIS A 1 579 ? 12.726 -14.877 26.094 1.00 34.69 579 HIS A N 1
ATOM 4584 C CA . HIS A 1 579 ? 13.364 -15.621 25.024 1.00 34.69 579 HIS A CA 1
ATOM 4585 C C . HIS A 1 579 ? 12.574 -16.911 24.751 1.00 34.69 579 HIS A C 1
ATOM 4587 O O . HIS A 1 579 ? 12.585 -17.847 25.544 1.00 34.69 579 HIS A O 1
ATOM 4593 N N . GLY A 1 580 ? 11.891 -16.966 23.607 1.00 36.25 580 GLY A N 1
ATOM 4594 C CA . GLY A 1 580 ? 11.563 -18.221 22.925 1.00 36.25 580 GLY A CA 1
ATOM 4595 C C . GLY A 1 580 ? 10.464 -19.115 23.515 1.00 36.25 580 GLY A C 1
ATOM 4596 O O . GLY A 1 580 ? 10.229 -20.179 22.951 1.00 36.25 580 GLY A O 1
ATOM 4597 N N . GLN A 1 581 ? 9.752 -18.724 24.575 1.00 36.50 581 GLN A N 1
ATOM 4598 C CA . GLN A 1 581 ? 8.532 -19.423 25.007 1.00 36.50 581 GLN A CA 1
ATOM 4599 C C . GLN A 1 581 ? 7.315 -18.558 24.697 1.00 36.50 581 GLN A C 1
ATOM 4601 O O . GLN A 1 581 ? 7.278 -17.384 25.054 1.00 36.50 581 GLN A O 1
ATOM 4606 N N . GLY A 1 582 ? 6.352 -19.136 23.969 1.00 42.97 582 GLY A N 1
ATOM 4607 C CA . GLY A 1 582 ? 5.175 -18.439 23.457 1.00 42.97 582 GLY A CA 1
ATOM 4608 C C . GLY A 1 582 ? 4.533 -17.543 24.512 1.00 42.97 582 GLY A C 1
ATOM 4609 O O . GLY A 1 582 ? 4.356 -17.952 25.659 1.00 42.97 582 GLY A O 1
ATOM 4610 N N . THR A 1 583 ? 4.191 -16.320 24.106 1.00 48.12 583 THR A N 1
ATOM 4611 C CA . THR A 1 583 ? 3.416 -15.343 24.876 1.00 48.12 583 THR A CA 1
ATOM 4612 C C . THR A 1 583 ? 2.031 -15.910 25.167 1.00 48.12 583 THR A C 1
ATOM 4614 O O . THR A 1 583 ? 1.043 -15.546 24.534 1.00 48.12 583 THR A O 1
ATOM 4617 N N . HIS A 1 584 ? 1.940 -16.858 26.095 1.00 51.09 584 HIS A N 1
ATOM 4618 C CA . HIS A 1 584 ? 0.662 -17.325 26.586 1.00 51.09 584 HIS A CA 1
ATOM 4619 C C . HIS A 1 584 ? 0.044 -16.188 27.404 1.00 51.09 584 HIS A C 1
ATOM 4621 O O . HIS A 1 584 ? 0.678 -15.710 28.350 1.00 51.09 584 HIS A O 1
ATOM 4627 N N . PRO A 1 585 ? -1.177 -15.739 27.059 1.00 56.53 585 PRO A N 1
ATOM 4628 C CA . PRO A 1 585 ? -1.916 -14.801 27.884 1.00 56.53 585 PRO A CA 1
ATOM 4629 C C . PRO A 1 585 ? -1.939 -15.316 29.325 1.00 56.53 585 PRO A C 1
ATOM 4631 O O . PRO A 1 585 ? -2.202 -16.499 29.553 1.00 56.53 585 PRO A O 1
ATOM 4634 N N . SER A 1 586 ? -1.642 -14.455 30.301 1.00 66.19 586 SER A N 1
ATOM 4635 C CA . SER A 1 586 ? -1.730 -14.840 31.710 1.00 66.19 586 SER A CA 1
ATOM 4636 C C . SER A 1 586 ? -3.111 -15.435 31.994 1.00 66.19 586 SER A C 1
ATOM 4638 O O . SER A 1 586 ? -4.127 -14.737 31.871 1.00 66.19 586 SER A O 1
ATOM 4640 N N . LYS A 1 587 ? -3.139 -16.712 32.412 1.00 78.81 587 LYS A N 1
ATOM 4641 C CA . LYS A 1 587 ? -4.365 -17.435 32.794 1.00 78.81 587 LYS A CA 1
ATOM 4642 C C . LYS A 1 587 ? -5.189 -16.671 33.831 1.00 78.81 587 LYS A C 1
ATOM 4644 O O . LYS A 1 587 ? -6.397 -16.842 33.877 1.00 78.81 587 LYS A O 1
ATOM 4649 N N . ALA A 1 588 ? -4.566 -15.790 34.618 1.00 83.25 588 ALA A N 1
ATOM 4650 C CA . ALA A 1 588 ? -5.264 -14.949 35.584 1.00 83.25 588 ALA A CA 1
ATOM 4651 C C . ALA A 1 588 ? -6.372 -14.099 34.938 1.00 83.25 588 ALA A C 1
ATOM 4653 O O . ALA A 1 588 ? -7.463 -14.009 35.485 1.00 83.25 588 ALA A O 1
ATOM 4654 N N . THR A 1 589 ? -6.134 -13.524 33.754 1.00 86.69 589 THR A N 1
ATOM 4655 C CA . THR A 1 589 ? -7.147 -12.694 33.072 1.00 86.69 589 THR A CA 1
ATOM 4656 C C . THR A 1 589 ? -8.323 -13.506 32.532 1.00 86.69 589 THR A C 1
ATOM 4658 O O . THR A 1 589 ? -9.455 -13.026 32.559 1.00 86.69 589 THR A O 1
ATOM 4661 N N . GLU A 1 590 ? -8.070 -14.731 32.065 1.00 87.31 590 GLU A N 1
ATOM 4662 C CA . GLU A 1 590 ? -9.120 -15.656 31.631 1.00 87.31 590 GLU A CA 1
ATOM 4663 C C . GLU A 1 590 ? -9.911 -16.192 32.831 1.00 87.31 590 GLU A C 1
ATOM 4665 O O . GLU A 1 590 ? -11.133 -16.276 32.755 1.00 87.31 590 GLU A O 1
ATOM 4670 N N . ASN A 1 591 ? -9.244 -16.460 33.959 1.00 88.06 591 ASN A N 1
ATOM 4671 C CA . ASN A 1 591 ? -9.900 -16.840 35.211 1.00 88.06 591 ASN A CA 1
ATOM 4672 C C . ASN A 1 591 ? -10.809 -15.714 35.731 1.00 88.06 591 ASN A C 1
ATOM 4674 O O . ASN A 1 591 ? -11.964 -15.977 36.038 1.00 88.06 591 ASN A O 1
ATOM 4678 N N . GLU A 1 592 ? -10.346 -14.456 35.742 1.00 88.12 592 GLU A N 1
ATOM 4679 C CA . GLU A 1 592 ? -11.181 -13.292 36.099 1.00 88.12 592 GLU A CA 1
ATOM 4680 C C . GLU A 1 592 ? -12.433 -13.188 35.210 1.00 88.12 592 GLU A C 1
ATOM 4682 O O . GLU A 1 592 ? -13.526 -12.855 35.676 1.00 88.12 592 GLU A O 1
ATOM 4687 N N . TRP A 1 593 ? -12.280 -13.459 33.909 1.00 90.81 593 TRP A N 1
ATOM 4688 C CA . TRP A 1 593 ? -13.408 -13.5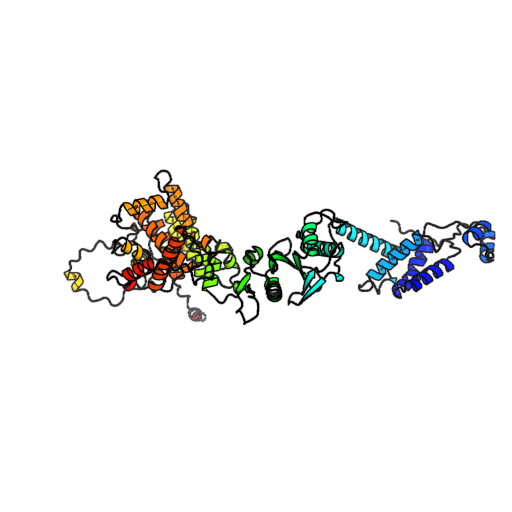35 32.985 1.00 90.81 593 TRP A CA 1
ATOM 4689 C C . TRP A 1 593 ? -14.357 -14.684 33.348 1.00 90.81 593 TRP A C 1
ATOM 4691 O O . TRP A 1 593 ? -15.572 -14.492 33.366 1.00 90.81 593 TRP A O 1
ATOM 4701 N N . GLN A 1 594 ? -13.822 -15.858 33.673 1.00 90.56 594 GLN A N 1
ATOM 4702 C CA . GLN A 1 594 ? -14.613 -17.025 34.044 1.00 90.56 594 GLN A CA 1
ATOM 4703 C C . GLN A 1 594 ? -15.379 -16.817 35.360 1.00 90.56 594 GLN A C 1
ATOM 4705 O O . GLN A 1 594 ? -16.546 -17.210 35.457 1.00 90.56 594 GLN A O 1
ATOM 4710 N N . ASP A 1 595 ? -14.785 -16.118 36.326 1.00 89.19 595 ASP A N 1
ATOM 4711 C CA . ASP A 1 595 ? -15.445 -15.695 37.564 1.00 89.19 595 ASP A CA 1
ATOM 4712 C C . ASP A 1 595 ? -16.635 -14.769 37.265 1.00 89.19 595 ASP A C 1
ATOM 4714 O O . ASP A 1 595 ? -17.746 -14.994 37.748 1.00 89.19 595 ASP A O 1
ATOM 4718 N N . PHE A 1 596 ? -16.457 -13.767 36.396 1.00 90.06 596 PHE A N 1
ATOM 4719 C CA . PHE A 1 596 ? -17.566 -12.914 35.952 1.00 90.06 596 PHE A CA 1
ATOM 4720 C C . PHE A 1 596 ? -18.653 -13.710 35.214 1.00 90.06 596 PHE A C 1
ATOM 4722 O O . PHE A 1 596 ? -19.839 -13.555 35.500 1.00 90.06 596 PHE A O 1
ATOM 4729 N N . HIS A 1 597 ? -18.263 -14.586 34.288 1.00 90.25 597 HIS A N 1
ATOM 4730 C CA . HIS A 1 597 ? -19.181 -15.393 33.482 1.00 90.25 597 HIS A CA 1
ATOM 4731 C C . HIS A 1 597 ? -20.039 -16.352 34.333 1.00 90.25 597 HIS A C 1
ATOM 4733 O O . HIS A 1 597 ? -21.200 -16.652 34.015 1.00 90.25 597 HIS A O 1
ATOM 4739 N N . THR A 1 598 ? -19.482 -16.847 35.439 1.00 89.62 598 THR A N 1
ATOM 4740 C CA . THR A 1 598 ? -20.175 -17.741 36.379 1.00 89.62 598 THR A CA 1
ATOM 4741 C C . THR A 1 598 ? -20.947 -16.999 37.472 1.00 89.62 598 THR A C 1
ATOM 4743 O O . THR A 1 598 ? -21.841 -17.593 38.076 1.00 89.62 598 THR A O 1
ATOM 4746 N N . SER A 1 599 ? -20.694 -15.700 37.667 1.00 86.56 599 SER A N 1
ATOM 4747 C CA . SER A 1 599 ? -21.385 -14.867 38.654 1.00 86.56 599 SER A CA 1
ATOM 4748 C C . SER A 1 599 ? -22.914 -14.827 38.444 1.00 86.56 599 SER A C 1
ATOM 4750 O O . SER A 1 599 ? -23.391 -14.725 37.306 1.00 86.56 599 SER A O 1
ATOM 4752 N N . PRO A 1 600 ? -23.729 -14.834 39.519 1.00 78.75 600 PRO A N 1
ATOM 4753 C CA . PRO A 1 600 ? -25.183 -14.636 39.436 1.00 78.75 600 PRO A CA 1
ATOM 4754 C C . PRO A 1 600 ? -25.591 -13.280 38.835 1.00 78.75 600 PRO A C 1
ATOM 4756 O O . PRO A 1 600 ? -26.702 -13.126 38.310 1.00 78.75 600 PRO A O 1
ATOM 4759 N N . GLU A 1 601 ? -24.690 -12.298 38.915 1.00 76.31 601 GLU A N 1
ATOM 4760 C CA . GLU A 1 601 ? -24.867 -10.937 38.407 1.00 76.31 601 GLU A CA 1
ATOM 4761 C C . GLU A 1 601 ? -24.433 -10.781 36.942 1.00 76.31 601 GLU A C 1
ATOM 4763 O O . GLU A 1 601 ? -24.459 -9.670 36.413 1.00 76.31 601 GLU A O 1
ATOM 4768 N N . TYR A 1 602 ? -24.093 -11.886 36.266 1.00 80.75 602 TYR A N 1
ATOM 4769 C CA . TYR A 1 602 ? -23.736 -11.927 34.849 1.00 80.75 602 TYR A CA 1
ATOM 4770 C C . TYR A 1 602 ? -24.890 -11.432 33.962 1.00 80.75 602 TYR A C 1
ATOM 4772 O O . TYR A 1 602 ? -25.758 -12.189 33.515 1.00 80.75 602 TYR A O 1
ATOM 4780 N N . ILE A 1 603 ? -24.912 -10.121 33.716 1.00 80.75 603 ILE A N 1
ATOM 4781 C CA . ILE A 1 603 ? -25.965 -9.427 32.965 1.00 80.75 603 ILE A CA 1
ATOM 4782 C C . ILE A 1 603 ? -26.017 -9.872 31.502 1.00 80.75 603 ILE A C 1
ATOM 4784 O O . ILE A 1 603 ? -27.090 -9.889 30.904 1.00 80.75 603 ILE A O 1
ATOM 4788 N N . TRP A 1 604 ? -24.890 -10.324 30.950 1.00 89.75 604 TRP A N 1
ATOM 4789 C CA . TRP A 1 604 ? -24.789 -10.821 29.579 1.00 89.75 604 TRP A CA 1
ATOM 4790 C C . TRP A 1 604 ? -25.626 -12.096 29.339 1.00 89.75 604 TRP A C 1
ATOM 4792 O O . TRP A 1 604 ? -26.110 -12.283 28.230 1.00 89.75 604 TRP A O 1
ATOM 4802 N N . LYS A 1 605 ? -25.937 -12.909 30.371 1.00 84.94 605 LYS A N 1
ATOM 4803 C CA . LYS A 1 605 ? -26.927 -14.018 30.267 1.00 84.94 605 LYS A CA 1
ATOM 4804 C C . LYS A 1 605 ? -28.357 -13.528 30.034 1.00 84.94 605 LYS A C 1
ATOM 4806 O O . LYS A 1 605 ? -29.191 -14.274 29.533 1.00 84.94 605 LYS A O 1
ATOM 4811 N N . ARG A 1 606 ? -28.670 -12.308 30.474 1.00 84.62 606 ARG A N 1
ATOM 4812 C CA . ARG A 1 606 ? -30.027 -11.735 30.451 1.00 84.62 606 ARG A CA 1
ATOM 4813 C C . ARG A 1 606 ? -30.228 -10.760 29.294 1.00 84.62 606 ARG A C 1
ATOM 4815 O O . ARG A 1 606 ? -31.353 -10.330 29.060 1.00 84.62 606 ARG A O 1
ATOM 4822 N N . LEU A 1 607 ? -29.155 -10.404 28.594 1.00 88.31 607 LEU A N 1
ATOM 4823 C CA . LEU A 1 607 ? -29.155 -9.420 27.526 1.00 88.31 607 LEU A CA 1
ATOM 4824 C C . LEU A 1 607 ? -28.798 -10.088 26.197 1.00 88.31 607 LEU A C 1
ATOM 4826 O O . LEU A 1 607 ? -27.679 -10.555 26.006 1.00 88.31 607 LEU A O 1
ATOM 4830 N N . GLN A 1 608 ? -29.745 -10.099 25.264 1.00 90.00 608 GLN A N 1
ATOM 4831 C CA . GLN A 1 608 ? -29.555 -10.720 23.954 1.00 90.00 608 GLN A CA 1
ATOM 4832 C C . GLN A 1 608 ? -28.504 -9.962 23.132 1.00 90.00 608 GLN A C 1
ATOM 4834 O O . GLN A 1 608 ? -28.575 -8.744 23.000 1.00 90.00 608 GLN A O 1
ATOM 4839 N N . TRP A 1 609 ? -27.549 -10.676 22.530 1.00 91.81 609 TRP A N 1
ATOM 4840 C CA . TRP A 1 609 ? -26.522 -10.053 21.681 1.00 91.81 609 TRP A CA 1
ATOM 4841 C C . TRP A 1 609 ? -27.135 -9.276 20.507 1.00 91.81 609 TRP A C 1
ATOM 4843 O O . TRP A 1 609 ? -26.708 -8.167 20.196 1.00 91.81 609 TRP A O 1
ATOM 4853 N N . SER A 1 610 ? -28.189 -9.830 19.902 1.00 89.25 610 SER A N 1
ATOM 4854 C CA . SER A 1 610 ? -28.909 -9.251 18.765 1.00 89.25 610 SER A CA 1
ATOM 4855 C C . SER A 1 610 ? -29.774 -8.037 19.108 1.00 89.25 610 SER A C 1
ATOM 4857 O O . SER A 1 610 ? -30.283 -7.402 18.189 1.00 89.25 610 SER A O 1
ATOM 4859 N N . SER A 1 611 ? -29.939 -7.680 20.389 1.00 87.06 611 SER A N 1
ATOM 4860 C CA . SER A 1 611 ? -30.792 -6.553 20.793 1.00 87.06 611 SER A CA 1
ATOM 4861 C C . SER A 1 611 ? -30.159 -5.177 20.562 1.00 87.06 611 SER A C 1
ATOM 4863 O O . SER A 1 611 ? -30.739 -4.174 20.972 1.00 87.06 611 SER A O 1
ATOM 4865 N N . PHE A 1 612 ? -28.961 -5.125 19.979 1.00 88.44 612 PHE A N 1
ATOM 4866 C CA . PHE A 1 612 ? -28.268 -3.898 19.614 1.00 88.44 612 PHE A CA 1
ATOM 4867 C C . PHE A 1 612 ? -27.877 -3.943 18.141 1.00 88.44 612 PHE A C 1
ATOM 4869 O O . PHE A 1 612 ? -27.188 -4.872 17.706 1.00 88.44 612 PHE A O 1
ATOM 4876 N N . ASN A 1 613 ? -28.306 -2.926 17.397 1.00 86.06 613 ASN A N 1
ATOM 4877 C CA . ASN A 1 613 ? -27.811 -2.622 16.062 1.00 86.06 613 ASN A CA 1
ATOM 4878 C C . ASN A 1 613 ? -28.191 -1.179 15.693 1.00 86.06 613 ASN A C 1
ATOM 4880 O O . ASN A 1 613 ? -29.374 -0.856 15.623 1.00 86.06 613 ASN A O 1
ATOM 4884 N N . LEU A 1 614 ? -27.204 -0.324 15.426 1.00 85.31 614 LEU A N 1
ATOM 4885 C CA . LEU A 1 614 ? -27.435 1.028 14.904 1.00 85.31 614 LEU A CA 1
ATOM 4886 C C . LEU A 1 614 ? -27.809 1.014 13.415 1.00 85.31 614 LEU A C 1
ATOM 4888 O O . LEU A 1 614 ? -28.527 1.891 12.947 1.00 85.31 614 LEU A O 1
ATOM 4892 N N . VAL A 1 615 ? -27.349 0.004 12.672 1.00 78.31 615 VAL A N 1
ATOM 4893 C CA . VAL A 1 615 ? -27.470 -0.111 11.209 1.00 78.31 615 VAL A CA 1
ATOM 4894 C C . VAL A 1 615 ? -28.619 -1.056 10.836 1.00 78.31 615 VAL A C 1
ATOM 4896 O O . VAL A 1 615 ? -28.481 -1.914 9.968 1.00 78.31 615 VAL A O 1
ATOM 4899 N N . MET A 1 616 ? -29.755 -0.981 11.538 1.00 62.78 616 MET A N 1
ATOM 4900 C CA . MET A 1 616 ? -30.902 -1.856 11.261 1.00 62.78 616 MET A CA 1
ATOM 4901 C C . MET A 1 616 ? -31.249 -1.830 9.762 1.00 62.78 616 MET A C 1
ATOM 4903 O O . MET A 1 616 ? -31.472 -0.735 9.233 1.00 62.78 616 MET A O 1
ATOM 4907 N N . PRO A 1 617 ? -31.323 -2.989 9.074 1.00 42.34 617 PRO A N 1
ATOM 4908 C CA . PRO A 1 617 ? -31.759 -3.019 7.689 1.00 42.34 617 PRO A CA 1
ATOM 4909 C C . PRO A 1 617 ? -33.195 -2.504 7.644 1.00 42.34 617 PRO A C 1
ATOM 4911 O O . PRO A 1 617 ? -34.105 -3.100 8.223 1.00 42.34 617 PRO A O 1
ATOM 4914 N N . GLY A 1 618 ? -33.390 -1.358 6.994 1.00 37.66 618 GLY A N 1
ATOM 4915 C CA . GLY A 1 618 ? -34.723 -0.924 6.615 1.00 37.66 618 GLY A CA 1
ATOM 4916 C C . GLY A 1 618 ? -35.331 -1.993 5.715 1.00 37.66 618 GLY A C 1
ATOM 4917 O O . GLY A 1 618 ? -34.634 -2.562 4.874 1.00 37.66 618 GLY A O 1
ATOM 4918 N N . LEU A 1 619 ? -36.623 -2.268 5.891 1.00 32.22 619 LEU A N 1
ATOM 4919 C CA . LEU A 1 619 ? -37.425 -2.879 4.838 1.00 32.22 619 LEU A CA 1
ATOM 4920 C C . LEU A 1 619 ? -37.093 -2.155 3.529 1.00 32.22 619 LEU A C 1
ATOM 4922 O O . LEU A 1 619 ? -37.445 -0.986 3.361 1.00 32.22 619 LEU A O 1
ATOM 4926 N N . ALA A 1 620 ? -36.396 -2.830 2.616 1.00 29.70 620 ALA A N 1
ATOM 4927 C CA . ALA A 1 620 ? -36.420 -2.413 1.229 1.00 29.70 620 ALA A CA 1
ATOM 4928 C C . ALA A 1 620 ? -37.904 -2.366 0.824 1.00 29.70 620 ALA A C 1
ATOM 4930 O O . ALA A 1 620 ? -38.643 -3.293 1.178 1.00 29.70 620 ALA A O 1
ATOM 4931 N N . PRO A 1 621 ? -38.384 -1.309 0.147 1.00 31.48 621 PRO A N 1
ATOM 4932 C CA . PRO A 1 621 ? -39.722 -1.347 -0.413 1.00 31.48 621 PRO A CA 1
ATOM 4933 C C . PRO A 1 621 ? -39.782 -2.554 -1.348 1.00 31.48 621 PRO A C 1
ATOM 4935 O O . PRO A 1 621 ? -38.963 -2.677 -2.259 1.00 31.48 621 PRO A O 1
ATOM 4938 N N . ASP A 1 622 ? -40.710 -3.464 -1.069 1.00 30.05 622 ASP A N 1
ATOM 4939 C CA . ASP A 1 622 ? -40.952 -4.642 -1.887 1.00 30.05 622 ASP A CA 1
ATOM 4940 C C . ASP A 1 622 ? -41.171 -4.199 -3.348 1.00 30.05 622 ASP A C 1
ATOM 4942 O O . ASP A 1 622 ? -42.120 -3.449 -3.625 1.00 30.05 622 ASP A O 1
ATOM 4946 N N . PRO A 1 623 ? -40.309 -4.599 -4.303 1.00 35.84 623 PRO A N 1
ATOM 4947 C CA . PRO A 1 623 ? -40.473 -4.223 -5.702 1.00 35.84 623 PRO A CA 1
ATOM 4948 C C . PRO A 1 623 ? -41.772 -4.779 -6.315 1.00 35.84 623 PRO A C 1
ATOM 4950 O O . PRO A 1 623 ? -42.156 -4.349 -7.404 1.00 35.84 623 PRO A O 1
ATOM 4953 N N . SER A 1 624 ? -42.499 -5.674 -5.630 1.00 31.08 624 SER A N 1
ATOM 4954 C CA . SER A 1 624 ? -43.778 -6.209 -6.108 1.00 31.08 624 SER A CA 1
ATOM 4955 C C . SER A 1 624 ? -44.985 -5.274 -5.932 1.00 31.08 624 SER A C 1
ATOM 4957 O O . SER A 1 624 ? -46.054 -5.570 -6.466 1.00 31.08 624 SER A O 1
ATOM 4959 N N . LEU A 1 625 ? -44.852 -4.130 -5.247 1.00 31.05 625 LEU A N 1
ATOM 4960 C CA . LEU A 1 625 ? -45.965 -3.184 -5.041 1.00 31.05 625 LEU A CA 1
ATOM 4961 C C . LEU A 1 625 ? -46.054 -2.055 -6.088 1.00 31.05 625 LEU A C 1
ATOM 4963 O O . LEU A 1 625 ? -47.012 -1.284 -6.071 1.00 31.05 625 LEU A O 1
ATOM 4967 N N . GLN A 1 626 ? -45.133 -1.980 -7.058 1.00 33.62 626 GLN A N 1
ATOM 4968 C CA . GLN A 1 626 ? -45.199 -0.996 -8.157 1.00 33.62 626 GLN A CA 1
ATOM 4969 C C . GLN A 1 626 ? -45.920 -1.486 -9.428 1.00 33.62 626 GLN A C 1
ATOM 4971 O O . GLN A 1 626 ? -46.018 -0.736 -10.399 1.00 33.62 626 GLN A O 1
ATOM 4976 N N . GLN A 1 627 ? -46.482 -2.701 -9.444 1.00 34.34 627 GLN A N 1
ATOM 4977 C CA . GLN A 1 627 ? -47.146 -3.251 -10.638 1.00 34.34 627 GLN A CA 1
ATOM 4978 C C . GLN A 1 627 ? -48.683 -3.172 -10.660 1.00 34.34 627 GLN A C 1
ATOM 4980 O O . GLN A 1 627 ? -49.272 -3.603 -11.644 1.00 34.34 627 GLN A O 1
ATOM 4985 N N . HIS A 1 628 ? -49.353 -2.594 -9.654 1.00 30.84 628 HIS A N 1
ATOM 4986 C CA . HIS A 1 628 ? -50.830 -2.559 -9.620 1.00 30.84 628 HIS A CA 1
ATOM 4987 C C . HIS A 1 628 ? -51.504 -1.211 -9.924 1.00 30.84 628 HIS A C 1
ATOM 4989 O O . HIS A 1 628 ? -52.726 -1.158 -9.938 1.00 30.84 628 HIS A O 1
ATOM 4995 N N . ASN A 1 629 ? -50.763 -0.150 -10.265 1.00 30.91 629 ASN A N 1
ATOM 4996 C CA . ASN A 1 629 ? -51.354 1.145 -10.655 1.00 30.91 629 ASN A CA 1
ATOM 4997 C C . ASN A 1 629 ? -50.901 1.620 -12.046 1.00 30.91 629 ASN A C 1
ATOM 4999 O O . ASN A 1 629 ? -50.481 2.758 -12.244 1.00 30.91 629 ASN A O 1
ATOM 5003 N N . ARG A 1 630 ? -51.008 0.731 -13.036 1.00 35.62 630 ARG A N 1
ATOM 5004 C CA . ARG A 1 630 ? -51.079 1.091 -14.460 1.00 35.62 630 ARG A CA 1
ATOM 5005 C C . ARG A 1 630 ? -52.218 0.314 -15.108 1.00 35.62 630 ARG A C 1
ATOM 5007 O O . ARG A 1 630 ? -51.975 -0.661 -15.802 1.00 35.62 630 ARG A O 1
ATOM 5014 N N . ASN A 1 631 ? -53.442 0.718 -14.795 1.00 36.81 631 ASN A N 1
ATOM 5015 C CA . ASN A 1 631 ? -54.638 0.526 -15.615 1.00 36.81 631 ASN A CA 1
ATOM 5016 C C . ASN A 1 631 ? -55.758 1.372 -15.003 1.00 36.81 631 ASN A C 1
ATOM 5018 O O . ASN A 1 631 ? -56.582 0.853 -14.260 1.00 36.81 631 ASN A O 1
ATOM 5022 N N . HIS A 1 632 ? -55.722 2.676 -15.279 1.00 35.38 632 HIS A N 1
ATOM 5023 C CA . HIS A 1 632 ? -56.885 3.542 -15.470 1.00 35.38 632 HIS A CA 1
ATOM 5024 C C . HIS A 1 632 ? -56.452 4.796 -16.223 1.00 35.38 632 HIS A C 1
ATOM 5026 O O . HIS A 1 632 ? -55.400 5.364 -15.848 1.00 35.38 632 HIS A O 1
#

Secondary structure (DSSP, 8-state):
------PPPEETTHHHHHHHHHHHHHHHT--HHHHHHIIIIIHHHHHHH-S--EE--SHHHHHHHH-SPPPPHHHHHHHHTT---EEE--TT-HHHHHHHHHHHHHHHTTTTSTTGGGGGGS-HHHHHHHHHHHHHHHHHHHTTT-----GGGEEEEEEETTEEEEEE---HHHHHHHHHHHHHHHTSSTT-EEETTTTEEEHHHHHHHHHHTTSEEEEEEE-TT--EEEEEEEEEETTEEEEEEEE-GGG----GGGHHHHHHHHHHH-PBP---HHHHHHTEEEEEPP--TTSPP-EEEEEGGG---HHHHHHHHHH-GGGGGGSSS--HHHHHHHHHTT--HHHH-SS--HHHHHHHHHHH--TTSTTHHHHHHHHHHHH-TT----SSSTTS--TT-----HHHHHSS----SPPTT-HHHHHHHHHHTTHHHHHHTT---TTTT--SSPPTTS-HHHHHHHHHHHT--SSSHHHHHHHHHHTTT--GGGGGTTTTTTTSTTHHHHHHHHHHHHHHHHHHHHHHTTSS-HHHHHHHHHHHHHHHHHH-SSHHHHHHHHHHHHHHHHHHHS-----SS--PPPHHHHHHHHHHHHSTT-GGGTS-GGG--SS----PPPGGGGSSS---

Foldseek 3Di:
DDPPPQDQFQEPCLVVLLVLQLVVCVVVVADPLLSVLCSPQVSCCCRRPPPDKDFDQDPVSCCVQVNPDDDDPVNVVCNVVVPGRYIYDDSVPPVSVVLSVLLSVQLVVCCPDPCVVPSNVAHSVRSVVVSVVVVVVVVVVLVVLQADQDCVQWDWDDADPFATKTKRHDADPNSLRNQSNLCSQQVDDCNPAPDSVRSHHDPVNVNRVCNVVVQKIWMFGAGPVRGTAWIWMWGDDPNFTDTPDIAGRNRHQGDLVCLVVVQVVCQSRQGDDDPDPNCLLQQWDKDWDDDDPPDDITIHIDHLQPDPAPQLNLLSCLQRVLCLLVHPARAQLSLLSNVQSVHPSVVRDPDHQLLSQLLQQLLPDDPVDPCSLVSNVVSLCVSFVPDPADLDPVPQPPPPDDPDPPVVVVPDPDPDDDDADDNLQLLLLLQLLQQLVCVVQVHAPQSVVSDLAGDPPRDVVVVVVLCVVLVPDPVCLVVSVSVCSNNLSHQPCSNVSPVPRPVDGNLSLLSSLLSLNVSSNSLNNCVNVVSDDSSSSSSSSSSSSQSLLSSDDAPLRSLQSSLQSVQVVVVVVPPPPPPPDDSDRPVVSVVSSVCLVPDPRVCRVVRDSVSDDSHPDDPDPDPVVVPPPPDD